Protein AF-A0A9D1KIG2-F1 (afdb_monomer_lite)

Radius of gyration: 32.36 Å; chains: 1; bounding box: 95×62×100 Å

Sequence (474 aa):
MKKGFVVILIFFMLSLSVYAGEITYDNVISDTTSIEEDFEILGFDIEDYYEPTQYNYEKWYVIGMAESYLDETDRIQTYFYLYNPTRYGDPDYMSTVASFNLAYKLNDNPEESISAIKLDYDQEHLIYKVKGFAYPYVEQATVFIIEIQHHSLSGNGIQSESDFSANLKHSDTSGFQVEINFNTVLIIEEYQVVEIEVYQDDNFLNNWESFWKMGETRMLVYFYNFNFPEHVSYDSVEYAKFSYIYNTYYEKIYLDSLDFSPSIEYAEFNIKELKSREKVVSEYNTDSKTLRVNQHSQELTFPTFYLGNRIEDQQFGTLDVSGELDSFNYDCSVLLDSTFKTIQRDQDWPKPLHRVSFNHIDYTTLDEVEMIELHYKHDGIVYKCQVIDQPVDEDDFQQGTARPPQSDSPWWEQILEAFRIVGAWILGLFDLAAPSFVQKIVGAVVCFIGVLLIPAIIRLLINLISSIINMIFK

Foldseek 3Di:
DPPVVVVVVVVVVPPPPPPPDLQQDPQPDDLPDAPVRVCVSLVHDLVLFAQFDADPDWDKAFFDKDWGADVVPQKIWIKTKIATNDPPPDLCQLVQFQWKKWWKDKAPDDIDIDTWAFRDADSGRRITITTDDMDHDDQKIKMDTAKMWIAGPVGTDDIHGYRKMWIWGADPPRGIDIDIPFDAAFEFRFKAKAWAWEFFDPDPVQVVCCVVQVKGKIKIWIKIFTAGPPVDDFDWWFKWKKKWKKWKKKKKFWADPPPRHGDPVCRVVIDIDGPDIDIDMDMDGQAWDWDARDPPGDIQIGGQKDQAQCVVVCSVPQWDKDFDSCNRGHRIMGGDDMKMKMWGKDWDCPDVPDITIIITIIIIDIAQMGIQWIWTDDPRDIGIYGYDDGGHGPVRHGYMYTHRPPPPDPPVVVLLVQQLVQLVVVCVVVVHDDDSVNSSVSSVVVVVVVVVCVVVVVVVVVVVVVVVCVVVVD

Organism: NCBI:txid2840900

Structure (mmCIF, N/CA/C/O backbone):
data_AF-A0A9D1KIG2-F1
#
_entry.id   AF-A0A9D1KIG2-F1
#
loop_
_atom_site.group_PDB
_atom_site.id
_atom_site.type_symbol
_atom_site.label_atom_id
_atom_site.label_alt_id
_atom_site.label_comp_id
_atom_site.label_asym_id
_atom_site.label_entity_id
_atom_site.label_seq_id
_atom_site.pdbx_PDB_ins_code
_atom_site.Cartn_x
_atom_site.Cartn_y
_atom_site.Cartn_z
_atom_site.occupancy
_atom_site.B_iso_or_equiv
_atom_site.auth_seq_id
_atom_site.auth_comp_id
_atom_site.auth_asym_id
_atom_site.auth_atom_id
_atom_site.pdbx_PDB_model_num
ATOM 1 N N . MET A 1 1 ? -52.385 -11.595 -19.833 1.00 43.19 1 MET A N 1
ATOM 2 C CA . MET A 1 1 ? -50.963 -11.257 -19.587 1.00 43.19 1 MET A CA 1
ATOM 3 C C . MET A 1 1 ? -50.819 -10.190 -18.493 1.00 43.19 1 MET A C 1
ATOM 5 O O . MET A 1 1 ? -50.364 -9.093 -18.766 1.00 43.19 1 MET A O 1
ATOM 9 N N . LYS A 1 2 ? -51.243 -10.479 -17.253 1.00 36.59 2 LYS A N 1
ATOM 10 C CA . LYS A 1 2 ? -51.128 -9.542 -16.109 1.00 36.59 2 LYS A CA 1
ATOM 11 C C . LYS A 1 2 ? -50.649 -10.197 -14.802 1.00 36.59 2 LYS A C 1
ATOM 13 O O . LYS A 1 2 ? -50.593 -9.534 -13.781 1.00 36.59 2 LYS A O 1
ATOM 18 N N . LYS A 1 3 ? -50.292 -11.488 -14.828 1.00 37.28 3 LYS A N 1
ATOM 19 C CA . LYS A 1 3 ? -49.790 -12.218 -13.647 1.00 37.28 3 LYS A CA 1
ATOM 20 C C . LYS A 1 3 ? -48.289 -12.536 -13.701 1.00 37.28 3 LYS A C 1
ATOM 22 O O . LYS A 1 3 ? -47.710 -12.807 -12.665 1.00 37.28 3 LYS A O 1
ATOM 27 N N . GLY A 1 4 ? -47.653 -12.435 -14.874 1.00 37.31 4 GLY A N 1
ATOM 28 C CA . GLY A 1 4 ? -46.206 -12.662 -15.027 1.00 37.31 4 GLY A CA 1
ATOM 29 C C . GLY A 1 4 ? -45.332 -11.457 -14.665 1.00 37.31 4 GLY A C 1
ATOM 30 O O . GLY A 1 4 ? -44.189 -11.635 -14.276 1.00 37.31 4 GLY A O 1
ATOM 31 N N . PHE A 1 5 ? -45.873 -10.234 -14.730 1.00 40.72 5 PHE A N 1
ATOM 32 C CA . PHE A 1 5 ? -45.091 -9.017 -14.469 1.00 40.72 5 PHE A CA 1
ATOM 33 C C . PHE A 1 5 ? -44.952 -8.691 -12.972 1.00 40.72 5 PHE A C 1
ATOM 35 O O . PHE A 1 5 ? -44.036 -7.984 -12.580 1.00 40.72 5 PHE A O 1
ATOM 42 N N . VAL A 1 6 ? -45.829 -9.237 -12.122 1.00 45.09 6 VAL A N 1
ATOM 43 C CA . VAL A 1 6 ? -45.772 -9.028 -10.662 1.00 45.09 6 VAL A CA 1
ATOM 44 C C . VAL A 1 6 ? -44.738 -9.949 -10.006 1.00 45.09 6 VAL A C 1
ATOM 46 O O . VAL A 1 6 ? -44.130 -9.569 -9.017 1.00 45.09 6 VAL A O 1
ATOM 49 N N . VAL A 1 7 ? -44.466 -11.123 -10.586 1.00 44.97 7 VAL A N 1
ATOM 50 C CA . VAL A 1 7 ? -43.480 -12.068 -10.031 1.00 44.97 7 VAL A CA 1
ATOM 51 C C . VAL A 1 7 ? -42.044 -11.604 -10.297 1.00 44.97 7 VAL A C 1
ATOM 53 O O . VAL A 1 7 ? -41.201 -11.742 -9.423 1.00 44.97 7 VAL A O 1
ATOM 56 N N . ILE A 1 8 ? -41.778 -10.964 -11.441 1.00 44.19 8 ILE A N 1
ATOM 57 C CA . ILE A 1 8 ? -40.452 -10.391 -11.739 1.00 44.19 8 ILE A CA 1
ATOM 58 C C . ILE A 1 8 ? -40.188 -9.123 -10.906 1.00 44.19 8 ILE A C 1
ATOM 60 O O . ILE A 1 8 ? -39.055 -8.892 -10.500 1.00 44.19 8 ILE A O 1
ATOM 64 N N . LEU A 1 9 ? -41.226 -8.345 -10.568 1.00 36.28 9 LEU A N 1
ATOM 65 C CA . LEU A 1 9 ? -41.068 -7.159 -9.716 1.00 36.28 9 LEU A CA 1
ATOM 66 C C . LEU A 1 9 ? -40.857 -7.508 -8.231 1.00 36.28 9 LEU A C 1
ATOM 68 O O . LEU A 1 9 ? -40.174 -6.774 -7.529 1.00 36.28 9 LEU A O 1
ATOM 72 N N . ILE A 1 10 ? -41.406 -8.635 -7.761 1.00 42.03 10 ILE A N 1
ATOM 73 C CA . ILE A 1 10 ? -41.161 -9.147 -6.401 1.00 42.03 10 ILE A CA 1
ATOM 74 C C . ILE A 1 10 ? -39.770 -9.793 -6.302 1.00 42.03 10 ILE A C 1
ATOM 76 O O . ILE A 1 10 ? -39.136 -9.692 -5.259 1.00 42.03 10 ILE A O 1
ATOM 80 N N . PHE A 1 11 ? -39.250 -10.376 -7.388 1.00 37.09 11 PHE A N 1
ATOM 81 C CA . PHE A 1 11 ? -37.888 -10.925 -7.409 1.00 37.09 11 PHE A CA 1
ATOM 82 C C . PHE A 1 11 ? -36.798 -9.839 -7.476 1.00 37.09 11 PHE A C 1
ATOM 84 O O . PHE A 1 11 ? -35.719 -10.042 -6.938 1.00 37.09 11 PHE A O 1
ATOM 91 N N . PHE A 1 12 ? -37.082 -8.672 -8.070 1.00 33.56 12 PHE A N 1
ATOM 92 C CA . PHE A 1 12 ? -36.148 -7.532 -8.097 1.00 33.56 12 PHE A CA 1
ATOM 93 C C . PHE A 1 12 ? -36.189 -6.644 -6.839 1.00 33.56 12 PHE A C 1
ATOM 95 O O . PHE A 1 12 ? -35.266 -5.870 -6.627 1.00 33.56 12 PHE A O 1
ATOM 102 N N . MET A 1 13 ? -37.233 -6.751 -6.008 1.00 30.62 13 MET A N 1
ATOM 103 C CA . MET A 1 13 ? -37.338 -6.055 -4.710 1.00 30.62 13 MET A CA 1
ATOM 104 C C . MET A 1 13 ? -36.815 -6.893 -3.531 1.00 30.62 13 MET A C 1
ATOM 106 O O . MET A 1 13 ? -36.728 -6.391 -2.417 1.00 30.62 13 MET A O 1
ATOM 110 N N . LEU A 1 14 ? -36.463 -8.160 -3.773 1.00 30.53 14 LEU A N 1
ATOM 111 C CA . LEU A 1 14 ? -35.721 -9.021 -2.846 1.00 30.53 14 LEU A CA 1
ATOM 112 C C . LEU A 1 14 ? -34.216 -8.982 -3.159 1.00 30.53 14 LEU A C 1
ATOM 114 O O . LEU A 1 14 ? -33.512 -9.974 -2.990 1.00 30.53 14 LEU A O 1
ATOM 118 N N . SER A 1 15 ? -33.717 -7.832 -3.626 1.00 31.78 15 SER A N 1
ATOM 119 C CA . SER A 1 15 ? -32.328 -7.457 -3.389 1.00 31.78 15 SER A CA 1
ATOM 120 C C . SER A 1 15 ? -32.118 -7.535 -1.885 1.00 31.78 15 SER A C 1
ATOM 122 O O . SER A 1 15 ? -32.660 -6.704 -1.151 1.00 31.78 15 SER A O 1
ATOM 124 N N . LEU A 1 16 ? -31.423 -8.593 -1.466 1.00 30.38 16 LEU A N 1
ATOM 125 C CA . LEU A 1 16 ? -30.861 -8.793 -0.142 1.00 30.38 16 LEU A CA 1
ATOM 126 C C . LEU A 1 16 ? -30.209 -7.482 0.280 1.00 30.38 16 LEU A C 1
ATOM 128 O O . LEU A 1 16 ? -29.079 -7.167 -0.076 1.00 30.38 16 LEU A O 1
ATOM 132 N N . SER A 1 17 ? -30.988 -6.682 0.997 1.00 27.41 17 SER A N 1
ATOM 133 C CA . SER A 1 17 ? -30.449 -5.744 1.951 1.00 27.41 17 SER A CA 1
ATOM 134 C C . SER A 1 17 ? -29.810 -6.676 2.958 1.00 27.41 17 SER A C 1
ATOM 136 O O . SER A 1 17 ? -30.513 -7.361 3.701 1.00 27.41 17 SER A O 1
ATOM 138 N N . VAL A 1 18 ? -28.488 -6.792 2.907 1.00 26.22 18 VAL A N 1
ATOM 139 C CA . VAL A 1 18 ? -27.750 -7.149 4.106 1.00 26.22 18 VAL A CA 1
ATOM 140 C C . VAL A 1 18 ? -28.164 -6.079 5.088 1.00 26.22 18 VAL A C 1
ATOM 142 O O . VAL A 1 18 ? -27.791 -4.913 4.962 1.00 26.22 18 VAL A O 1
ATOM 145 N N . TYR A 1 19 ? -29.098 -6.447 5.954 1.00 27.11 19 TYR A N 1
ATOM 146 C CA . TYR A 1 19 ? -29.334 -5.709 7.165 1.00 27.11 19 TYR A CA 1
ATOM 147 C C . TYR A 1 19 ? -27.968 -5.705 7.844 1.00 27.11 19 TYR A C 1
ATOM 149 O O . TYR A 1 19 ? -27.540 -6.730 8.368 1.00 27.11 19 TYR A O 1
ATOM 157 N N . ALA A 1 20 ? -27.273 -4.568 7.793 1.00 31.45 20 ALA A N 1
ATOM 158 C CA . ALA A 1 20 ? -26.501 -4.167 8.952 1.00 31.45 20 ALA A CA 1
ATOM 159 C C . ALA A 1 20 ? -27.492 -4.312 10.107 1.00 31.45 20 ALA A C 1
ATOM 161 O O . ALA A 1 20 ? -28.545 -3.664 10.087 1.00 31.45 20 ALA A O 1
ATOM 162 N N . GLY A 1 21 ? -27.267 -5.313 10.960 1.00 27.98 21 GLY A N 1
ATOM 163 C CA . GLY A 1 21 ? -28.172 -5.625 12.050 1.00 27.98 21 GLY A CA 1
ATOM 164 C C . GLY A 1 21 ? -28.475 -4.330 12.785 1.00 27.98 21 GLY A C 1
ATOM 165 O O . GLY A 1 21 ? -27.566 -3.624 13.211 1.00 27.98 21 GLY A O 1
ATOM 166 N N . GLU A 1 22 ? -29.752 -3.975 12.855 1.00 32.97 22 GLU A N 1
ATOM 167 C CA . GLU A 1 22 ? -30.213 -2.904 13.723 1.00 32.97 22 GLU A CA 1
ATOM 168 C C . GLU A 1 22 ? -30.059 -3.458 15.144 1.00 32.97 22 GLU A C 1
ATOM 170 O O . GLU A 1 22 ? -30.933 -4.163 15.648 1.00 32.97 22 GLU A O 1
ATOM 175 N N . ILE A 1 23 ? -28.875 -3.268 15.732 1.00 36.03 23 ILE A N 1
ATOM 176 C CA . ILE A 1 23 ? -28.606 -3.652 17.113 1.00 36.03 23 ILE A CA 1
ATOM 177 C C . ILE A 1 23 ? -29.413 -2.672 17.968 1.00 36.03 23 ILE A C 1
ATOM 179 O O . ILE A 1 23 ? -29.074 -1.500 18.089 1.00 36.03 23 ILE A O 1
ATOM 183 N N . THR A 1 24 ? -30.543 -3.123 18.507 1.00 34.38 24 THR A N 1
ATOM 184 C CA . THR A 1 24 ? -31.271 -2.393 19.549 1.00 34.38 24 THR A CA 1
ATOM 185 C C . THR A 1 24 ? -30.557 -2.640 20.871 1.00 34.38 24 THR A C 1
ATOM 187 O O . THR A 1 24 ? -30.732 -3.698 21.477 1.00 34.38 24 THR A O 1
ATOM 190 N N . TYR A 1 25 ? -29.721 -1.691 21.289 1.00 44.22 25 TYR A N 1
ATOM 191 C CA . TYR A 1 25 ? -28.962 -1.772 22.534 1.00 44.22 25 TYR A CA 1
ATOM 192 C C . TYR A 1 25 ? -29.881 -1.462 23.723 1.00 44.22 25 TYR A C 1
ATOM 194 O O . TYR A 1 25 ? -30.182 -0.302 24.004 1.00 44.22 25 TYR A O 1
ATOM 202 N N . ASP A 1 26 ? -30.284 -2.491 24.468 1.00 42.78 26 ASP A N 1
ATOM 203 C CA . ASP A 1 26 ? -30.335 -2.319 25.920 1.00 42.78 26 ASP A CA 1
ATOM 204 C C . ASP A 1 26 ? -28.869 -2.125 26.366 1.00 42.78 26 ASP A C 1
ATOM 206 O O . ASP A 1 26 ? -27.996 -2.869 25.926 1.00 42.78 26 ASP A O 1
ATOM 210 N N . ASN A 1 27 ? -28.562 -1.093 27.160 1.00 53.31 27 ASN A N 1
ATOM 211 C CA . ASN A 1 27 ? -27.204 -0.744 27.617 1.00 53.31 27 ASN A CA 1
ATOM 212 C C . ASN A 1 27 ? -26.515 -1.909 28.373 1.00 53.31 27 ASN A C 1
ATOM 214 O O . ASN A 1 27 ? -26.575 -1.960 29.602 1.00 53.31 27 ASN A O 1
ATOM 218 N N . VAL A 1 28 ? -25.873 -2.848 27.668 1.00 71.50 28 VAL A N 1
ATOM 219 C CA . VAL A 1 28 ? -25.156 -3.985 28.281 1.00 71.50 28 VAL A CA 1
ATOM 220 C C . VAL A 1 28 ? -23.657 -3.694 28.443 1.00 71.50 28 VAL A C 1
ATOM 222 O O . VAL A 1 28 ? -23.077 -4.079 29.457 1.00 71.50 28 VAL A O 1
ATOM 225 N N . ILE A 1 29 ? -23.039 -2.950 27.518 1.00 83.94 29 ILE A N 1
ATOM 226 C CA . ILE A 1 29 ? -21.596 -2.657 27.553 1.00 83.94 29 ILE A CA 1
ATOM 227 C C . ILE A 1 29 ? -21.275 -1.678 28.691 1.00 83.94 29 ILE A C 1
ATOM 229 O O . ILE A 1 29 ? -21.909 -0.629 28.850 1.00 83.94 29 ILE A O 1
ATOM 233 N N . SER A 1 30 ? -20.286 -2.033 29.513 1.00 86.94 30 SER A N 1
ATOM 234 C CA . SER A 1 30 ? -19.895 -1.260 30.697 1.00 86.94 30 SER A CA 1
ATOM 235 C C . SER A 1 30 ? -18.424 -1.464 31.067 1.00 86.94 30 SER A C 1
ATOM 237 O O . SER A 1 30 ? -17.692 -2.200 30.410 1.00 86.94 30 SER A O 1
ATOM 239 N N . ASP A 1 31 ? -17.985 -0.848 32.168 1.00 90.12 31 ASP A N 1
ATOM 240 C CA . ASP A 1 31 ? -16.635 -1.031 32.715 1.00 90.12 31 ASP A CA 1
ATOM 241 C C . ASP A 1 31 ? -16.323 -2.488 33.117 1.00 90.12 31 ASP A C 1
ATOM 243 O O . ASP A 1 31 ? -15.154 -2.817 33.298 1.00 90.12 31 ASP A O 1
ATOM 247 N N . THR A 1 32 ? -17.344 -3.336 33.311 1.00 89.50 32 THR A N 1
ATOM 248 C CA . THR A 1 32 ? -17.192 -4.691 33.872 1.00 89.50 32 THR A CA 1
ATOM 249 C C . THR A 1 32 ? -17.469 -5.830 32.900 1.00 89.50 32 THR A C 1
ATOM 251 O O . THR A 1 32 ? -17.206 -6.970 33.268 1.00 89.50 32 THR A O 1
ATOM 254 N N . THR A 1 33 ? -18.035 -5.556 31.721 1.00 92.06 33 THR A N 1
ATOM 255 C CA . THR A 1 33 ? -18.203 -6.590 30.686 1.00 92.06 33 THR A CA 1
ATOM 256 C C . THR A 1 33 ? -16.845 -6.977 30.103 1.00 92.06 33 THR A C 1
ATOM 258 O O . THR A 1 33 ? -15.943 -6.129 30.056 1.00 92.06 33 THR A O 1
ATOM 261 N N . SER A 1 34 ? -16.683 -8.235 29.694 1.00 92.50 34 SER A N 1
ATOM 262 C CA . SER A 1 34 ? -15.441 -8.688 29.051 1.00 92.50 34 SER A CA 1
ATOM 263 C C . SER A 1 34 ? -15.388 -8.288 27.574 1.00 92.50 34 SER A C 1
ATOM 265 O O . SER A 1 34 ? -16.376 -7.808 27.012 1.00 92.50 34 SER A O 1
ATOM 267 N N . ILE A 1 35 ? -14.225 -8.462 26.943 1.00 93.81 35 ILE A N 1
ATOM 268 C CA . ILE A 1 35 ? -14.062 -8.237 25.498 1.00 93.81 35 ILE A CA 1
ATOM 269 C C . ILE A 1 35 ? -14.961 -9.184 24.695 1.00 93.81 35 ILE A C 1
ATOM 271 O O . ILE A 1 35 ? -15.638 -8.730 23.779 1.00 93.81 35 ILE A O 1
ATOM 275 N N . GLU A 1 36 ? -15.026 -10.463 25.064 1.00 92.62 36 GLU A N 1
ATOM 276 C CA . GLU A 1 36 ? -15.830 -11.471 24.366 1.00 92.62 36 GLU A CA 1
ATOM 277 C C . GLU A 1 36 ? -17.328 -11.150 24.443 1.00 92.62 36 GLU A C 1
ATOM 279 O O . GLU A 1 36 ? -18.020 -11.182 23.427 1.00 92.62 36 GLU A O 1
ATOM 284 N N . GLU A 1 37 ? -17.823 -10.766 25.628 1.00 91.31 37 GLU A N 1
ATOM 285 C CA . GLU A 1 37 ? -19.218 -10.340 25.809 1.00 91.31 37 GLU A CA 1
ATOM 286 C C . GLU A 1 37 ? -19.551 -9.125 24.933 1.00 91.31 37 GLU A C 1
ATOM 288 O O . GLU A 1 37 ? -20.615 -9.062 24.316 1.00 91.31 37 GLU A O 1
ATOM 293 N N . ASP A 1 38 ? -18.639 -8.153 24.864 1.00 91.69 38 ASP A N 1
ATOM 294 C CA . ASP A 1 38 ? -18.834 -6.960 24.052 1.00 91.69 38 ASP A CA 1
ATOM 295 C C . ASP A 1 38 ? -18.784 -7.272 22.547 1.00 91.69 38 ASP A C 1
ATOM 297 O O . ASP A 1 38 ? -19.582 -6.724 21.789 1.00 91.69 38 ASP A O 1
ATOM 301 N N . PHE A 1 39 ? -17.887 -8.156 22.099 1.00 90.81 39 PHE A N 1
ATOM 302 C CA . PHE A 1 39 ? -17.757 -8.543 20.689 1.00 90.81 39 PHE A CA 1
ATOM 303 C C . PHE A 1 39 ? -18.996 -9.290 20.189 1.00 90.81 39 PHE A C 1
ATOM 305 O O . PHE A 1 39 ? -19.483 -8.984 19.099 1.00 90.81 39 PHE A O 1
ATOM 312 N N . GLU A 1 40 ? -19.584 -10.165 21.014 1.00 89.44 40 GLU A N 1
ATOM 313 C CA . GLU A 1 40 ? -20.877 -10.796 20.719 1.00 89.44 40 GLU A CA 1
ATOM 314 C C . GLU A 1 40 ? -21.989 -9.753 20.500 1.00 89.44 40 GLU A C 1
ATOM 316 O O . GLU A 1 40 ? -22.822 -9.905 19.602 1.00 89.44 40 GLU A O 1
ATOM 321 N N . ILE A 1 41 ? -22.002 -8.677 21.298 1.00 86.00 41 ILE A N 1
ATOM 322 C CA . ILE A 1 41 ? -22.983 -7.584 21.182 1.00 86.00 41 ILE A CA 1
ATOM 323 C C . ILE A 1 41 ? -22.726 -6.735 19.934 1.00 86.00 41 ILE A C 1
ATOM 325 O O . ILE A 1 41 ? -23.675 -6.338 19.257 1.00 86.00 41 ILE A O 1
ATOM 329 N N . LEU A 1 42 ? -21.459 -6.435 19.642 1.00 84.81 42 LEU A N 1
ATOM 330 C CA . LEU A 1 42 ? -21.043 -5.633 18.489 1.00 84.81 42 LEU A CA 1
ATOM 331 C C . LEU A 1 42 ? -21.140 -6.407 17.167 1.00 84.81 42 LEU A C 1
ATOM 333 O O . LEU A 1 42 ? -21.164 -5.790 16.103 1.00 84.81 42 LEU A O 1
ATOM 337 N N . GLY A 1 43 ? -21.247 -7.737 17.230 1.00 84.81 43 GLY A N 1
ATOM 338 C CA . GLY A 1 43 ? -21.275 -8.608 16.060 1.00 84.81 43 GLY A CA 1
ATOM 339 C C . GLY A 1 43 ? -19.908 -8.752 15.392 1.00 84.81 43 GLY A C 1
ATOM 340 O O . GLY A 1 43 ? -19.854 -8.962 14.182 1.00 84.81 43 GLY A O 1
ATOM 341 N N . PHE A 1 44 ? -18.827 -8.609 16.161 1.00 86.38 44 PHE A N 1
ATOM 342 C CA . PHE A 1 44 ? -17.465 -8.875 15.704 1.00 86.38 44 PHE A CA 1
ATOM 343 C C . PHE A 1 44 ? -17.085 -10.321 16.010 1.00 86.38 44 PHE A C 1
ATOM 345 O O . PHE A 1 44 ? -17.449 -10.846 17.063 1.00 86.38 44 PHE A O 1
ATOM 352 N N . ASP A 1 45 ? -16.350 -10.952 15.096 1.00 87.44 45 ASP A N 1
ATOM 353 C CA . ASP A 1 45 ? -15.737 -12.250 15.356 1.00 87.44 45 ASP A CA 1
ATOM 354 C C . ASP A 1 45 ? -14.375 -12.019 16.011 1.00 87.44 45 ASP A C 1
ATOM 356 O O . ASP A 1 45 ? -13.517 -11.327 15.464 1.00 87.44 45 ASP A O 1
ATOM 360 N N . ILE A 1 46 ? -14.195 -12.527 17.229 1.00 89.25 46 ILE A N 1
ATOM 361 C CA . ILE A 1 46 ? -12.943 -12.335 17.965 1.00 89.25 46 ILE A CA 1
ATOM 362 C C . ILE A 1 46 ? -11.804 -13.168 17.366 1.00 89.25 46 ILE A C 1
ATOM 364 O O . ILE A 1 46 ? -10.645 -12.774 17.458 1.00 89.25 46 ILE A O 1
ATOM 368 N N . GLU A 1 47 ? -12.141 -14.268 16.687 1.00 89.00 47 GLU A N 1
ATOM 369 C CA . GLU A 1 47 ? -11.176 -15.182 16.070 1.00 89.00 47 GLU A CA 1
ATOM 370 C C . GLU A 1 47 ? -10.493 -14.566 14.834 1.00 89.00 47 GLU A C 1
ATOM 372 O O . GLU A 1 47 ? -9.443 -15.044 14.405 1.00 89.00 47 GLU A O 1
ATOM 377 N N . ASP A 1 48 ? -11.036 -13.468 14.290 1.00 85.88 48 ASP A N 1
ATOM 378 C CA . ASP A 1 48 ? -10.406 -12.693 13.210 1.00 85.88 48 ASP A CA 1
ATOM 379 C C . ASP A 1 48 ? -9.109 -11.992 13.677 1.00 85.88 48 ASP A C 1
ATOM 381 O O . ASP A 1 48 ? -8.323 -11.513 12.856 1.00 85.88 48 ASP A O 1
ATOM 385 N N . TYR A 1 49 ? -8.859 -11.930 14.991 1.00 89.88 49 TYR A N 1
ATOM 386 C CA . TYR A 1 49 ? -7.717 -11.245 15.593 1.00 89.88 49 TYR A CA 1
ATOM 387 C C . TYR A 1 49 ? -6.742 -12.241 16.213 1.00 89.88 49 TYR A C 1
ATOM 389 O O . TYR A 1 49 ? -7.054 -12.936 17.172 1.00 89.88 49 TYR A O 1
ATOM 397 N N . TYR A 1 50 ? -5.514 -12.283 15.709 1.00 87.44 50 TYR A N 1
ATOM 398 C CA . TYR A 1 50 ? -4.498 -13.225 16.179 1.00 87.44 50 TYR A CA 1
ATOM 399 C C . TYR A 1 50 ? -3.100 -12.610 16.115 1.00 87.44 50 TYR A C 1
ATOM 401 O O . TYR A 1 50 ? -2.926 -11.516 15.587 1.00 87.44 50 TYR A O 1
ATOM 409 N N . GLU A 1 51 ? -2.095 -13.284 16.680 1.00 86.50 51 GLU A N 1
ATOM 410 C CA . GLU A 1 51 ? -0.684 -12.901 16.527 1.00 86.50 51 GLU A CA 1
ATOM 411 C C . GLU A 1 51 ? -0.181 -13.341 15.140 1.00 86.50 51 GLU A C 1
ATOM 413 O O . GLU A 1 51 ? -0.035 -14.550 14.920 1.00 86.50 51 GLU A O 1
ATOM 418 N N . PRO A 1 52 ? 0.088 -12.418 14.197 1.00 84.69 52 PRO A N 1
ATOM 419 C CA . PRO A 1 52 ? 0.532 -12.790 12.863 1.00 84.69 52 PRO A CA 1
ATOM 420 C C . PRO A 1 52 ? 1.966 -13.326 12.878 1.00 84.69 52 PRO A C 1
ATOM 422 O O . PRO A 1 52 ? 2.799 -12.959 13.709 1.00 84.69 52 PRO A O 1
ATOM 425 N N . THR A 1 53 ? 2.291 -14.176 11.912 1.00 82.88 53 THR A N 1
ATOM 426 C CA . THR A 1 53 ? 3.569 -14.902 11.869 1.00 82.88 53 THR A CA 1
ATOM 427 C C . THR A 1 53 ? 4.736 -14.086 11.307 1.00 82.88 53 THR A C 1
ATOM 429 O O . THR A 1 53 ? 5.891 -14.411 11.591 1.00 82.88 53 THR A O 1
ATOM 432 N N . GLN A 1 54 ? 4.455 -13.044 10.516 1.00 73.06 54 GLN A N 1
ATOM 433 C CA . GLN A 1 54 ? 5.462 -12.291 9.750 1.00 73.06 54 GLN A CA 1
ATOM 434 C C . GLN A 1 54 ? 5.573 -10.804 10.132 1.00 73.06 54 GLN A C 1
ATOM 436 O O . GLN A 1 54 ? 6.304 -10.064 9.481 1.00 73.06 54 GLN A O 1
ATOM 441 N N . TYR A 1 55 ? 4.901 -10.354 11.197 1.00 77.81 55 TYR A N 1
ATOM 442 C CA . TYR A 1 55 ? 4.861 -8.931 11.558 1.00 77.81 55 TYR A CA 1
ATOM 443 C C . TYR A 1 55 ? 6.038 -8.534 12.444 1.00 77.81 55 TYR A C 1
ATOM 445 O O . TYR A 1 55 ? 6.247 -9.085 13.524 1.00 77.81 55 TYR A O 1
ATOM 453 N N . ASN A 1 56 ? 6.777 -7.515 12.008 1.00 69.62 56 ASN A N 1
ATOM 454 C CA . ASN A 1 56 ? 7.858 -6.889 12.768 1.00 69.62 56 ASN A CA 1
ATOM 455 C C . ASN A 1 56 ? 7.706 -5.358 12.814 1.00 69.62 56 ASN A C 1
ATOM 457 O O . ASN A 1 56 ? 8.686 -4.613 12.810 1.00 69.62 56 ASN A O 1
ATOM 461 N N . TYR A 1 57 ? 6.459 -4.887 12.830 1.00 72.56 57 TYR A N 1
ATOM 462 C CA . TYR A 1 57 ? 6.112 -3.472 12.857 1.00 72.56 57 TYR A CA 1
ATOM 463 C C . TYR A 1 57 ? 5.213 -3.150 14.049 1.00 72.56 57 TYR A C 1
ATOM 465 O O . TYR A 1 57 ? 4.395 -3.954 14.486 1.00 72.56 57 TYR A O 1
ATOM 473 N N . GLU A 1 58 ? 5.395 -1.963 14.611 1.00 79.44 58 GLU A N 1
ATOM 474 C CA . GLU A 1 58 ? 4.802 -1.559 15.877 1.00 79.44 58 GLU A CA 1
ATOM 475 C C . GLU A 1 58 ? 3.730 -0.488 15.650 1.00 79.44 58 GLU A C 1
ATOM 477 O O . GLU A 1 58 ? 4.028 0.707 15.616 1.00 79.44 58 GLU A O 1
ATOM 482 N N . LYS A 1 59 ? 2.465 -0.910 15.531 1.00 87.75 59 LYS A N 1
ATOM 483 C CA . LYS A 1 59 ? 1.319 -0.007 15.344 1.00 87.75 59 LYS A CA 1
ATOM 484 C C . LYS A 1 59 ? 0.105 -0.451 16.148 1.00 87.75 59 LYS A C 1
ATOM 486 O O . LYS A 1 59 ? -0.144 -1.641 16.321 1.00 87.75 59 LYS A O 1
ATOM 491 N N . TRP A 1 60 ? -0.633 0.529 16.662 1.00 90.75 60 TRP A N 1
ATOM 492 C CA . TRP A 1 60 ? -1.924 0.314 17.302 1.00 90.75 60 TRP A CA 1
ATOM 493 C C . TRP A 1 60 ? -3.062 0.623 16.339 1.00 90.75 60 TRP A C 1
ATOM 495 O O . TRP A 1 60 ? -3.040 1.632 15.632 1.00 90.75 60 TRP A O 1
ATOM 505 N N . TYR A 1 61 ? -4.092 -0.211 16.397 1.00 92.50 61 TYR A N 1
ATOM 506 C CA . TYR A 1 61 ? -5.318 -0.080 15.625 1.00 92.50 61 TYR A CA 1
ATOM 507 C C . TYR A 1 61 ? -6.498 0.073 16.582 1.00 92.50 61 TYR A C 1
ATOM 509 O O . TYR A 1 61 ? -6.580 -0.632 17.588 1.00 92.50 61 TYR A O 1
ATOM 517 N N . VAL A 1 62 ? -7.417 0.992 16.279 1.00 93.88 62 VAL A N 1
ATOM 518 C CA . VAL A 1 62 ? -8.746 0.994 16.902 1.00 93.88 62 VAL A CA 1
ATOM 519 C C . VAL A 1 62 ? -9.627 0.099 16.048 1.00 93.88 62 VAL A C 1
ATOM 521 O O . VAL A 1 62 ? -9.982 0.484 14.939 1.00 93.88 62 VAL A O 1
ATOM 524 N N . ILE A 1 63 ? -9.952 -1.081 16.563 1.00 93.25 63 ILE A N 1
ATOM 525 C CA . ILE A 1 63 ? -10.703 -2.114 15.834 1.00 93.25 63 ILE A CA 1
ATOM 526 C C . ILE A 1 63 ? -12.200 -2.080 16.149 1.00 93.25 63 ILE A C 1
ATOM 528 O O . ILE A 1 63 ? -12.999 -2.712 15.471 1.00 93.25 63 ILE A O 1
ATOM 532 N N . GLY A 1 64 ? -12.598 -1.304 17.159 1.00 92.19 64 GLY A N 1
ATOM 533 C CA . GLY A 1 64 ? -13.993 -1.148 17.534 1.00 92.19 64 GLY A CA 1
ATOM 534 C C . GLY A 1 64 ? -14.229 -0.001 18.507 1.00 92.19 64 GLY A C 1
ATOM 535 O O . GLY A 1 64 ? -13.316 0.471 19.193 1.00 92.19 64 GLY A O 1
ATOM 536 N N . MET A 1 65 ? -15.492 0.404 18.603 1.00 92.81 65 MET A N 1
ATOM 537 C CA . MET A 1 65 ? -15.974 1.374 19.580 1.00 92.81 65 MET A CA 1
ATOM 538 C C . MET A 1 65 ? -17.361 0.972 20.077 1.00 92.81 65 MET A C 1
ATOM 540 O O . MET A 1 65 ? -18.194 0.499 19.309 1.00 92.81 65 MET A O 1
ATOM 544 N N . ALA A 1 66 ? -17.606 1.219 21.357 1.00 90.75 66 ALA A N 1
ATOM 545 C CA . ALA A 1 66 ? -18.904 1.068 21.990 1.00 90.75 66 ALA A CA 1
ATOM 546 C C . ALA A 1 66 ? -19.211 2.261 22.900 1.00 90.75 66 ALA A C 1
ATOM 548 O O . ALA A 1 66 ? -18.329 3.052 23.252 1.00 90.75 66 ALA A O 1
ATOM 549 N N . GLU A 1 67 ? -20.473 2.372 23.308 1.00 89.56 67 GLU A N 1
ATOM 550 C CA . GLU A 1 67 ? -20.953 3.448 24.166 1.00 89.56 67 GLU A CA 1
ATOM 551 C C . GLU A 1 67 ? -21.843 2.929 25.290 1.00 89.56 67 GLU A C 1
ATOM 553 O O . GLU A 1 67 ? -22.522 1.914 25.153 1.00 89.56 67 GLU A O 1
ATOM 558 N N . SER A 1 68 ? -21.840 3.653 26.408 1.00 86.94 68 SER A N 1
ATOM 559 C CA . SER A 1 68 ? -22.748 3.418 27.527 1.00 86.94 68 SER A CA 1
ATOM 560 C C . SER A 1 68 ? -23.282 4.737 28.065 1.00 86.94 68 SER A C 1
ATOM 562 O O . SER A 1 68 ? -22.554 5.731 28.167 1.00 86.94 68 SER A O 1
ATOM 564 N N . TYR A 1 69 ? -24.561 4.754 28.423 1.00 84.81 69 TYR A N 1
ATOM 565 C CA . TYR A 1 69 ? -25.208 5.936 28.975 1.00 84.81 69 TYR A CA 1
ATOM 566 C C . TYR A 1 69 ? -25.017 6.037 30.489 1.00 84.81 69 TYR A C 1
ATOM 568 O O . TYR A 1 69 ? -25.311 5.110 31.242 1.00 84.81 69 TYR A O 1
ATOM 576 N N . LEU A 1 70 ? -24.566 7.201 30.947 1.00 83.50 70 LEU A N 1
ATOM 577 C CA . LEU A 1 70 ? -24.376 7.519 32.356 1.00 83.50 70 LEU A CA 1
ATOM 578 C C . LEU A 1 70 ? -25.569 8.333 32.878 1.00 83.50 70 LEU A C 1
ATOM 580 O O . LEU A 1 70 ? -25.479 9.562 32.991 1.00 83.50 70 LEU A O 1
ATOM 584 N N . ASP A 1 71 ? -26.652 7.633 33.239 1.00 73.75 71 ASP A N 1
ATOM 585 C CA . ASP A 1 71 ? -27.935 8.186 33.724 1.00 73.75 71 ASP A CA 1
ATOM 586 C C . ASP A 1 71 ? -27.774 9.321 34.750 1.00 73.75 71 ASP A C 1
ATOM 588 O O . ASP A 1 71 ? -28.458 10.341 34.688 1.00 73.75 71 ASP A O 1
ATOM 592 N N . GLU A 1 72 ? -26.857 9.162 35.709 1.00 74.06 72 GLU A N 1
ATOM 593 C CA . GLU A 1 72 ? -26.663 10.122 36.803 1.00 74.06 72 GLU A CA 1
ATOM 594 C C . GLU A 1 72 ? -26.122 11.481 36.335 1.00 74.06 72 GLU A C 1
ATOM 596 O O . GLU A 1 72 ? -26.245 12.479 37.048 1.00 74.06 72 GLU A O 1
ATOM 601 N N . THR A 1 73 ? -25.498 11.520 35.156 1.00 76.31 73 THR A N 1
ATOM 602 C CA . THR A 1 73 ? -24.776 12.697 34.657 1.00 76.31 73 THR A CA 1
ATOM 603 C C . THR A 1 73 ? -25.245 13.197 33.297 1.00 76.31 73 THR A C 1
ATOM 605 O O . THR A 1 73 ? -24.749 14.243 32.883 1.00 76.31 73 THR A O 1
ATOM 608 N N . ASP A 1 74 ? -26.185 12.508 32.639 1.00 84.44 74 ASP A N 1
ATOM 609 C CA . ASP A 1 74 ? -26.649 12.826 31.276 1.00 84.44 74 ASP A CA 1
ATOM 610 C C . ASP A 1 74 ? -25.476 12.897 30.276 1.00 84.44 74 ASP A C 1
ATOM 612 O O . ASP A 1 74 ? -25.259 13.864 29.538 1.00 84.44 74 ASP A O 1
ATOM 616 N N . ARG A 1 75 ? -24.613 11.876 30.346 1.00 89.81 75 ARG A N 1
ATOM 617 C CA . ARG A 1 75 ? -23.386 11.765 29.550 1.00 89.81 75 ARG A CA 1
ATOM 618 C C . ARG A 1 75 ? -23.281 10.399 28.906 1.00 89.81 75 ARG A C 1
ATOM 620 O O . ARG A 1 75 ? -23.771 9.411 29.437 1.00 89.81 75 ARG A O 1
ATOM 627 N N . ILE A 1 76 ? -22.563 10.360 27.800 1.00 89.38 76 ILE A N 1
ATOM 628 C CA . ILE A 1 76 ? -22.219 9.157 27.062 1.00 89.38 76 ILE A CA 1
ATOM 629 C C . ILE A 1 76 ? -20.757 8.849 27.354 1.00 89.38 76 ILE A C 1
ATOM 631 O O . ILE A 1 76 ? -19.903 9.726 27.219 1.00 89.38 76 ILE A O 1
ATOM 635 N N . GLN A 1 77 ? -20.478 7.631 27.806 1.00 92.50 77 GLN A N 1
ATOM 636 C CA . GLN A 1 77 ? -19.137 7.098 28.015 1.00 92.50 77 GLN A CA 1
ATOM 637 C C . GLN A 1 77 ? -18.723 6.276 26.798 1.00 92.50 77 GLN A C 1
ATOM 639 O O . GLN A 1 77 ? -19.457 5.375 26.405 1.00 92.50 77 GLN A O 1
ATOM 644 N N . THR A 1 78 ? -17.532 6.536 26.257 1.00 94.12 78 THR A N 1
ATOM 645 C CA . THR A 1 78 ? -16.968 5.741 25.158 1.00 94.12 78 THR A CA 1
ATOM 646 C C . THR A 1 78 ? -16.074 4.613 25.669 1.00 94.12 78 THR A C 1
ATOM 648 O O . THR A 1 78 ? -15.368 4.759 26.676 1.00 94.12 78 THR A O 1
ATOM 651 N N . TYR A 1 79 ? -16.089 3.497 24.950 1.00 95.19 79 TYR A N 1
ATOM 652 C CA . TYR A 1 79 ? -15.183 2.364 25.103 1.00 95.19 79 TYR A CA 1
ATOM 653 C C . TYR A 1 79 ? -14.533 2.092 23.750 1.00 95.19 79 TYR A C 1
ATOM 655 O O . TYR A 1 79 ? -15.216 2.108 22.728 1.00 95.19 79 TYR A O 1
ATOM 663 N N . PHE A 1 80 ? -13.224 1.860 23.744 1.00 95.75 80 PHE A N 1
ATOM 664 C CA . PHE A 1 80 ? -12.472 1.536 22.534 1.00 95.75 80 PHE A CA 1
ATOM 665 C C . PHE A 1 80 ? -11.816 0.170 22.679 1.00 95.75 80 PHE A C 1
ATOM 667 O O . PHE A 1 80 ? -11.351 -0.186 23.767 1.00 95.75 80 PHE A O 1
ATOM 674 N N . TYR A 1 81 ? -11.753 -0.552 21.565 1.00 95.50 81 TYR A N 1
ATOM 675 C CA . TYR A 1 81 ? -11.056 -1.826 21.458 1.00 95.50 81 TYR A CA 1
ATOM 676 C C . TYR A 1 81 ? -9.802 -1.600 20.625 1.00 95.50 81 TYR A C 1
ATOM 678 O O . TYR A 1 81 ? -9.884 -1.175 19.470 1.00 95.50 81 TYR A O 1
ATOM 686 N N . LEU A 1 82 ? -8.643 -1.790 21.253 1.00 94.44 82 LEU A N 1
ATOM 687 C CA . LEU A 1 82 ? -7.340 -1.529 20.656 1.00 94.44 82 LEU A CA 1
ATOM 688 C C . LEU A 1 82 ? -6.624 -2.846 20.389 1.00 94.44 82 LEU A C 1
ATOM 690 O O . LEU A 1 82 ? -6.551 -3.690 21.278 1.00 94.44 82 LEU A O 1
ATOM 694 N N . TYR A 1 83 ? -6.051 -2.980 19.203 1.00 92.00 83 TYR A N 1
ATOM 695 C CA . TYR A 1 83 ? -5.290 -4.152 18.793 1.00 92.00 83 TYR A CA 1
ATOM 696 C C . TYR A 1 83 ? -3.881 -3.749 18.367 1.00 92.00 83 TYR A C 1
ATOM 698 O O . TYR A 1 83 ? -3.671 -2.678 17.787 1.00 92.00 83 TYR A O 1
ATOM 706 N N . ASN A 1 84 ? -2.915 -4.609 18.674 1.00 89.38 84 ASN A N 1
ATOM 707 C CA . ASN A 1 84 ? -1.543 -4.497 18.205 1.00 89.38 84 ASN A CA 1
ATOM 708 C C . ASN A 1 84 ? -1.071 -5.895 17.779 1.00 89.38 84 ASN A C 1
ATOM 710 O O . ASN A 1 84 ? -1.089 -6.794 18.622 1.00 89.38 84 ASN A O 1
ATOM 714 N N . PRO A 1 85 ? -0.641 -6.081 16.519 1.00 83.19 85 PRO A N 1
ATOM 715 C CA . PRO A 1 85 ? -0.289 -7.398 15.992 1.00 83.19 85 PRO A CA 1
ATOM 716 C C . PRO A 1 85 ? 0.995 -7.991 16.590 1.00 83.19 85 PRO A C 1
ATOM 718 O O . PRO A 1 85 ? 1.298 -9.153 16.343 1.00 83.19 85 PRO A O 1
ATOM 721 N N . THR A 1 86 ? 1.762 -7.243 17.388 1.00 77.06 86 THR A N 1
ATOM 722 C CA . THR A 1 86 ? 3.153 -7.605 17.687 1.00 77.06 86 THR A CA 1
ATOM 723 C C . THR A 1 86 ? 3.396 -7.728 19.188 1.00 77.06 86 THR A C 1
ATOM 725 O O . THR A 1 86 ? 3.296 -6.753 19.933 1.00 77.06 86 THR A O 1
ATOM 728 N N . ARG A 1 87 ? 3.817 -8.907 19.671 1.00 65.62 87 ARG A N 1
ATOM 729 C CA . ARG A 1 87 ? 4.348 -9.064 21.038 1.00 65.62 87 ARG A CA 1
ATOM 730 C C . ARG A 1 87 ? 5.781 -8.532 21.092 1.00 65.62 87 ARG A C 1
ATOM 732 O O . ARG A 1 87 ? 6.741 -9.250 20.839 1.00 65.62 87 ARG A O 1
ATOM 739 N N . TYR A 1 88 ? 5.929 -7.244 21.385 1.00 56.25 88 TYR A N 1
ATOM 740 C CA . TYR A 1 88 ? 7.220 -6.545 21.443 1.00 56.25 88 TYR A CA 1
ATOM 741 C C . TYR A 1 88 ? 8.246 -7.287 22.314 1.00 56.25 88 TYR A C 1
ATOM 743 O O . TYR A 1 88 ? 8.159 -7.228 23.535 1.00 56.25 88 TYR A O 1
ATOM 751 N N . GLY A 1 89 ? 9.224 -7.963 21.698 1.00 49.62 89 GLY A N 1
ATOM 752 C CA . GLY A 1 89 ? 10.489 -8.449 22.287 1.00 49.62 89 GLY A CA 1
ATOM 753 C C . GLY A 1 89 ? 10.442 -9.335 23.550 1.00 49.62 89 GLY A C 1
ATOM 754 O O . GLY A 1 89 ? 11.482 -9.839 23.974 1.00 49.62 89 GLY A O 1
ATOM 755 N N . ASP A 1 90 ? 9.274 -9.522 24.153 1.00 57.47 90 ASP A N 1
ATOM 756 C CA . ASP A 1 90 ? 8.997 -10.185 25.415 1.00 57.47 90 ASP A CA 1
ATOM 757 C C . ASP A 1 90 ? 7.569 -10.760 25.320 1.00 57.47 90 ASP A C 1
ATOM 759 O O . ASP A 1 90 ? 6.625 -10.003 25.062 1.00 57.47 90 ASP A O 1
ATOM 763 N N . PRO A 1 91 ? 7.380 -12.077 25.526 1.00 62.72 91 PRO A N 1
ATOM 764 C CA . PRO A 1 91 ? 6.058 -12.706 25.575 1.00 62.72 91 PRO A CA 1
ATOM 765 C C . PRO A 1 91 ? 5.078 -12.016 26.534 1.00 62.72 91 PRO A C 1
ATOM 767 O O . PRO A 1 91 ? 3.866 -12.076 26.324 1.00 62.72 91 PRO A O 1
ATOM 770 N N . ASP A 1 92 ? 5.599 -11.335 27.559 1.00 65.38 92 ASP A N 1
ATOM 771 C CA . ASP A 1 92 ? 4.808 -10.631 28.560 1.00 65.38 92 ASP A CA 1
ATOM 772 C C . ASP A 1 92 ? 4.634 -9.133 28.252 1.00 65.38 92 ASP A C 1
ATOM 774 O O . ASP A 1 92 ? 3.958 -8.445 29.016 1.00 65.38 92 ASP A O 1
ATOM 778 N N . TYR A 1 93 ? 5.182 -8.583 27.161 1.00 69.06 93 TYR A N 1
ATOM 779 C CA . TYR A 1 93 ? 5.173 -7.132 26.917 1.00 69.06 93 TYR A CA 1
ATOM 780 C C . TYR A 1 93 ? 3.782 -6.513 26.960 1.00 69.06 93 TYR A C 1
ATOM 782 O O . TYR A 1 93 ? 3.582 -5.474 27.588 1.00 69.06 93 TYR A O 1
ATOM 790 N N . MET A 1 94 ? 2.802 -7.167 26.347 1.00 69.50 94 MET A N 1
ATOM 791 C CA . MET A 1 94 ? 1.432 -6.667 26.347 1.00 69.50 94 MET A CA 1
ATOM 792 C C . MET A 1 94 ? 0.846 -6.632 27.774 1.00 69.50 94 MET A C 1
ATOM 794 O O . MET A 1 94 ? 0.179 -5.685 28.193 1.00 69.50 94 MET A O 1
ATOM 798 N N . SER A 1 95 ? 1.247 -7.557 28.645 1.00 68.69 95 SER A N 1
ATOM 799 C CA . SER A 1 95 ? 0.896 -7.458 30.067 1.00 68.69 95 SER A CA 1
ATOM 800 C C . SER A 1 95 ? 1.517 -6.231 30.771 1.00 68.69 95 SER A C 1
ATOM 802 O O . SER A 1 95 ? 0.980 -5.770 31.780 1.00 68.69 95 SER A O 1
ATOM 804 N N . THR A 1 96 ? 2.595 -5.651 30.222 1.00 73.12 96 THR A N 1
ATOM 805 C CA . THR A 1 96 ? 3.292 -4.469 30.766 1.00 73.12 96 THR A CA 1
ATOM 806 C C . THR A 1 96 ? 2.723 -3.126 30.312 1.00 73.12 96 THR A C 1
ATOM 808 O O . THR A 1 96 ? 3.159 -2.089 30.825 1.00 73.12 96 THR A O 1
ATOM 811 N N . VAL A 1 97 ? 1.753 -3.113 29.390 1.00 83.06 97 VAL A N 1
ATOM 812 C CA . VAL A 1 97 ? 1.074 -1.876 28.983 1.00 83.06 97 VAL A CA 1
ATOM 813 C C . VAL A 1 97 ? 0.272 -1.340 30.169 1.00 83.06 97 VAL A C 1
ATOM 815 O O . VAL A 1 97 ? -0.701 -1.954 30.619 1.00 83.06 97 VAL A O 1
ATOM 818 N N . ALA A 1 98 ? 0.721 -0.199 30.694 1.00 81.12 98 ALA A N 1
ATOM 819 C CA . ALA A 1 98 ? 0.213 0.412 31.914 1.00 81.12 98 ALA A CA 1
ATOM 820 C C . ALA A 1 98 ? -0.940 1.383 31.636 1.00 81.12 98 ALA A C 1
ATOM 822 O O . ALA A 1 98 ? -1.905 1.428 32.399 1.00 81.12 98 ALA A O 1
ATOM 823 N N . SER A 1 99 ? -0.849 2.159 30.555 1.00 87.12 99 SER A N 1
ATOM 824 C CA . SER A 1 99 ? -1.899 3.094 30.149 1.00 87.12 99 SER A CA 1
ATOM 825 C C . SER A 1 99 ? -1.833 3.426 28.663 1.00 87.12 99 SER A C 1
ATOM 827 O O . SER A 1 99 ? -0.811 3.224 28.007 1.00 87.12 99 SER A O 1
ATOM 829 N N . PHE A 1 100 ? -2.930 3.987 28.159 1.00 93.12 100 PHE A N 1
ATOM 830 C CA . PHE A 1 100 ? -3.033 4.530 26.812 1.00 93.12 100 PHE A CA 1
ATOM 831 C C . PHE A 1 100 ? -3.380 6.014 26.883 1.00 93.12 100 PHE A C 1
ATOM 833 O O . PHE A 1 100 ? -4.123 6.448 27.759 1.00 93.12 100 PHE A O 1
ATOM 840 N N . ASN A 1 101 ? -2.859 6.788 25.947 1.00 94.81 101 ASN A N 1
ATOM 841 C CA . ASN A 1 101 ? -3.297 8.132 25.636 1.00 94.81 101 ASN A CA 1
ATOM 842 C C . ASN A 1 101 ? -3.884 8.108 24.226 1.00 94.81 101 ASN A C 1
ATOM 844 O O . ASN A 1 101 ? -3.238 7.628 23.297 1.00 94.81 101 ASN A O 1
ATOM 848 N N . LEU A 1 102 ? -5.098 8.624 24.080 1.00 96.12 102 LEU A N 1
ATOM 849 C CA . LEU A 1 102 ? -5.790 8.729 22.802 1.00 96.12 102 LEU A CA 1
ATOM 850 C C . LEU A 1 102 ? -5.928 10.208 22.453 1.00 96.12 102 LEU A C 1
ATOM 852 O O . LEU A 1 102 ? -6.523 10.966 23.226 1.00 96.12 102 LEU A O 1
ATOM 856 N N . ALA A 1 103 ? -5.377 10.622 21.314 1.00 96.25 103 ALA A N 1
ATOM 857 C CA . ALA A 1 103 ? -5.701 11.911 20.715 1.00 96.25 103 ALA A CA 1
ATOM 858 C C . ALA A 1 103 ? -6.976 11.754 19.883 1.00 96.25 103 ALA A C 1
ATOM 860 O O . ALA A 1 103 ? -7.074 10.842 19.059 1.00 96.25 103 ALA A O 1
ATOM 861 N N . TYR A 1 104 ? -7.965 12.617 20.106 1.00 95.81 104 TYR A N 1
ATOM 862 C CA . TYR A 1 104 ? -9.280 12.498 19.489 1.00 95.81 104 TYR A CA 1
ATOM 863 C C . TYR A 1 104 ? -9.867 13.846 19.072 1.00 95.81 104 TYR A C 1
ATOM 865 O O . TYR A 1 104 ? -9.489 14.907 19.574 1.00 95.81 104 TYR A O 1
ATOM 873 N N . LYS A 1 105 ? -10.849 13.789 18.169 1.00 96.12 105 LYS A N 1
ATOM 874 C CA . LYS A 1 105 ? -11.780 14.888 17.878 1.00 96.12 105 LYS A CA 1
ATOM 875 C C . LYS A 1 105 ? -13.209 14.393 18.021 1.00 96.12 105 LYS A C 1
ATOM 877 O O . LYS A 1 105 ? -13.542 13.301 17.569 1.00 96.12 105 LYS A O 1
ATOM 882 N N . LEU A 1 106 ? -14.047 15.219 18.638 1.00 94.38 106 LEU A N 1
ATOM 883 C CA . LEU A 1 106 ? -15.490 15.014 18.718 1.00 94.38 106 LEU A CA 1
ATOM 884 C C . LEU A 1 106 ? -16.173 16.068 17.847 1.00 94.38 106 LEU A C 1
ATOM 886 O O . LEU A 1 106 ? -16.129 17.253 18.177 1.00 94.38 106 LEU A O 1
ATOM 890 N N . ASN A 1 107 ? -16.827 15.650 16.769 1.00 91.69 107 ASN A N 1
ATOM 891 C CA . ASN A 1 107 ? -17.328 16.523 15.708 1.00 91.69 107 ASN A CA 1
ATOM 892 C C . ASN A 1 107 ? -16.196 17.428 15.173 1.00 91.69 107 ASN A C 1
ATOM 894 O O . ASN A 1 107 ? -15.031 17.037 15.154 1.00 91.69 107 ASN A O 1
ATOM 898 N N . ASP A 1 108 ? -16.520 18.664 14.794 1.00 87.62 108 ASP A N 1
ATOM 899 C CA . ASP A 1 108 ? -15.556 19.663 14.313 1.00 87.62 108 ASP A CA 1
ATOM 900 C C . ASP A 1 108 ? -14.791 20.383 15.445 1.00 87.62 108 ASP A C 1
ATOM 902 O O . ASP A 1 108 ? -14.264 21.485 15.253 1.00 87.62 108 ASP A O 1
ATOM 906 N N . ASN A 1 109 ? -14.760 19.814 16.654 1.00 90.75 109 ASN A N 1
ATOM 907 C CA . ASN A 1 109 ? -14.046 20.425 17.771 1.00 90.75 109 ASN A CA 1
ATOM 908 C C . ASN A 1 109 ? -12.520 20.321 17.593 1.00 90.75 109 ASN A C 1
ATOM 910 O O . ASN A 1 109 ? -12.024 19.478 16.837 1.00 90.75 109 ASN A O 1
ATOM 914 N N . PRO A 1 110 ? -11.749 21.178 18.293 1.00 91.69 110 PRO A N 1
ATOM 915 C CA . PRO A 1 110 ? -10.303 21.040 18.362 1.00 91.69 110 PRO A CA 1
ATOM 916 C C . PRO A 1 110 ? -9.887 19.654 18.851 1.00 91.69 110 PRO A C 1
ATOM 918 O O . PRO A 1 110 ? -10.619 18.985 19.575 1.00 91.69 110 PRO A O 1
ATOM 921 N N . GLU A 1 111 ? -8.680 19.262 18.466 1.00 93.44 111 GLU A N 1
ATOM 922 C CA . GLU A 1 111 ? -8.057 18.043 18.961 1.00 93.44 111 GLU A CA 1
ATOM 923 C C . GLU A 1 111 ? -7.860 18.098 20.477 1.00 93.44 111 GLU A C 1
ATOM 925 O O . GLU A 1 111 ? -7.363 19.090 21.022 1.00 93.44 111 GLU A O 1
ATOM 930 N N . GLU A 1 112 ? -8.241 17.015 21.142 1.00 94.56 112 GLU A N 1
ATOM 931 C CA . GLU A 1 112 ? -8.064 16.797 22.570 1.00 94.56 112 GLU A CA 1
ATOM 932 C C . GLU A 1 112 ? -7.291 15.496 22.801 1.00 94.56 112 GLU A C 1
ATOM 934 O O . GLU A 1 112 ? -7.206 14.636 21.929 1.00 94.56 112 GLU A O 1
ATOM 939 N N . SER A 1 113 ? -6.717 15.339 23.993 1.00 93.12 113 SER A N 1
ATOM 940 C CA . SER A 1 113 ? -6.040 14.106 24.391 1.00 93.12 113 SER A CA 1
ATOM 941 C C . SER A 1 113 ? -6.591 13.622 25.721 1.00 93.12 113 SER A C 1
ATOM 943 O O . SER A 1 113 ? -6.779 14.413 26.651 1.00 93.12 113 SER A O 1
ATOM 945 N N . ILE A 1 114 ? -6.842 12.319 25.814 1.00 93.00 114 ILE A N 1
ATOM 946 C CA . ILE A 1 114 ? -7.289 11.664 27.038 1.00 93.00 114 ILE A CA 1
ATOM 947 C C . ILE A 1 114 ? -6.357 10.522 27.415 1.00 93.00 114 ILE A C 1
ATOM 949 O O . ILE A 1 114 ? -5.942 9.743 26.565 1.00 93.00 114 ILE A O 1
ATOM 953 N N . SER A 1 115 ? -6.082 10.390 28.714 1.00 92.19 115 SER A N 1
ATOM 954 C CA . SER A 1 115 ? -5.496 9.171 29.264 1.00 92.19 115 SER A CA 1
ATOM 955 C C . SER A 1 115 ? -6.603 8.139 29.475 1.00 92.19 115 SER A C 1
ATOM 957 O O . SER A 1 115 ? -7.422 8.275 30.388 1.00 92.19 115 SER A O 1
ATOM 959 N N . ALA A 1 116 ? -6.666 7.157 28.581 1.00 92.38 116 ALA A N 1
ATOM 960 C CA . ALA A 1 116 ? -7.644 6.084 28.607 1.00 92.38 116 ALA A CA 1
ATOM 961 C C . ALA A 1 116 ? -7.280 5.041 29.675 1.00 92.38 116 ALA A C 1
ATOM 963 O O . ALA A 1 116 ? -6.111 4.695 29.880 1.00 92.38 116 ALA A O 1
ATOM 964 N N . ILE A 1 117 ? -8.302 4.535 30.367 1.00 90.88 117 ILE A N 1
ATOM 965 C CA . ILE A 1 117 ? -8.130 3.562 31.453 1.00 90.88 117 ILE A CA 1
ATOM 966 C C . ILE A 1 117 ? -8.228 2.158 30.859 1.00 90.88 117 ILE A C 1
ATOM 968 O O . ILE A 1 117 ? -9.262 1.805 30.300 1.00 90.88 117 ILE A O 1
ATOM 972 N N . LYS A 1 118 ? -7.177 1.346 31.008 1.00 91.88 118 LYS A N 1
ATOM 973 C CA . LYS A 1 118 ? -7.212 -0.085 30.671 1.00 91.88 118 LYS A CA 1
ATOM 974 C C . LYS A 1 118 ? -8.224 -0.798 31.573 1.00 91.88 118 LYS A C 1
ATOM 976 O O . LYS A 1 118 ? -8.095 -0.726 32.795 1.00 91.88 118 LYS A O 1
ATOM 981 N N . LEU A 1 119 ? -9.211 -1.457 30.971 1.00 93.06 119 LEU A N 1
ATOM 982 C CA . LEU A 1 119 ? -10.250 -2.206 31.681 1.00 93.06 119 LEU A CA 1
ATOM 983 C C . LEU A 1 119 ? -9.999 -3.709 31.620 1.00 93.06 119 LEU A C 1
ATOM 985 O O . LEU A 1 119 ? -10.040 -4.368 32.654 1.00 93.06 119 LEU A O 1
ATOM 989 N N . ASP A 1 120 ? -9.700 -4.215 30.425 1.00 92.56 120 ASP A N 1
ATOM 990 C CA . ASP A 1 120 ? -9.521 -5.641 30.161 1.00 92.56 120 ASP A CA 1
ATOM 991 C C . ASP A 1 120 ? -8.442 -5.873 29.090 1.00 92.56 120 ASP A C 1
ATOM 993 O O . ASP A 1 120 ? -8.070 -4.943 28.361 1.00 92.56 120 ASP A O 1
ATOM 997 N N . TYR A 1 121 ? -7.909 -7.093 29.031 1.00 90.88 121 TYR A N 1
ATOM 998 C CA . TYR A 1 121 ? -6.935 -7.524 28.030 1.00 90.88 121 TYR A CA 1
ATOM 999 C C . TYR A 1 121 ? -7.110 -9.006 27.701 1.00 90.88 121 TYR A C 1
ATOM 1001 O O . TYR A 1 121 ? -6.856 -9.864 28.550 1.00 90.88 121 TYR A O 1
ATOM 1009 N N . ASP A 1 122 ? -7.451 -9.277 26.447 1.00 90.88 122 ASP A N 1
ATOM 1010 C CA . ASP A 1 122 ? -7.447 -10.611 25.872 1.00 90.88 122 ASP A CA 1
ATOM 1011 C C . ASP A 1 122 ? -6.051 -10.906 25.309 1.00 90.88 122 ASP A C 1
ATOM 1013 O O . ASP A 1 122 ? -5.601 -10.309 24.327 1.00 90.88 122 ASP A O 1
ATOM 1017 N N . GLN A 1 123 ? -5.339 -11.820 25.967 1.00 86.56 123 GLN A N 1
ATOM 1018 C CA . GLN A 1 123 ? -3.979 -12.190 25.588 1.00 86.56 123 GLN A CA 1
ATOM 1019 C C . GLN A 1 123 ? -3.907 -13.100 24.359 1.00 86.56 123 GLN A C 1
ATOM 1021 O O . GLN A 1 123 ? -2.860 -13.130 23.701 1.00 86.56 123 GLN A O 1
ATOM 1026 N N . GLU A 1 124 ? -4.960 -13.866 24.089 1.00 86.75 124 GLU A N 1
ATOM 1027 C CA . GLU A 1 124 ? -5.019 -14.793 22.960 1.00 86.75 124 GLU A CA 1
ATOM 1028 C C . GLU A 1 124 ? -5.175 -14.008 21.657 1.00 86.75 124 GLU A C 1
ATOM 1030 O O . GLU A 1 124 ? -4.372 -14.193 20.744 1.00 86.75 124 GLU A O 1
ATOM 1035 N N . HIS A 1 125 ? -6.085 -13.032 21.653 1.00 89.69 125 HIS A N 1
ATOM 1036 C CA . HIS A 1 125 ? -6.418 -12.224 20.476 1.00 89.69 125 HIS A CA 1
ATOM 1037 C C . HIS A 1 125 ? -5.694 -10.863 20.425 1.00 89.69 125 HIS A C 1
ATOM 1039 O O . HIS A 1 125 ? -5.820 -10.114 19.460 1.00 89.69 125 HIS A O 1
ATOM 1045 N N . LEU A 1 126 ? -4.896 -10.530 21.452 1.00 89.25 126 LEU A N 1
ATOM 1046 C CA . LEU A 1 126 ? -4.113 -9.285 21.576 1.00 89.25 126 LEU A CA 1
ATOM 1047 C C . LEU A 1 126 ? -4.964 -8.000 21.631 1.00 89.25 126 LEU A C 1
ATOM 1049 O O . LEU A 1 126 ? -4.528 -6.927 21.198 1.00 89.25 126 LEU A O 1
ATOM 1053 N N . ILE A 1 127 ? -6.168 -8.088 22.198 1.00 92.56 127 ILE A N 1
ATOM 1054 C CA . ILE A 1 127 ? -7.142 -6.991 22.230 1.00 92.56 127 ILE A CA 1
ATOM 1055 C C . ILE A 1 127 ? -7.186 -6.356 23.617 1.00 92.56 127 ILE A C 1
ATOM 1057 O O . ILE A 1 127 ? -7.238 -7.029 24.644 1.00 92.56 127 ILE A O 1
ATOM 1061 N N . TYR A 1 128 ? -7.223 -5.028 23.657 1.00 93.44 128 TYR A N 1
ATOM 1062 C CA . TYR A 1 128 ? -7.441 -4.249 24.869 1.00 93.44 128 TYR A CA 1
ATOM 1063 C C . TYR A 1 128 ? -8.789 -3.573 24.827 1.00 93.44 128 TYR A C 1
ATOM 1065 O O . TYR A 1 128 ? -9.090 -2.842 23.886 1.00 93.44 128 TYR A O 1
ATOM 1073 N N . LYS A 1 129 ? -9.527 -3.684 25.926 1.00 95.12 129 LYS A N 1
ATOM 1074 C CA . LYS A 1 129 ? -10.659 -2.807 26.198 1.00 95.12 129 LYS A CA 1
ATOM 1075 C C . LYS A 1 129 ? -10.185 -1.620 27.017 1.00 95.12 129 LYS A C 1
ATOM 1077 O O . LYS A 1 129 ? -9.657 -1.780 28.124 1.00 95.12 129 LYS A O 1
ATOM 1082 N N . VAL A 1 130 ? -10.407 -0.416 26.502 1.00 95.38 130 VAL A N 1
ATOM 1083 C CA . VAL A 1 130 ? -10.061 0.822 27.203 1.00 95.38 130 VAL A CA 1
ATOM 1084 C C . VAL A 1 130 ? -11.273 1.729 27.368 1.00 95.38 130 VAL A C 1
ATOM 1086 O O . VAL A 1 130 ? -12.077 1.921 26.456 1.00 95.38 130 VAL A O 1
ATOM 1089 N N . LYS A 1 131 ? -11.393 2.325 28.553 1.00 95.06 131 LYS A N 1
ATOM 1090 C CA . LYS A 1 131 ? -12.369 3.371 28.843 1.00 95.06 131 LYS A CA 1
ATOM 1091 C C . LYS A 1 131 ? -11.864 4.696 28.291 1.00 95.06 131 LYS A C 1
ATOM 1093 O O . LYS A 1 131 ? -10.831 5.199 28.742 1.00 95.06 131 LYS A O 1
ATOM 1098 N N . GLY A 1 132 ? -12.600 5.244 27.333 1.00 94.50 132 GLY A N 1
ATOM 1099 C CA . GLY A 1 132 ? -12.307 6.515 26.691 1.00 94.50 132 GLY A CA 1
ATOM 1100 C C . GLY A 1 132 ? -12.869 7.715 27.452 1.00 94.50 132 GLY A C 1
ATOM 1101 O O . GLY A 1 132 ? -12.978 7.731 28.682 1.00 94.50 132 GLY A O 1
ATOM 1102 N N . PHE A 1 133 ? -13.232 8.749 26.701 1.00 93.62 133 PHE A N 1
ATOM 1103 C CA . PHE A 1 133 ? -13.792 9.985 27.237 1.00 93.62 133 PHE A CA 1
ATOM 1104 C C . PHE A 1 133 ? -15.307 9.890 27.417 1.00 93.62 133 PHE A C 1
ATOM 1106 O O . PHE A 1 133 ? -15.989 9.084 26.790 1.00 93.62 133 PHE A O 1
ATOM 1113 N N . ALA A 1 134 ? -15.840 10.760 28.272 1.00 93.06 134 ALA A N 1
ATOM 1114 C CA . ALA A 1 134 ? -17.275 10.955 28.389 1.00 93.06 134 ALA A CA 1
ATOM 1115 C C . ALA A 1 134 ? -17.663 12.319 27.822 1.00 93.06 134 ALA A C 1
ATOM 1117 O O . ALA A 1 134 ? -16.996 13.317 28.108 1.00 93.06 134 ALA A O 1
ATOM 1118 N N . TYR A 1 135 ? -18.779 12.408 27.114 1.00 92.56 135 TYR A N 1
ATOM 1119 C CA . TYR A 1 135 ? -19.285 13.660 26.550 1.00 92.56 135 TYR A CA 1
ATOM 1120 C C . TYR A 1 135 ? -20.789 13.823 26.834 1.00 92.56 135 TYR A C 1
ATOM 1122 O O . TYR A 1 135 ? -21.438 12.847 27.201 1.00 92.56 135 TYR A O 1
ATOM 1130 N N . PRO A 1 136 ? -21.348 15.047 26.803 1.00 90.94 136 PRO A N 1
ATOM 1131 C CA . PRO A 1 136 ? -22.780 15.256 27.032 1.00 90.94 136 PRO A CA 1
ATOM 1132 C C . PRO A 1 136 ? -23.634 14.521 25.999 1.00 90.94 136 PRO A C 1
ATOM 1134 O O . PRO A 1 136 ? -23.225 14.421 24.843 1.00 90.94 136 PRO A O 1
ATOM 1137 N N . TYR A 1 137 ? -24.827 14.072 26.392 1.00 88.44 137 TYR A N 1
ATOM 1138 C CA . TYR A 1 137 ? -25.763 13.476 25.443 1.00 88.44 137 TYR A CA 1
ATOM 1139 C C . TYR A 1 137 ? -26.093 14.442 24.294 1.00 88.44 137 TYR A C 1
ATOM 1141 O O . TYR A 1 137 ? -26.437 15.609 24.499 1.00 88.44 137 TYR A O 1
ATOM 1149 N N . VAL A 1 138 ? -25.996 13.933 23.071 1.00 89.44 138 VAL A N 1
ATOM 1150 C CA . VAL A 1 138 ? -26.377 14.609 21.825 1.00 89.44 138 VAL A CA 1
ATOM 1151 C C . VAL A 1 138 ? -27.033 13.583 20.916 1.00 89.44 138 VAL A C 1
ATOM 1153 O O . VAL A 1 138 ? -26.659 12.428 20.974 1.00 89.44 138 VAL A O 1
ATOM 1156 N N . GLU A 1 139 ? -27.978 13.952 20.055 1.00 88.19 139 GLU A N 1
ATOM 1157 C CA . GLU A 1 139 ? -28.621 12.961 19.168 1.00 88.19 139 GLU A CA 1
ATOM 1158 C C . GLU A 1 139 ? -27.651 12.362 18.138 1.00 88.19 139 GLU A C 1
ATOM 1160 O O . GLU A 1 139 ? -27.851 11.244 17.668 1.00 88.19 139 GLU A O 1
ATOM 1165 N N . GLN A 1 140 ? -26.619 13.118 17.755 1.00 91.50 140 GLN A N 1
ATOM 1166 C CA . GLN A 1 140 ? -25.618 12.705 16.777 1.00 91.50 140 GLN A CA 1
ATOM 1167 C C . GLN A 1 140 ? -24.239 13.215 17.174 1.00 91.50 140 GLN A C 1
ATOM 1169 O O . GLN A 1 140 ? -24.095 14.367 17.599 1.00 91.50 140 GLN A O 1
ATOM 1174 N N . ALA A 1 141 ? -23.232 12.371 16.988 1.00 92.56 141 ALA A N 1
ATOM 1175 C CA . ALA A 1 141 ? -21.836 12.735 17.152 1.00 92.56 141 ALA A CA 1
ATOM 1176 C C . ALA A 1 141 ? -20.962 11.989 16.142 1.00 92.56 141 ALA A C 1
ATOM 1178 O O . ALA A 1 141 ? -21.295 10.892 15.706 1.00 92.56 141 ALA A O 1
ATOM 1179 N N . THR A 1 142 ? -19.823 12.572 15.797 1.00 94.75 142 THR A N 1
ATOM 1180 C CA . THR A 1 142 ? -18.756 11.891 15.068 1.00 94.75 142 THR A CA 1
ATOM 1181 C C . THR A 1 142 ? -17.511 11.894 15.938 1.00 94.75 142 THR A C 1
ATOM 1183 O O . THR A 1 142 ? -17.125 12.935 16.467 1.00 94.75 142 THR A O 1
ATOM 1186 N N . VAL A 1 143 ? -16.880 10.741 16.100 1.00 94.56 143 VAL A N 1
ATOM 1187 C CA . VAL A 1 143 ? -15.634 10.589 16.849 1.00 94.56 143 VAL A CA 1
ATOM 1188 C C . VAL A 1 143 ? -14.529 10.206 15.886 1.00 94.56 143 VAL A C 1
ATOM 1190 O O . VAL A 1 143 ? -14.705 9.309 15.071 1.00 94.56 143 VAL A O 1
ATOM 1193 N N . PHE A 1 144 ? -13.389 10.873 16.010 1.00 95.62 144 PHE A N 1
ATOM 1194 C CA . PHE A 1 144 ? -12.152 10.532 15.320 1.00 95.62 144 PHE A CA 1
ATOM 1195 C C . PHE A 1 144 ? -11.097 10.194 16.362 1.00 95.62 144 PHE A C 1
ATOM 1197 O O . PHE A 1 144 ? -10.916 10.974 17.301 1.00 95.62 144 PHE A O 1
ATOM 1204 N N . ILE A 1 145 ? -10.382 9.087 16.181 1.00 95.56 145 ILE A N 1
ATOM 1205 C CA . ILE A 1 145 ? -9.126 8.838 16.895 1.00 95.56 145 ILE A CA 1
ATOM 1206 C C . ILE A 1 145 ? -8.005 9.152 15.919 1.00 95.56 145 ILE A C 1
ATOM 1208 O O . ILE A 1 145 ? -7.992 8.634 14.813 1.00 95.56 145 ILE A O 1
ATOM 1212 N N . ILE A 1 146 ? -7.112 10.048 16.323 1.00 94.31 146 ILE A N 1
ATOM 1213 C CA . ILE A 1 146 ? -6.053 10.602 15.470 1.00 94.31 146 ILE A CA 1
ATOM 1214 C C . ILE A 1 146 ? -4.726 9.926 15.777 1.00 94.31 146 ILE A C 1
ATOM 1216 O O . ILE A 1 146 ? -3.923 9.673 14.886 1.00 94.31 146 ILE A O 1
ATOM 1220 N N . GLU A 1 147 ? -4.491 9.636 17.053 1.00 95.31 147 GLU A N 1
ATOM 1221 C CA . GLU A 1 147 ? -3.246 9.051 17.518 1.00 95.31 147 GLU A CA 1
ATOM 1222 C C . GLU A 1 147 ? -3.501 8.187 18.749 1.00 95.31 147 GLU A C 1
ATOM 1224 O O . GLU A 1 147 ? -4.307 8.530 19.622 1.00 95.31 147 GLU A O 1
ATOM 1229 N N . ILE A 1 148 ? -2.777 7.077 18.824 1.00 94.69 148 ILE A N 1
ATOM 1230 C CA . ILE A 1 148 ? -2.725 6.188 19.975 1.00 94.69 148 ILE A CA 1
ATOM 1231 C C . ILE A 1 148 ? -1.286 6.189 20.471 1.00 94.69 148 ILE A C 1
ATOM 1233 O O . ILE A 1 148 ? -0.362 5.879 19.726 1.00 94.69 148 ILE A O 1
ATOM 1237 N N . GLN A 1 149 ? -1.089 6.493 21.746 1.00 92.31 149 GLN A N 1
ATOM 1238 C CA . GLN A 1 149 ? 0.194 6.338 22.415 1.00 92.31 149 GLN A CA 1
ATOM 1239 C C . GLN A 1 149 ? 0.003 5.452 23.634 1.00 92.31 149 GLN A C 1
ATOM 1241 O O . GLN A 1 149 ? -0.854 5.734 24.466 1.00 92.31 149 GLN A O 1
ATOM 1246 N N . HIS A 1 150 ? 0.826 4.425 23.803 1.00 89.00 150 HIS A N 1
ATOM 1247 C CA . HIS A 1 150 ? 0.815 3.651 25.041 1.00 89.00 150 HIS A CA 1
ATOM 1248 C C . HIS A 1 150 ? 2.035 3.952 25.913 1.00 89.00 150 HIS A C 1
ATOM 1250 O O . HIS A 1 150 ? 3.091 4.376 25.441 1.00 89.00 150 HIS A O 1
ATOM 1256 N N . HIS A 1 151 ? 1.884 3.717 27.212 1.00 85.81 151 HIS A N 1
ATOM 1257 C CA . HIS A 1 151 ? 2.960 3.776 28.194 1.00 85.81 151 HIS A CA 1
ATOM 1258 C C . HIS A 1 151 ? 3.119 2.399 28.815 1.00 85.81 151 HIS A C 1
ATOM 1260 O O . HIS A 1 151 ? 2.153 1.809 29.305 1.00 85.81 151 HIS A O 1
ATOM 1266 N N . SER A 1 152 ? 4.340 1.884 28.787 1.00 80.81 152 SER A N 1
ATOM 1267 C CA . SER A 1 152 ? 4.691 0.623 29.432 1.00 80.81 152 SER A CA 1
ATOM 1268 C C . SER A 1 152 ? 5.258 0.888 30.827 1.00 80.81 152 SER A C 1
ATOM 1270 O O . SER A 1 152 ? 5.687 1.997 31.158 1.00 80.81 152 SER A O 1
ATOM 1272 N N . LEU A 1 153 ? 5.321 -0.149 31.661 1.00 77.62 153 LEU A N 1
ATOM 1273 C CA . LEU A 1 153 ? 5.999 -0.066 32.960 1.00 77.62 153 LEU A CA 1
ATOM 1274 C C . LEU A 1 153 ? 7.504 0.263 32.844 1.00 77.62 153 LEU A C 1
ATOM 1276 O O . LEU A 1 153 ? 8.110 0.684 33.832 1.00 77.62 153 LEU A O 1
ATOM 1280 N N . SER A 1 154 ? 8.111 0.079 31.667 1.00 72.88 154 SER A N 1
ATOM 1281 C CA . SER A 1 154 ? 9.530 0.336 31.396 1.00 72.88 154 SER A CA 1
ATOM 1282 C C . SER A 1 154 ? 9.806 1.696 30.734 1.00 72.88 154 SER A C 1
ATOM 1284 O O . SER A 1 154 ? 10.970 2.096 30.662 1.00 72.88 154 SER A O 1
ATOM 1286 N N . GLY A 1 155 ? 8.775 2.444 30.320 1.00 73.25 155 GLY A N 1
ATOM 1287 C CA . GLY A 1 155 ? 8.909 3.781 29.735 1.00 73.25 155 GLY A CA 1
ATOM 1288 C C . GLY A 1 155 ? 7.824 4.117 28.709 1.00 73.25 155 GLY A C 1
ATOM 1289 O O . GLY A 1 155 ? 6.786 3.459 28.636 1.00 73.25 155 GLY A O 1
ATOM 1290 N N . ASN A 1 156 ? 8.079 5.151 27.902 1.00 71.44 156 ASN A N 1
ATOM 1291 C CA . ASN A 1 156 ? 7.209 5.485 26.772 1.00 71.44 156 ASN A CA 1
ATOM 1292 C C . ASN A 1 156 ? 7.160 4.297 25.806 1.00 71.44 156 ASN A C 1
ATOM 1294 O O . ASN A 1 156 ? 8.206 3.742 25.465 1.00 71.44 156 ASN A O 1
ATOM 1298 N N . GLY A 1 157 ? 5.952 3.915 25.406 1.00 78.38 157 GLY A N 1
ATOM 1299 C CA . GLY A 1 157 ? 5.721 2.873 24.420 1.00 78.38 157 GLY A CA 1
ATOM 1300 C C . GLY A 1 157 ? 5.582 3.429 23.004 1.00 78.38 157 GLY A C 1
ATOM 1301 O O . GLY A 1 157 ? 6.003 4.543 22.695 1.00 78.38 157 GLY A O 1
ATOM 1302 N N . ILE A 1 158 ? 4.958 2.619 22.158 1.00 84.56 158 ILE A N 1
ATOM 1303 C CA . ILE A 1 158 ? 4.603 2.887 20.762 1.00 84.56 158 ILE A CA 1
ATOM 1304 C C . ILE A 1 158 ? 3.597 4.038 20.678 1.00 84.56 158 ILE A C 1
ATOM 1306 O O . ILE A 1 158 ? 2.625 4.079 21.443 1.00 84.56 158 ILE A O 1
ATOM 1310 N N . GLN A 1 159 ? 3.824 4.921 19.708 1.00 89.62 159 GLN A N 1
ATOM 1311 C CA . GLN A 1 159 ? 2.924 5.988 19.285 1.00 89.62 159 GLN A CA 1
ATOM 1312 C C . GLN A 1 159 ? 2.620 5.801 17.796 1.00 89.62 159 GLN A C 1
ATOM 1314 O O . GLN A 1 159 ? 3.552 5.678 17.004 1.00 89.62 159 GLN A O 1
ATOM 1319 N N . SER A 1 160 ? 1.341 5.768 17.423 1.00 90.19 160 SER A N 1
ATOM 1320 C CA . SER A 1 160 ? 0.909 5.542 16.042 1.00 90.19 160 SER A CA 1
ATOM 1321 C C . SER A 1 160 ? -0.291 6.403 15.649 1.00 90.19 160 SER A C 1
ATOM 1323 O O . SER A 1 160 ? -1.214 6.598 16.442 1.00 90.19 160 SER A O 1
ATOM 1325 N N . GLU A 1 161 ? -0.283 6.882 14.404 1.00 90.81 161 GLU A N 1
ATOM 1326 C CA . GLU A 1 161 ? -1.411 7.580 13.773 1.00 90.81 161 GLU A CA 1
ATOM 1327 C C . GLU A 1 161 ? -2.597 6.621 13.555 1.00 90.81 161 GLU A C 1
ATOM 1329 O O . GLU A 1 161 ? -2.413 5.414 13.372 1.00 90.81 161 GLU A O 1
ATOM 1334 N N . SER A 1 162 ? -3.817 7.161 13.562 1.00 89.44 162 SER A N 1
ATOM 1335 C CA . SER A 1 162 ? -5.053 6.415 13.335 1.00 89.44 162 SER A CA 1
ATOM 1336 C C . SER A 1 162 ? -5.981 7.156 12.369 1.00 89.44 162 SER A C 1
ATOM 1338 O O . SER A 1 162 ? -6.172 8.365 12.473 1.00 89.44 162 SER A O 1
ATOM 1340 N N . ASP A 1 163 ? -6.582 6.393 11.456 1.00 84.81 163 ASP A N 1
ATOM 1341 C CA . ASP A 1 163 ? -7.629 6.841 10.526 1.00 84.81 163 ASP A CA 1
ATOM 1342 C C . ASP A 1 163 ? -9.040 6.466 11.038 1.00 84.81 163 ASP A C 1
ATOM 1344 O O . ASP A 1 163 ? -10.024 6.506 10.292 1.00 84.81 163 ASP A O 1
ATOM 1348 N N . PHE A 1 164 ? -9.163 6.053 12.304 1.00 91.81 164 PHE A N 1
ATOM 1349 C CA . PHE A 1 164 ? -10.427 5.576 12.860 1.00 91.81 164 PHE A CA 1
ATOM 1350 C C . PHE A 1 164 ? -11.456 6.702 12.962 1.00 91.81 164 PHE A C 1
ATOM 1352 O O . PHE A 1 164 ? -11.194 7.770 13.531 1.00 91.81 164 PHE A O 1
ATOM 1359 N N . SER A 1 165 ? -12.672 6.420 12.495 1.00 93.31 165 SER A N 1
ATOM 1360 C CA . SER A 1 165 ? -13.818 7.284 12.743 1.00 93.31 165 SER A CA 1
ATOM 1361 C C . SER A 1 165 ? -15.102 6.501 12.979 1.00 93.31 165 SER A C 1
ATOM 1363 O O . SER A 1 165 ? -15.335 5.446 12.393 1.00 93.31 165 SER A O 1
ATOM 1365 N N . ALA A 1 166 ? -15.952 7.048 13.840 1.00 91.75 166 ALA A N 1
ATOM 1366 C CA . ALA A 1 166 ? -17.254 6.494 14.168 1.00 91.75 166 ALA A CA 1
ATOM 1367 C C . ALA A 1 166 ? -18.323 7.582 14.092 1.00 91.75 166 ALA A C 1
ATOM 1369 O O . ALA A 1 166 ? -18.155 8.671 14.642 1.00 91.75 166 ALA A O 1
ATOM 1370 N N . ASN A 1 167 ? -19.436 7.278 13.431 1.00 91.69 167 ASN A N 1
ATOM 1371 C CA . ASN A 1 167 ? -20.651 8.075 13.456 1.00 91.69 167 ASN A CA 1
ATOM 1372 C C . ASN A 1 167 ? -21.636 7.460 14.443 1.00 91.69 167 ASN A C 1
ATOM 1374 O O . ASN A 1 167 ? -21.929 6.269 14.402 1.00 91.69 167 ASN A O 1
ATOM 1378 N N . LEU A 1 168 ? -22.160 8.299 15.320 1.00 89.75 168 LEU A N 1
ATOM 1379 C CA . LEU A 1 168 ? -22.909 7.909 16.499 1.00 89.75 168 LEU A CA 1
ATOM 1380 C C . LEU A 1 168 ? -24.302 8.516 16.394 1.00 89.75 168 LEU A C 1
ATOM 1382 O O . LEU A 1 168 ? -24.448 9.701 16.072 1.00 89.75 168 LEU A O 1
ATOM 1386 N N . LYS A 1 169 ? -25.331 7.705 16.629 1.00 87.56 169 LYS A N 1
ATOM 1387 C CA . LYS A 1 169 ? -26.731 8.138 16.662 1.00 87.56 169 LYS A CA 1
ATOM 1388 C C . LYS A 1 169 ? -27.362 7.656 17.952 1.00 87.56 169 LYS A C 1
ATOM 1390 O O . LYS A 1 169 ? -27.327 6.468 18.252 1.00 87.56 169 LYS A O 1
ATOM 1395 N N . HIS A 1 170 ? -27.984 8.567 18.683 1.00 85.94 170 HIS A N 1
ATOM 1396 C CA . HIS A 1 170 ? -28.629 8.256 19.951 1.00 85.94 170 HIS A CA 1
ATOM 1397 C C . HIS A 1 170 ? -30.110 8.577 19.860 1.00 85.94 170 HIS A C 1
ATOM 1399 O O . HIS A 1 170 ? -30.515 9.634 19.373 1.00 85.94 170 HIS A O 1
ATOM 1405 N N . SER A 1 171 ? -30.931 7.646 20.330 1.00 76.12 171 SER A N 1
ATOM 1406 C CA . SER A 1 171 ? -32.374 7.808 20.357 1.00 76.12 171 SER A CA 1
ATOM 1407 C C . SER A 1 171 ? -32.949 7.241 21.638 1.00 76.12 171 SER A C 1
ATOM 1409 O O . SER A 1 171 ? -32.730 6.077 21.965 1.00 76.12 171 SER A O 1
ATOM 1411 N N . ASP A 1 172 ? -33.833 8.014 22.262 1.00 66.12 172 ASP A N 1
ATOM 1412 C CA . ASP A 1 172 ? -34.653 7.574 23.395 1.00 66.12 172 ASP A CA 1
ATOM 1413 C C . ASP A 1 172 ? -35.509 6.326 23.091 1.00 66.12 172 ASP A C 1
ATOM 1415 O O . ASP A 1 172 ? -36.048 5.704 24.003 1.00 66.12 172 ASP A O 1
ATOM 1419 N N . THR A 1 173 ? -35.692 5.977 21.809 1.00 61.38 173 THR A N 1
ATOM 1420 C CA . THR A 1 173 ? -36.572 4.878 21.366 1.00 61.38 173 THR A CA 1
ATOM 1421 C C . THR A 1 173 ? -35.862 3.716 20.680 1.00 61.38 173 THR A C 1
ATOM 1423 O O . THR A 1 173 ? -36.412 2.618 20.680 1.00 61.38 173 THR A O 1
ATOM 1426 N N . SER A 1 174 ? -34.688 3.943 20.084 1.00 57.66 174 SER A N 1
ATOM 1427 C CA . SER A 1 174 ? -33.928 2.918 19.341 1.00 57.66 174 SER A CA 1
ATOM 1428 C C . SER A 1 174 ? -32.569 2.581 19.964 1.00 57.66 174 SER A C 1
ATOM 1430 O O . SER A 1 174 ? -31.910 1.661 19.493 1.00 57.66 174 SER A O 1
ATOM 1432 N N . GLY A 1 175 ? -32.193 3.244 21.064 1.00 70.62 175 GLY A N 1
ATOM 1433 C CA . GLY A 1 175 ? -30.932 3.008 21.762 1.00 70.62 175 GLY A CA 1
ATOM 1434 C C . GLY A 1 175 ? -29.772 3.816 21.178 1.00 70.62 175 GLY A C 1
ATOM 1435 O O . GLY A 1 175 ? -29.971 4.836 20.509 1.00 70.62 175 GLY A O 1
ATOM 1436 N N . PHE A 1 176 ? -28.557 3.374 21.486 1.00 76.44 176 PHE A N 1
ATOM 1437 C CA . PHE A 1 176 ? -27.306 3.909 20.944 1.00 76.44 176 PHE A CA 1
ATOM 1438 C C . PHE A 1 176 ? -26.987 3.179 19.645 1.00 76.44 176 PHE A C 1
ATOM 1440 O O . PHE A 1 176 ? -27.233 1.992 19.559 1.00 76.44 176 PHE A O 1
ATOM 1447 N N . GLN A 1 177 ? -26.463 3.841 18.624 1.00 82.00 177 GLN A N 1
ATOM 1448 C CA . GLN A 1 177 ? -26.015 3.180 17.402 1.00 82.00 177 GLN A CA 1
ATOM 1449 C C . GLN A 1 177 ? -24.649 3.733 17.025 1.00 82.00 177 GLN A C 1
ATOM 1451 O O . GLN A 1 177 ? -24.506 4.937 16.811 1.00 82.00 177 GLN A O 1
ATOM 1456 N N . VAL A 1 178 ? -23.674 2.835 16.902 1.00 83.56 178 VAL A N 1
ATOM 1457 C CA . VAL A 1 178 ? -22.304 3.149 16.499 1.00 83.56 178 VAL A CA 1
ATOM 1458 C C . VAL A 1 178 ? -22.068 2.591 15.098 1.00 83.56 178 VAL A C 1
ATOM 1460 O O . VAL A 1 178 ? -22.209 1.395 14.867 1.00 83.56 178 VAL A O 1
ATOM 1463 N N . GLU A 1 179 ? -21.722 3.460 14.154 1.00 85.31 179 GLU A N 1
ATOM 1464 C CA . GLU A 1 179 ? -21.349 3.104 12.784 1.00 85.31 179 GLU A CA 1
ATOM 1465 C C . GLU A 1 179 ? -19.898 3.531 12.543 1.00 85.31 179 GLU A C 1
ATOM 1467 O O . GLU A 1 179 ? -19.604 4.714 12.361 1.00 85.31 179 GLU A O 1
ATOM 1472 N N . ILE A 1 180 ? -18.983 2.567 12.578 1.00 87.19 180 ILE A N 1
ATOM 1473 C CA . ILE A 1 180 ? -17.557 2.773 12.294 1.00 87.19 180 ILE A CA 1
ATOM 1474 C C . ILE A 1 180 ? -17.284 2.840 10.781 1.00 87.19 180 ILE A C 1
ATOM 1476 O O . ILE A 1 180 ? -18.099 2.408 9.965 1.00 87.19 180 ILE A O 1
ATOM 1480 N N . ASN A 1 181 ? -16.149 3.426 10.384 1.00 83.94 181 ASN A N 1
ATOM 1481 C CA . ASN A 1 181 ? -15.801 3.636 8.971 1.00 83.94 181 ASN A CA 1
ATOM 1482 C C . ASN A 1 181 ? -15.482 2.350 8.183 1.00 83.94 181 ASN A C 1
ATOM 1484 O O . ASN A 1 181 ? -15.455 2.384 6.953 1.00 83.94 181 ASN A O 1
ATOM 1488 N N . PHE A 1 182 ? -15.313 1.228 8.877 1.00 84.44 182 PHE A N 1
ATOM 1489 C CA . PHE A 1 182 ? -15.165 -0.124 8.338 1.00 84.44 182 PHE A CA 1
ATOM 1490 C C . PHE A 1 182 ? -16.201 -1.054 8.988 1.00 84.44 182 PHE A C 1
ATOM 1492 O O . PHE A 1 182 ? -16.805 -0.697 9.990 1.00 84.44 182 PHE A O 1
ATOM 1499 N N . ASN A 1 183 ? -16.446 -2.234 8.422 1.00 82.12 183 ASN A N 1
ATOM 1500 C CA . ASN A 1 183 ? -17.337 -3.243 9.009 1.00 82.12 183 ASN A CA 1
ATOM 1501 C C . ASN A 1 183 ? -16.625 -4.547 9.390 1.00 82.12 183 ASN A C 1
ATOM 1503 O O . ASN A 1 183 ? -17.234 -5.393 10.035 1.00 82.12 183 ASN A O 1
ATOM 1507 N N . THR A 1 184 ? -15.360 -4.703 9.006 1.00 82.75 184 THR A N 1
ATOM 1508 C CA . THR A 1 184 ? -14.514 -5.846 9.357 1.00 82.75 184 THR A CA 1
ATOM 1509 C C . THR A 1 184 ? -13.043 -5.416 9.363 1.00 82.75 184 THR A C 1
ATOM 1511 O O . THR A 1 184 ? -12.705 -4.312 8.917 1.00 82.75 184 THR A O 1
ATOM 1514 N N . VAL A 1 185 ? -12.172 -6.273 9.883 1.00 89.00 185 VAL A N 1
ATOM 1515 C CA . VAL A 1 185 ? -10.719 -6.105 9.880 1.00 89.00 185 VAL A CA 1
ATOM 1516 C C . VAL A 1 185 ? -10.115 -7.217 9.030 1.00 89.00 185 VAL A C 1
ATOM 1518 O O . VAL A 1 185 ? -10.607 -8.339 9.035 1.00 89.00 185 VAL A O 1
ATOM 1521 N N . LEU A 1 186 ? -9.064 -6.899 8.278 1.00 92.00 186 LEU A N 1
ATOM 1522 C CA . LEU A 1 186 ? -8.345 -7.868 7.460 1.00 92.00 186 LEU A CA 1
ATOM 1523 C C . LEU A 1 186 ? -6.855 -7.820 7.794 1.00 92.00 186 LEU A C 1
ATOM 1525 O O . LEU A 1 186 ? -6.210 -6.794 7.579 1.00 92.00 186 LEU A O 1
ATOM 1529 N N . ILE A 1 187 ? -6.315 -8.926 8.303 1.00 92.38 187 ILE A N 1
ATOM 1530 C CA . ILE A 1 187 ? -4.880 -9.100 8.550 1.00 92.38 187 ILE A CA 1
ATOM 1531 C C . ILE A 1 187 ? -4.269 -9.748 7.305 1.00 92.38 187 ILE A C 1
ATOM 1533 O O . ILE A 1 187 ? -4.637 -10.866 6.958 1.00 92.38 187 ILE A O 1
ATOM 1537 N N . ILE A 1 188 ? -3.365 -9.054 6.611 1.00 92.44 188 ILE A N 1
ATOM 1538 C CA . ILE A 1 188 ? -2.715 -9.571 5.398 1.00 92.44 188 ILE A CA 1
ATOM 1539 C C . ILE A 1 188 ? -1.280 -9.980 5.740 1.00 92.44 188 ILE A C 1
ATOM 1541 O O . ILE A 1 188 ? -0.421 -9.135 5.953 1.00 92.44 188 ILE A O 1
ATOM 1545 N N . GLU A 1 189 ? -1.007 -11.287 5.767 1.00 90.06 189 GLU A N 1
ATOM 1546 C CA . GLU A 1 189 ? 0.325 -11.822 6.105 1.00 90.06 189 GLU A CA 1
ATOM 1547 C C . GLU A 1 189 ? 1.208 -12.102 4.888 1.00 90.06 189 GLU A C 1
ATOM 1549 O O . GLU A 1 189 ? 2.430 -12.051 4.988 1.00 90.06 189 GLU A O 1
ATOM 1554 N N . GLU A 1 190 ? 0.605 -12.414 3.742 1.00 92.56 190 GLU A N 1
ATOM 1555 C CA . 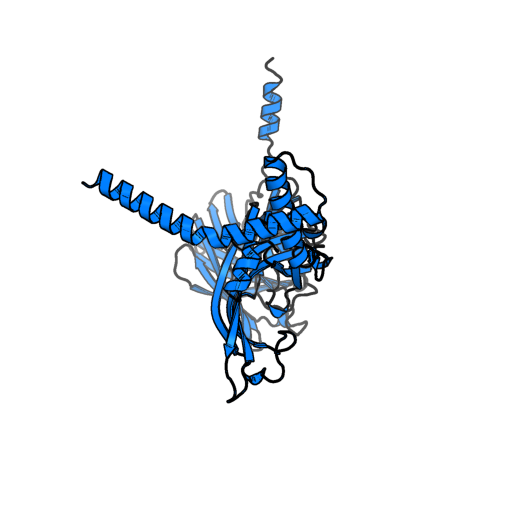GLU A 1 190 ? 1.330 -12.765 2.524 1.00 92.56 190 GLU A CA 1
ATOM 1556 C C . GLU A 1 190 ? 1.120 -11.689 1.467 1.00 92.56 190 GLU A C 1
ATOM 1558 O O . GLU A 1 190 ? 0.118 -11.672 0.749 1.00 92.56 190 GLU A O 1
ATOM 1563 N N . TYR A 1 191 ? 2.094 -10.793 1.357 1.00 94.06 191 TYR A N 1
ATOM 1564 C CA . TYR A 1 191 ? 2.071 -9.697 0.404 1.00 94.06 191 TYR A CA 1
ATOM 1565 C C . TYR A 1 191 ? 3.482 -9.305 -0.031 1.00 94.06 191 TYR A C 1
ATOM 1567 O O . TYR A 1 191 ? 4.477 -9.679 0.588 1.00 94.06 191 TYR A O 1
ATOM 1575 N N . GLN A 1 192 ? 3.568 -8.571 -1.135 1.00 94.38 192 GLN A N 1
ATOM 1576 C CA . GLN A 1 192 ? 4.809 -7.994 -1.635 1.00 94.38 192 GLN A CA 1
ATOM 1577 C C . GLN A 1 192 ? 4.531 -6.813 -2.561 1.00 94.38 192 GLN A C 1
ATOM 1579 O O . GLN A 1 192 ? 3.504 -6.757 -3.246 1.00 94.38 192 GLN A O 1
ATOM 1584 N N . VAL A 1 193 ? 5.506 -5.915 -2.656 1.00 96.00 193 VAL A N 1
ATOM 1585 C CA . VAL A 1 193 ? 5.514 -4.853 -3.659 1.00 96.00 193 VAL A CA 1
ATOM 1586 C C . VAL A 1 193 ? 6.476 -5.226 -4.777 1.00 96.00 193 VAL A C 1
ATOM 1588 O O . VAL A 1 193 ? 7.614 -5.621 -4.531 1.00 96.00 193 VAL A O 1
ATOM 1591 N N . VAL A 1 194 ? 6.009 -5.106 -6.018 1.00 95.69 194 VAL A N 1
ATOM 1592 C CA . VAL A 1 194 ? 6.789 -5.398 -7.221 1.00 95.69 194 VAL A CA 1
ATOM 1593 C C . VAL A 1 194 ? 6.997 -4.119 -8.018 1.00 95.69 194 VAL A C 1
ATOM 1595 O O . VAL A 1 194 ? 6.031 -3.479 -8.436 1.00 95.69 194 VAL A O 1
ATOM 1598 N N . GLU A 1 195 ? 8.256 -3.783 -8.283 1.00 95.88 195 GLU A N 1
ATOM 1599 C CA . GLU A 1 195 ? 8.654 -2.737 -9.221 1.00 95.88 195 GLU A CA 1
ATOM 1600 C C . GLU A 1 195 ? 9.039 -3.375 -10.562 1.00 95.88 195 GLU A C 1
ATOM 1602 O O . GLU A 1 195 ? 9.997 -4.144 -10.660 1.00 95.88 195 GLU A O 1
ATOM 1607 N N . ILE A 1 196 ? 8.313 -3.029 -11.626 1.00 94.62 196 ILE A N 1
ATOM 1608 C CA . ILE A 1 196 ? 8.661 -3.418 -12.993 1.00 94.62 196 ILE A CA 1
ATOM 1609 C C . ILE A 1 196 ? 9.206 -2.208 -13.749 1.00 94.62 196 ILE A C 1
ATOM 1611 O O . ILE A 1 196 ? 8.471 -1.272 -14.071 1.00 94.62 196 ILE A O 1
ATOM 1615 N N . GLU A 1 197 ? 10.491 -2.256 -14.105 1.00 94.12 197 GLU A N 1
ATOM 1616 C CA . GLU A 1 197 ? 11.112 -1.275 -14.997 1.00 94.12 197 GLU A CA 1
ATOM 1617 C C . GLU A 1 197 ? 10.751 -1.607 -16.454 1.00 94.12 197 GLU A C 1
ATOM 1619 O O . GLU A 1 197 ? 11.254 -2.561 -17.058 1.00 94.12 197 GLU A O 1
ATOM 1624 N N . VAL A 1 198 ? 9.861 -0.805 -17.033 1.00 92.75 198 VAL A N 1
ATOM 1625 C CA . VAL A 1 198 ? 9.405 -0.914 -18.418 1.00 92.75 198 VAL A CA 1
ATOM 1626 C C . VAL A 1 198 ? 10.298 -0.071 -19.323 1.00 92.75 198 VAL A C 1
ATOM 1628 O O . VAL A 1 198 ? 10.393 1.156 -19.189 1.00 92.75 198 VAL A O 1
ATOM 1631 N N . TYR A 1 199 ? 10.938 -0.738 -20.279 1.00 88.62 199 TYR A N 1
ATOM 1632 C CA . TYR A 1 199 ? 11.823 -0.109 -21.253 1.00 88.62 199 TYR A CA 1
ATOM 1633 C C . TYR A 1 199 ? 11.017 0.479 -22.410 1.00 88.62 199 TYR A C 1
ATOM 1635 O O . TYR A 1 199 ? 9.968 -0.039 -22.791 1.00 88.62 199 TYR A O 1
ATOM 1643 N N . GLN A 1 200 ? 11.526 1.567 -22.987 1.00 82.25 200 GLN A N 1
ATOM 1644 C CA . GLN A 1 200 ? 10.946 2.145 -24.196 1.00 82.25 200 GLN A CA 1
ATOM 1645 C C . GLN A 1 200 ? 10.962 1.143 -25.360 1.00 82.25 200 GLN A C 1
ATOM 1647 O O . GLN A 1 200 ? 11.894 0.349 -25.500 1.00 82.25 200 GLN A O 1
ATOM 1652 N N . ASP A 1 201 ? 9.960 1.235 -26.233 1.00 76.56 201 ASP A N 1
ATOM 1653 C CA . ASP A 1 201 ? 9.898 0.388 -27.422 1.00 76.56 201 ASP A CA 1
ATOM 1654 C C . ASP A 1 201 ? 11.075 0.629 -28.361 1.00 76.56 201 ASP A C 1
ATOM 1656 O O . ASP A 1 201 ? 11.454 1.774 -28.637 1.00 76.56 201 ASP A O 1
ATOM 1660 N N . ASP A 1 202 ? 11.562 -0.456 -28.955 1.00 67.19 202 ASP A N 1
ATOM 1661 C CA . ASP A 1 202 ? 12.689 -0.448 -29.880 1.00 67.19 202 ASP A CA 1
ATOM 1662 C C . ASP A 1 202 ? 12.233 -0.074 -31.306 1.00 67.19 202 ASP A C 1
ATOM 1664 O O . ASP A 1 202 ? 12.287 -0.860 -32.254 1.00 67.19 202 ASP A O 1
ATOM 1668 N N . ASN A 1 203 ? 11.687 1.138 -31.458 1.00 69.06 203 ASN A N 1
ATOM 1669 C CA . ASN A 1 203 ? 11.217 1.665 -32.740 1.00 69.06 203 ASN A CA 1
ATOM 1670 C C . ASN A 1 203 ? 12.123 2.775 -33.290 1.00 69.06 203 ASN A C 1
ATOM 1672 O O . ASN A 1 203 ? 12.916 3.386 -32.577 1.00 69.06 203 ASN A O 1
ATOM 1676 N N . PHE A 1 204 ? 12.002 3.054 -34.595 1.00 66.00 204 PHE A N 1
ATOM 1677 C CA . PHE A 1 204 ? 12.877 4.009 -35.285 1.00 66.00 204 PHE A CA 1
ATOM 1678 C C . PHE A 1 204 ? 12.883 5.402 -34.642 1.00 66.00 204 PHE A C 1
ATOM 1680 O O . PHE A 1 204 ? 13.945 6.012 -34.561 1.00 66.00 204 PHE A O 1
ATOM 1687 N N . LEU A 1 205 ? 11.727 5.914 -34.204 1.00 67.81 205 LEU A N 1
ATOM 1688 C CA . LEU A 1 205 ? 11.637 7.251 -33.614 1.00 67.81 205 LEU A CA 1
ATOM 1689 C C . LEU A 1 205 ? 12.330 7.292 -32.250 1.00 67.81 205 LEU A C 1
ATOM 1691 O O . LEU A 1 205 ? 13.154 8.177 -32.037 1.00 67.81 205 LEU A O 1
ATOM 1695 N N . ASN A 1 206 ? 12.078 6.306 -31.387 1.00 69.12 206 ASN A N 1
ATOM 1696 C CA . ASN A 1 206 ? 12.749 6.171 -30.092 1.00 69.12 206 ASN A CA 1
ATOM 1697 C C . ASN A 1 206 ? 14.265 6.027 -30.257 1.00 69.12 206 ASN A C 1
ATOM 1699 O O . ASN A 1 206 ? 15.028 6.780 -29.656 1.00 69.12 206 ASN A O 1
ATOM 1703 N N . ASN A 1 207 ? 14.712 5.145 -31.154 1.00 67.56 207 ASN A N 1
ATOM 1704 C CA . ASN A 1 207 ? 16.134 4.939 -31.430 1.00 67.56 207 ASN A CA 1
ATOM 1705 C C . ASN A 1 207 ? 16.809 6.183 -32.008 1.00 67.56 207 ASN A C 1
ATOM 1707 O O . ASN A 1 207 ? 17.935 6.517 -31.637 1.00 67.56 207 ASN A O 1
ATOM 1711 N N . TRP A 1 208 ? 16.120 6.897 -32.898 1.00 65.31 208 TRP A N 1
ATOM 1712 C CA . TRP A 1 208 ? 16.598 8.162 -33.437 1.00 65.31 208 TRP A CA 1
ATOM 1713 C C . TRP A 1 208 ? 16.729 9.219 -32.337 1.00 65.31 208 TRP A C 1
ATOM 1715 O O . TRP A 1 208 ? 17.768 9.869 -32.238 1.00 65.31 208 TRP A O 1
ATOM 1725 N N . GLU A 1 209 ? 15.720 9.376 -31.480 1.00 65.31 209 GLU A N 1
ATOM 1726 C CA . GLU A 1 209 ? 15.779 10.329 -30.374 1.00 65.31 209 GLU A CA 1
ATOM 1727 C C . GLU A 1 209 ? 16.869 9.986 -29.356 1.00 65.31 209 GLU A C 1
ATOM 1729 O O . GLU A 1 209 ? 17.664 10.866 -29.027 1.00 65.31 209 GLU A O 1
ATOM 1734 N N . SER A 1 210 ? 16.965 8.732 -28.906 1.00 67.44 210 SER A N 1
ATOM 1735 C CA . SER A 1 210 ? 18.002 8.289 -27.967 1.00 67.44 210 SER A CA 1
ATOM 1736 C C . SER A 1 210 ? 19.411 8.454 -28.536 1.00 67.44 210 SER A C 1
ATOM 1738 O O . SER A 1 210 ? 20.318 8.866 -27.812 1.00 67.44 210 SER A O 1
ATOM 1740 N N . PHE A 1 211 ? 19.601 8.2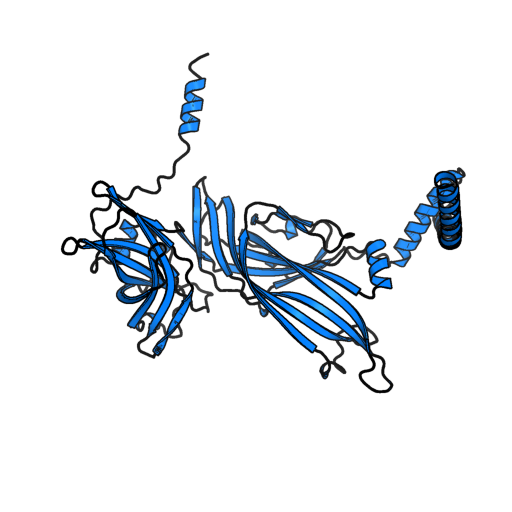24 -29.841 1.00 63.12 211 PHE A N 1
ATOM 1741 C CA . PHE A 1 211 ? 20.882 8.460 -30.509 1.00 63.12 211 PHE A CA 1
ATOM 1742 C C . PHE A 1 211 ? 21.314 9.933 -30.444 1.00 63.12 211 PHE A C 1
ATOM 1744 O O . PHE A 1 211 ? 22.474 10.221 -30.149 1.00 63.12 211 PHE A O 1
ATOM 1751 N N . TRP A 1 212 ? 20.398 10.874 -30.704 1.00 61.75 212 TRP A N 1
ATOM 1752 C CA . TRP A 1 212 ? 20.724 12.307 -30.713 1.00 61.75 212 TRP A CA 1
ATOM 1753 C C . TRP A 1 212 ? 20.748 12.943 -29.325 1.00 61.75 212 TRP A C 1
ATOM 1755 O O . TRP A 1 212 ? 21.551 13.845 -29.093 1.00 61.75 212 TRP A O 1
ATOM 1765 N N . LYS A 1 213 ? 19.870 12.503 -28.419 1.00 61.62 213 LYS A N 1
ATOM 1766 C CA . LYS A 1 213 ? 19.742 13.055 -27.064 1.00 61.62 213 LYS A CA 1
ATOM 1767 C C . LYS A 1 213 ? 20.709 12.415 -26.064 1.00 61.62 213 LYS A C 1
ATOM 1769 O O . LYS A 1 213 ? 20.806 12.920 -24.954 1.00 61.62 213 LYS A O 1
ATOM 1774 N N . MET A 1 214 ? 21.407 11.333 -26.438 1.00 66.06 214 MET A N 1
ATOM 1775 C CA . MET A 1 214 ? 22.235 10.520 -25.530 1.00 66.06 214 MET A CA 1
ATOM 1776 C C . MET A 1 214 ? 21.503 10.191 -24.219 1.00 66.06 214 MET A C 1
ATOM 1778 O O . MET A 1 214 ? 22.099 10.197 -23.147 1.00 66.06 214 MET A O 1
ATOM 1782 N N . GLY A 1 215 ? 20.198 9.936 -24.303 1.00 74.38 215 GLY A N 1
ATOM 1783 C CA . GLY A 1 215 ? 19.345 9.749 -23.140 1.00 74.38 215 GLY A CA 1
ATOM 1784 C C . GLY A 1 215 ? 18.302 8.662 -23.352 1.00 74.38 215 GLY A C 1
ATOM 1785 O O . GLY A 1 215 ? 17.941 8.324 -24.484 1.00 74.38 215 GLY A O 1
ATOM 1786 N N . GLU A 1 216 ? 17.844 8.112 -22.240 1.00 82.56 216 GLU A N 1
ATOM 1787 C CA . GLU A 1 216 ? 16.881 7.024 -22.154 1.00 82.56 216 GLU A CA 1
ATOM 1788 C C . GLU A 1 216 ? 15.841 7.380 -21.089 1.00 82.56 216 GLU A C 1
ATOM 1790 O O . GLU A 1 216 ? 16.185 7.890 -20.023 1.00 82.56 216 GLU A O 1
ATOM 1795 N N . THR A 1 217 ? 14.570 7.115 -21.375 1.00 86.88 217 THR A N 1
ATOM 1796 C CA . THR A 1 217 ? 13.496 7.207 -20.384 1.00 86.88 217 THR A CA 1
ATOM 1797 C C . THR A 1 217 ? 12.915 5.821 -20.188 1.00 86.88 217 THR A C 1
ATOM 1799 O O . THR A 1 217 ? 12.622 5.120 -21.156 1.00 86.88 217 THR A O 1
ATOM 1802 N N . ARG A 1 218 ? 12.750 5.445 -18.927 1.00 91.38 218 ARG A N 1
ATOM 1803 C CA . ARG A 1 218 ? 12.118 4.205 -18.492 1.00 91.38 218 ARG A CA 1
ATOM 1804 C C . ARG A 1 218 ? 10.963 4.548 -17.573 1.00 91.38 218 ARG A C 1
ATOM 1806 O O . ARG A 1 218 ? 10.964 5.609 -16.946 1.00 91.38 218 ARG A O 1
ATOM 1813 N N . MET A 1 219 ? 9.982 3.667 -17.514 1.00 94.44 219 MET A N 1
ATOM 1814 C CA . MET A 1 219 ? 8.837 3.812 -16.626 1.00 94.44 219 MET A CA 1
ATOM 1815 C C . MET A 1 219 ? 8.940 2.752 -15.540 1.00 94.44 219 MET A C 1
ATOM 1817 O O . MET A 1 219 ? 9.105 1.581 -15.861 1.00 94.44 219 MET A O 1
ATOM 1821 N N . LEU A 1 220 ? 8.865 3.159 -14.281 1.00 95.31 220 LEU A N 1
ATOM 1822 C CA . LEU A 1 220 ? 8.772 2.238 -13.154 1.00 95.31 220 LEU A CA 1
ATOM 1823 C C . LEU A 1 220 ? 7.289 2.061 -12.861 1.00 95.31 220 LEU A C 1
ATOM 1825 O O . LEU A 1 220 ? 6.575 3.056 -12.747 1.00 95.31 220 LEU A O 1
ATOM 1829 N N . VAL A 1 221 ? 6.809 0.823 -12.826 1.00 96.06 221 VAL A N 1
ATOM 1830 C CA . VAL A 1 221 ? 5.407 0.502 -12.541 1.00 96.06 221 VAL A CA 1
ATOM 1831 C C . VAL A 1 221 ? 5.356 -0.339 -11.280 1.00 96.06 221 VAL A C 1
ATOM 1833 O O . VAL A 1 221 ? 6.033 -1.362 -11.205 1.00 96.06 221 VAL A O 1
ATOM 1836 N N . TYR A 1 222 ? 4.547 0.093 -10.318 1.00 97.06 222 TYR A N 1
ATOM 1837 C CA . TYR A 1 222 ? 4.479 -0.498 -8.989 1.00 97.06 222 TYR A CA 1
ATOM 1838 C C . TYR A 1 222 ? 3.186 -1.282 -8.808 1.00 97.06 222 TYR A C 1
ATOM 1840 O O . TYR A 1 222 ? 2.095 -0.770 -9.082 1.00 97.06 222 TYR A O 1
ATOM 1848 N N . PHE A 1 223 ? 3.309 -2.506 -8.308 1.00 97.12 223 PHE A N 1
ATOM 1849 C CA . PHE A 1 223 ? 2.184 -3.370 -7.976 1.00 97.12 223 PHE A CA 1
ATOM 1850 C C . PHE A 1 223 ? 2.271 -3.808 -6.519 1.00 97.12 223 PHE A C 1
ATOM 1852 O O . PHE A 1 223 ? 3.351 -4.160 -6.061 1.00 97.12 223 PHE A O 1
ATOM 1859 N N . TYR A 1 224 ? 1.143 -3.823 -5.816 1.00 97.56 224 TYR A N 1
ATOM 1860 C CA . TYR A 1 224 ? 1.015 -4.455 -4.505 1.00 97.56 224 TYR A CA 1
ATOM 1861 C C . TYR A 1 224 ? 0.250 -5.764 -4.679 1.00 97.56 224 TYR A C 1
ATOM 1863 O O . TYR A 1 224 ? -0.912 -5.754 -5.092 1.00 97.56 224 TYR A O 1
ATOM 1871 N N . ASN A 1 225 ? 0.907 -6.884 -4.408 1.00 96.94 225 ASN A N 1
ATOM 1872 C CA . ASN A 1 225 ? 0.370 -8.223 -4.614 1.00 96.94 225 ASN A CA 1
ATOM 1873 C C . ASN A 1 225 ? 0.151 -8.878 -3.253 1.00 96.94 225 ASN A C 1
ATOM 1875 O O . ASN A 1 225 ? 1.058 -8.838 -2.430 1.00 96.94 225 ASN A O 1
ATOM 1879 N N . PHE A 1 226 ? -1.025 -9.456 -3.009 1.00 96.12 226 PHE A N 1
ATOM 1880 C CA . PHE A 1 226 ? -1.369 -10.041 -1.712 1.00 96.12 226 PHE A CA 1
ATOM 1881 C C . PHE A 1 226 ? -2.341 -11.217 -1.819 1.00 96.12 226 PHE A C 1
ATOM 1883 O O . PHE A 1 226 ? -3.104 -11.313 -2.785 1.00 96.12 226 PHE A O 1
ATOM 1890 N N . ASN A 1 227 ? -2.303 -12.086 -0.808 1.00 94.88 227 ASN A N 1
ATOM 1891 C CA . ASN A 1 227 ? -3.258 -13.170 -0.611 1.00 94.88 227 ASN A CA 1
ATOM 1892 C C . ASN A 1 227 ? -4.293 -12.777 0.437 1.00 94.88 227 ASN A C 1
ATOM 1894 O O . ASN A 1 227 ? -3.969 -12.141 1.443 1.00 94.88 227 ASN A O 1
ATOM 1898 N N . PHE A 1 228 ? -5.544 -13.158 0.202 1.00 93.62 228 PHE A N 1
ATOM 1899 C CA . PHE A 1 228 ? -6.550 -13.076 1.249 1.00 93.62 228 PHE A CA 1
ATOM 1900 C C . PHE A 1 228 ? -6.271 -14.165 2.297 1.00 93.62 228 PHE A C 1
ATOM 1902 O O . PHE A 1 228 ? -5.773 -15.239 1.949 1.00 93.62 228 PHE A O 1
ATOM 1909 N N . PRO A 1 229 ? -6.611 -13.937 3.576 1.00 90.69 229 PRO A N 1
ATOM 1910 C CA . PRO A 1 229 ? -6.570 -14.992 4.583 1.00 90.69 229 PRO A CA 1
ATOM 1911 C C . PRO A 1 229 ? -7.403 -16.201 4.147 1.00 90.69 229 PRO A C 1
ATOM 1913 O O . PRO A 1 229 ? -8.481 -16.033 3.582 1.00 90.69 229 PRO A O 1
ATOM 1916 N N . GLU A 1 230 ? -6.957 -17.422 4.460 1.00 89.19 230 GLU A N 1
ATOM 1917 C CA . GLU A 1 230 ? -7.600 -18.658 3.969 1.00 89.19 230 GLU A CA 1
ATOM 1918 C C . GLU A 1 230 ? -9.094 -18.781 4.330 1.00 89.19 230 GLU A C 1
ATOM 1920 O O . GLU A 1 230 ? -9.854 -19.460 3.635 1.00 89.19 230 GLU A O 1
ATOM 1925 N N . HIS A 1 231 ? -9.525 -18.152 5.427 1.00 85.50 231 HIS A N 1
ATOM 1926 C CA . HIS A 1 231 ? -10.916 -18.158 5.883 1.00 85.50 231 HIS A CA 1
ATOM 1927 C C . HIS A 1 231 ? -11.794 -17.107 5.177 1.00 85.50 231 HIS A C 1
ATOM 1929 O O . HIS A 1 231 ? -13.022 -17.183 5.262 1.00 85.50 231 HIS A O 1
ATOM 1935 N N . VAL A 1 232 ? -11.197 -16.154 4.454 1.00 89.06 232 VAL A N 1
ATOM 1936 C CA . VAL A 1 232 ? -11.901 -15.092 3.732 1.00 89.06 232 VAL A CA 1
ATOM 1937 C C . VAL A 1 232 ? -12.190 -15.537 2.304 1.00 89.06 232 VAL A C 1
ATOM 1939 O O . VAL A 1 232 ? -11.302 -15.868 1.525 1.00 89.06 232 VAL A O 1
ATOM 1942 N N . SER A 1 233 ? -13.468 -15.511 1.936 1.00 91.38 233 SER A N 1
ATOM 1943 C CA . SER A 1 233 ? -13.905 -15.720 0.555 1.00 91.38 233 SER A CA 1
ATOM 1944 C C . SER A 1 233 ? -14.160 -14.382 -0.130 1.00 91.38 233 SER A C 1
ATOM 1946 O O . SER A 1 233 ? -14.708 -13.463 0.475 1.00 91.38 233 SER A O 1
ATOM 1948 N N . TYR A 1 234 ? -13.790 -14.279 -1.404 1.00 93.69 234 TYR A N 1
ATOM 1949 C CA . TYR A 1 234 ? -13.891 -13.050 -2.185 1.00 93.69 234 TYR A CA 1
ATOM 1950 C C . TYR A 1 234 ? -14.253 -13.354 -3.647 1.00 93.69 234 TYR A C 1
ATOM 1952 O O . TYR A 1 234 ? -13.841 -14.364 -4.215 1.00 93.69 234 TYR A O 1
ATOM 1960 N N . ASP A 1 235 ? -15.024 -12.457 -4.260 1.00 94.50 235 ASP A N 1
ATOM 1961 C CA . ASP A 1 235 ? -15.400 -12.491 -5.679 1.00 94.50 235 ASP A CA 1
ATOM 1962 C C . ASP A 1 235 ? -14.697 -11.378 -6.471 1.00 94.50 235 ASP A C 1
ATOM 1964 O O . ASP A 1 235 ? -14.332 -11.560 -7.634 1.00 94.50 235 ASP A O 1
ATOM 1968 N N . SER A 1 236 ? -14.552 -10.197 -5.859 1.00 95.19 236 SER A N 1
ATOM 1969 C CA . SER A 1 236 ? -13.927 -9.017 -6.463 1.00 95.19 236 SER A CA 1
ATOM 1970 C C . SER A 1 236 ? -13.383 -8.044 -5.423 1.00 95.19 236 SER A C 1
ATOM 1972 O O . SER A 1 236 ? -13.851 -8.001 -4.288 1.00 95.19 236 SER A O 1
ATOM 1974 N N . VAL A 1 237 ? -12.408 -7.234 -5.837 1.00 96.75 237 VAL A N 1
ATOM 1975 C CA . VAL A 1 237 ? -11.955 -6.046 -5.104 1.00 96.75 237 VAL A CA 1
ATOM 1976 C C . VAL A 1 237 ? -12.554 -4.820 -5.775 1.00 96.75 237 VAL A C 1
ATOM 1978 O O . VAL A 1 237 ? -12.454 -4.665 -6.992 1.00 96.75 237 VAL A O 1
ATOM 1981 N N . GLU A 1 238 ? -13.194 -3.967 -4.982 1.00 96.31 238 GLU A N 1
ATOM 1982 C CA . GLU A 1 238 ? -13.939 -2.801 -5.463 1.00 96.31 238 GLU A CA 1
ATOM 1983 C C . GLU A 1 238 ? -13.198 -1.488 -5.182 1.00 96.31 238 GLU A C 1
ATOM 1985 O O . GLU A 1 238 ? -13.280 -0.542 -5.968 1.00 96.31 238 GLU A O 1
ATOM 1990 N N . TYR A 1 239 ? -12.461 -1.432 -4.073 1.00 97.44 239 TYR A N 1
ATOM 1991 C CA . TYR A 1 239 ? -11.743 -0.241 -3.638 1.00 97.44 239 TYR A CA 1
ATOM 1992 C C . TYR A 1 239 ? -10.534 -0.612 -2.780 1.00 97.44 239 TYR A C 1
ATOM 1994 O O . TYR A 1 239 ? -10.565 -1.610 -2.062 1.00 97.44 239 TYR A O 1
ATOM 2002 N N . ALA A 1 240 ? -9.489 0.209 -2.832 1.00 97.50 240 ALA A N 1
ATOM 2003 C CA . ALA A 1 240 ? -8.365 0.125 -1.911 1.00 97.50 240 ALA A CA 1
ATOM 2004 C C . ALA A 1 240 ? -7.802 1.519 -1.622 1.00 97.50 240 ALA A C 1
ATOM 2006 O O . ALA A 1 240 ? -7.829 2.399 -2.484 1.00 97.50 240 ALA A O 1
ATOM 2007 N N . LYS A 1 241 ? -7.246 1.707 -0.429 1.00 96.75 241 LYS A N 1
ATOM 2008 C CA . LYS A 1 241 ? -6.561 2.932 -0.012 1.00 96.75 241 LYS A CA 1
ATOM 2009 C C . LYS A 1 241 ? -5.164 2.578 0.465 1.00 96.75 241 LYS A C 1
ATOM 2011 O O . LYS A 1 241 ? -5.017 1.705 1.315 1.00 96.75 241 LYS A O 1
ATOM 2016 N N . PHE A 1 242 ? -4.160 3.277 -0.047 1.00 96.94 242 PHE A N 1
ATOM 2017 C CA . PHE A 1 242 ? -2.762 3.079 0.336 1.00 96.94 242 PHE A CA 1
ATOM 2018 C C . PHE A 1 242 ? -2.136 4.378 0.824 1.00 96.94 242 PHE A C 1
ATOM 2020 O O . PHE A 1 242 ? -2.500 5.459 0.351 1.00 96.94 242 PHE A O 1
ATOM 2027 N N . SER A 1 243 ? -1.148 4.266 1.709 1.00 95.31 243 SER A N 1
ATOM 2028 C CA . SER A 1 243 ? -0.167 5.322 1.948 1.00 95.31 243 SER A CA 1
ATOM 2029 C C . SER A 1 243 ? 1.211 4.852 1.519 1.00 95.31 243 SER A C 1
ATOM 2031 O O . SER A 1 243 ? 1.551 3.686 1.665 1.00 95.31 243 SER A O 1
ATOM 2033 N N . TYR A 1 244 ? 1.980 5.759 0.935 1.00 96.75 244 TYR A N 1
ATOM 2034 C CA . TYR A 1 244 ? 3.367 5.521 0.562 1.00 96.75 244 TYR A CA 1
ATOM 2035 C C . TYR A 1 244 ? 4.089 6.856 0.407 1.00 96.75 244 TYR A C 1
ATOM 2037 O O . TYR A 1 244 ? 3.477 7.932 0.376 1.00 96.75 244 TYR A O 1
ATOM 2045 N N . ILE A 1 245 ? 5.409 6.795 0.304 1.00 97.31 245 ILE A N 1
ATOM 2046 C CA . ILE A 1 245 ? 6.284 7.953 0.190 1.00 97.31 245 ILE A CA 1
ATOM 2047 C C . ILE A 1 245 ? 6.922 7.986 -1.194 1.00 97.31 245 ILE A C 1
ATOM 2049 O O . ILE A 1 245 ? 7.573 7.037 -1.611 1.00 97.31 245 ILE A O 1
ATOM 2053 N N . TYR A 1 246 ? 6.799 9.116 -1.890 1.00 97.25 246 TYR A N 1
ATOM 2054 C CA . TYR A 1 246 ? 7.602 9.382 -3.079 1.00 97.25 246 TYR A CA 1
ATOM 2055 C C . TYR A 1 246 ? 8.971 9.922 -2.674 1.00 97.25 246 TYR A C 1
ATOM 2057 O O . TYR A 1 246 ? 9.087 11.057 -2.192 1.00 97.25 246 TYR A O 1
ATOM 2065 N N . ASN A 1 247 ? 10.014 9.139 -2.935 1.00 97.25 247 ASN A N 1
ATOM 2066 C CA . ASN A 1 247 ? 11.401 9.569 -2.823 1.00 97.25 247 ASN A CA 1
ATOM 2067 C C . ASN A 1 247 ? 11.933 9.925 -4.218 1.00 97.25 247 ASN A C 1
ATOM 2069 O O . ASN A 1 247 ? 12.105 9.060 -5.075 1.00 97.25 247 ASN A O 1
ATOM 2073 N N . THR A 1 248 ? 12.202 11.208 -4.466 1.00 96.88 248 THR A N 1
ATOM 2074 C CA . THR A 1 248 ? 12.807 11.659 -5.730 1.00 96.88 248 THR A CA 1
ATOM 2075 C C . THR A 1 248 ? 14.307 11.788 -5.559 1.00 96.88 248 THR A C 1
ATOM 2077 O O . THR A 1 248 ? 14.777 12.594 -4.753 1.00 96.88 248 THR A O 1
ATOM 2080 N N . TYR A 1 249 ? 15.061 11.046 -6.358 1.00 96.69 249 TYR A N 1
ATOM 2081 C CA . TYR A 1 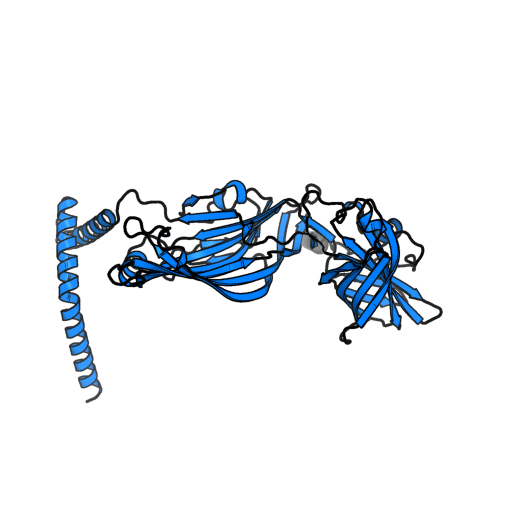249 ? 16.512 11.028 -6.349 1.00 96.69 249 TYR A CA 1
ATOM 2082 C C . TYR A 1 249 ? 17.095 11.657 -7.608 1.00 96.69 249 TYR A C 1
ATOM 2084 O O . TYR A 1 249 ? 16.550 11.570 -8.708 1.00 96.69 249 TYR A O 1
ATOM 2092 N N . TYR A 1 250 ? 18.270 12.241 -7.415 1.00 96.38 250 TYR A N 1
ATOM 2093 C CA . TYR A 1 250 ? 19.214 12.538 -8.475 1.00 96.38 250 TYR A CA 1
ATOM 2094 C C . TYR A 1 250 ? 20.488 11.737 -8.224 1.00 96.38 250 TYR A C 1
ATOM 2096 O O . TYR A 1 250 ? 21.087 11.824 -7.145 1.00 96.38 250 TYR A O 1
ATOM 2104 N N . GLU A 1 251 ? 20.934 11.004 -9.236 1.00 95.62 251 GLU A N 1
ATOM 2105 C CA . GLU A 1 251 ? 22.195 10.281 -9.219 1.00 95.62 251 GLU A CA 1
ATOM 2106 C C . GLU A 1 251 ? 23.136 10.746 -10.329 1.00 95.62 251 GLU A C 1
ATOM 2108 O O . GLU A 1 251 ? 22.737 11.047 -11.455 1.00 95.62 251 GLU A O 1
ATOM 2113 N N . LYS A 1 252 ? 24.430 10.766 -10.011 1.00 93.75 252 LYS A N 1
ATOM 2114 C CA . LYS A 1 252 ? 25.514 10.876 -10.987 1.00 93.75 252 LYS A CA 1
ATOM 2115 C C . LYS A 1 252 ? 26.356 9.613 -10.880 1.00 93.75 252 LYS A C 1
ATOM 2117 O O . LYS A 1 252 ? 27.026 9.435 -9.867 1.00 93.75 252 LYS A O 1
ATOM 2122 N N . ILE A 1 253 ? 26.339 8.764 -11.906 1.00 92.25 253 ILE A N 1
ATOM 2123 C CA . ILE A 1 253 ? 27.089 7.498 -11.928 1.00 92.25 253 ILE A CA 1
ATOM 2124 C C . ILE A 1 253 ? 28.134 7.537 -13.038 1.00 92.25 253 ILE A C 1
ATOM 2126 O O . ILE A 1 253 ? 27.794 7.608 -14.220 1.00 92.25 253 ILE A O 1
ATOM 2130 N N . TYR A 1 254 ? 29.413 7.469 -12.676 1.00 89.06 254 TYR A N 1
ATOM 2131 C CA . TYR A 1 254 ? 30.503 7.355 -13.645 1.00 89.06 254 TYR A CA 1
ATOM 2132 C C . TYR A 1 254 ? 30.567 5.946 -14.235 1.00 89.06 254 TYR A C 1
ATOM 2134 O O . TYR A 1 254 ? 30.386 4.959 -13.526 1.00 89.06 254 TYR A O 1
ATOM 2142 N N . LEU A 1 255 ? 30.841 5.855 -15.537 1.00 86.75 255 LEU A N 1
ATOM 2143 C CA . LEU A 1 255 ? 30.796 4.608 -16.297 1.00 86.75 255 LEU A CA 1
ATOM 2144 C C . LEU A 1 255 ? 32.175 4.197 -16.812 1.00 86.75 255 LEU A C 1
ATOM 2146 O O . LEU A 1 255 ? 33.015 5.048 -17.121 1.00 86.75 255 LEU A O 1
ATOM 2150 N N . ASP A 1 256 ? 32.389 2.892 -16.965 1.00 79.56 256 ASP A N 1
ATOM 2151 C CA . ASP A 1 256 ? 33.542 2.368 -17.687 1.00 79.56 256 ASP A CA 1
ATOM 2152 C C . ASP A 1 256 ? 33.414 2.667 -19.191 1.00 79.56 256 ASP A C 1
ATOM 2154 O O . ASP A 1 256 ? 32.345 2.593 -19.800 1.00 79.56 256 ASP A O 1
ATOM 2158 N N . SER A 1 257 ? 34.541 3.023 -19.801 1.00 71.88 257 SER A N 1
ATOM 2159 C CA . SER A 1 257 ? 34.651 3.329 -21.225 1.00 71.88 257 SER A CA 1
ATOM 2160 C C . SER A 1 257 ? 34.378 2.143 -22.157 1.00 71.88 257 SER A C 1
ATOM 2162 O O . SER A 1 257 ? 34.072 2.371 -23.329 1.00 71.88 257 SER A O 1
ATOM 2164 N N . LEU A 1 258 ? 34.533 0.905 -21.677 1.00 71.56 258 LEU A N 1
ATOM 2165 C CA . LEU A 1 258 ? 34.460 -0.296 -22.511 1.00 71.56 258 LEU A CA 1
ATOM 2166 C C . LEU A 1 258 ? 33.052 -0.885 -22.593 1.00 71.56 258 LEU A C 1
ATOM 2168 O O . LEU A 1 258 ? 32.654 -1.331 -23.669 1.00 71.56 258 LEU A O 1
ATOM 2172 N N . ASP A 1 259 ? 32.309 -0.886 -21.487 1.00 71.81 259 ASP A N 1
ATOM 2173 C CA . ASP A 1 259 ? 31.013 -1.569 -21.387 1.00 71.81 259 ASP A CA 1
ATOM 2174 C C . ASP A 1 259 ? 29.878 -0.700 -20.830 1.00 71.81 259 ASP A C 1
ATOM 2176 O O . ASP A 1 259 ? 28.743 -1.166 -20.743 1.00 71.81 259 ASP A O 1
ATOM 2180 N N . PHE A 1 260 ? 30.154 0.569 -20.511 1.00 71.00 260 PHE A N 1
ATOM 2181 C CA . PHE A 1 260 ? 29.185 1.508 -19.943 1.00 71.00 260 PHE A CA 1
ATOM 2182 C C . PHE A 1 260 ? 28.522 1.019 -18.643 1.00 71.00 260 PHE A C 1
ATOM 2184 O O . PHE A 1 260 ? 27.435 1.484 -18.296 1.00 71.00 260 PHE A O 1
ATOM 2191 N N . SER A 1 261 ? 29.172 0.112 -17.914 1.00 81.50 261 SER A N 1
ATOM 2192 C CA . SER A 1 261 ? 28.772 -0.284 -16.565 1.00 81.50 261 SER A CA 1
ATOM 2193 C C . SER A 1 261 ? 29.288 0.719 -15.523 1.00 81.50 261 SER A C 1
ATOM 2195 O O . SER A 1 261 ? 30.217 1.479 -15.817 1.00 81.50 261 SER A O 1
ATOM 2197 N N . PRO A 1 262 ? 28.703 0.771 -14.311 1.00 84.00 262 PRO A N 1
ATOM 2198 C CA . PRO A 1 262 ? 29.208 1.618 -13.236 1.00 84.00 262 PRO A CA 1
ATOM 2199 C C . PRO A 1 262 ? 30.696 1.368 -12.958 1.00 84.00 262 PRO A C 1
ATOM 2201 O O . PRO A 1 262 ? 31.115 0.255 -12.641 1.00 84.00 262 PRO A O 1
ATOM 2204 N N . SER A 1 263 ? 31.508 2.418 -13.068 1.00 83.69 263 SER A N 1
ATOM 2205 C CA . SER A 1 263 ? 32.953 2.311 -12.900 1.00 83.69 263 SER A CA 1
ATOM 2206 C C . SER A 1 263 ? 33.330 2.219 -11.427 1.00 83.69 263 SER A C 1
ATOM 2208 O O . SER A 1 263 ? 33.085 3.142 -10.650 1.00 83.69 263 SER A O 1
ATOM 2210 N N . ILE A 1 264 ? 34.030 1.145 -11.064 1.00 85.19 264 ILE A N 1
ATOM 2211 C CA . ILE A 1 264 ? 34.621 0.993 -9.729 1.00 85.19 264 ILE A CA 1
ATOM 2212 C C . ILE A 1 264 ? 35.711 2.054 -9.493 1.00 85.19 264 ILE A C 1
ATOM 2214 O O . ILE A 1 264 ? 35.829 2.573 -8.386 1.00 85.19 264 ILE A O 1
ATOM 2218 N N . GLU A 1 265 ? 36.490 2.415 -10.524 1.00 83.62 265 GLU A N 1
ATOM 2219 C CA . GLU A 1 265 ? 37.589 3.392 -10.406 1.00 83.62 265 GLU A CA 1
ATOM 2220 C C . GLU A 1 265 ? 37.083 4.787 -10.015 1.00 83.62 265 GLU A C 1
ATOM 2222 O O . GLU A 1 265 ? 37.745 5.501 -9.263 1.00 83.62 265 GLU A O 1
ATOM 2227 N N . TYR A 1 266 ? 35.908 5.169 -10.518 1.00 82.81 266 TYR A N 1
ATOM 2228 C CA . TYR A 1 266 ? 35.321 6.490 -10.300 1.00 82.81 266 TYR A CA 1
ATOM 2229 C C . TYR A 1 266 ? 34.142 6.472 -9.321 1.00 82.81 266 TYR A C 1
ATOM 2231 O O . TYR A 1 266 ? 33.461 7.486 -9.181 1.00 82.81 266 TYR A O 1
ATOM 2239 N N . ALA A 1 267 ? 33.924 5.361 -8.607 1.00 84.19 267 ALA A N 1
ATOM 2240 C CA . ALA A 1 267 ? 32.815 5.210 -7.667 1.00 84.19 267 ALA A CA 1
ATOM 2241 C C . ALA A 1 267 ? 32.823 6.272 -6.552 1.00 84.19 267 ALA A C 1
ATOM 2243 O O . ALA A 1 267 ? 31.762 6.695 -6.106 1.00 84.19 267 ALA A O 1
ATOM 2244 N N . GLU A 1 268 ? 34.003 6.761 -6.148 1.00 86.19 268 GLU A N 1
ATOM 2245 C CA . GLU A 1 268 ? 34.148 7.843 -5.157 1.00 86.19 268 GLU A CA 1
ATOM 2246 C C . GLU A 1 268 ? 33.550 9.187 -5.611 1.00 86.19 268 GLU A C 1
ATOM 2248 O O . GLU A 1 268 ? 33.276 10.052 -4.782 1.00 86.19 268 GLU A O 1
ATOM 2253 N N . PHE A 1 269 ? 33.347 9.368 -6.919 1.00 85.06 269 PHE A N 1
ATOM 2254 C CA . PHE A 1 269 ? 32.735 10.562 -7.500 1.00 85.06 269 PHE A CA 1
ATOM 2255 C C . PHE A 1 269 ? 31.238 10.386 -7.771 1.00 85.06 269 PHE A C 1
ATOM 2257 O O . PHE A 1 269 ? 30.602 11.328 -8.253 1.00 85.06 269 PHE A O 1
ATOM 2264 N N . ASN A 1 270 ? 30.677 9.203 -7.495 1.00 89.88 270 ASN A N 1
ATOM 2265 C CA . ASN A 1 270 ? 29.248 8.986 -7.644 1.00 89.88 270 ASN A CA 1
ATOM 2266 C C . ASN A 1 270 ? 28.484 9.816 -6.610 1.00 89.88 270 ASN A C 1
ATOM 2268 O O . ASN A 1 270 ? 28.895 9.955 -5.458 1.00 89.88 270 ASN A O 1
ATOM 2272 N N . ILE A 1 271 ? 27.358 10.371 -7.036 1.00 92.75 271 ILE A N 1
ATOM 2273 C CA . ILE A 1 271 ? 26.468 11.164 -6.188 1.00 92.75 271 ILE A CA 1
ATOM 2274 C C . ILE A 1 271 ? 25.123 10.449 -6.179 1.00 92.75 271 ILE A C 1
ATOM 2276 O 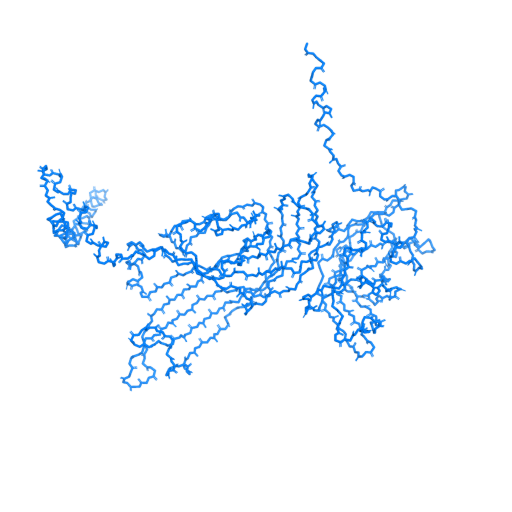O . ILE A 1 271 ? 24.640 10.105 -7.251 1.00 92.75 271 ILE A O 1
ATOM 2280 N N . LYS A 1 272 ? 24.526 10.263 -4.999 1.00 94.75 272 LYS A N 1
ATOM 2281 C CA . LYS A 1 272 ? 23.102 9.950 -4.819 1.00 94.75 272 LYS A CA 1
ATOM 2282 C C . LYS A 1 272 ? 22.534 10.978 -3.853 1.00 94.75 272 LYS A C 1
ATOM 2284 O O . LYS A 1 272 ? 22.992 11.080 -2.717 1.00 94.75 272 LYS A O 1
ATOM 2289 N N . GLU A 1 273 ? 21.600 11.790 -4.326 1.00 95.31 273 GLU A N 1
ATOM 2290 C CA . GLU A 1 273 ? 21.012 12.888 -3.565 1.00 95.31 273 GLU A CA 1
ATOM 2291 C C . GLU A 1 273 ? 19.489 12.759 -3.565 1.00 95.31 273 GLU A C 1
ATOM 2293 O O . GLU A 1 273 ? 18.867 12.762 -4.626 1.00 95.31 273 GLU A O 1
ATOM 2298 N N . LEU A 1 274 ? 18.890 12.683 -2.374 1.00 96.44 274 LEU A N 1
ATOM 2299 C CA . LEU A 1 274 ? 17.442 12.789 -2.199 1.00 96.44 274 LEU A CA 1
ATOM 2300 C C . LEU A 1 274 ? 17.022 14.252 -2.401 1.00 96.44 274 LEU A C 1
ATOM 2302 O O . LEU A 1 274 ? 17.410 15.130 -1.629 1.00 96.44 274 LEU A O 1
ATOM 2306 N N . LYS A 1 275 ? 16.243 14.516 -3.449 1.00 96.62 275 LYS A N 1
ATOM 2307 C CA . LYS A 1 275 ? 15.764 15.852 -3.830 1.00 96.62 275 LYS A CA 1
ATOM 2308 C C . LYS A 1 275 ? 14.466 16.231 -3.132 1.00 96.62 275 LYS A C 1
ATOM 2310 O O . LYS A 1 275 ? 14.310 17.384 -2.735 1.00 96.62 275 LYS A O 1
ATOM 2315 N N . SER A 1 276 ? 13.546 15.283 -2.987 1.00 96.75 276 SER A N 1
ATOM 2316 C CA . SER A 1 276 ? 12.275 15.485 -2.292 1.00 96.75 276 SER A CA 1
ATOM 2317 C C . SER A 1 276 ? 11.768 14.180 -1.694 1.00 96.75 276 SER A C 1
ATOM 2319 O O . SER A 1 276 ? 12.024 13.113 -2.245 1.00 96.75 276 SER A O 1
ATOM 2321 N N . ARG A 1 277 ? 11.020 14.303 -0.595 1.00 97.38 277 ARG A N 1
ATOM 2322 C CA . ARG A 1 277 ? 10.300 13.222 0.079 1.00 97.38 277 ARG A CA 1
ATOM 2323 C C . ARG A 1 277 ? 8.876 13.705 0.346 1.00 97.38 277 ARG A C 1
ATOM 2325 O O . ARG A 1 277 ? 8.716 14.748 0.981 1.00 97.38 277 ARG A O 1
ATOM 2332 N N . GLU A 1 278 ? 7.871 12.998 -0.159 1.00 97.06 278 GLU A N 1
ATOM 2333 C CA . GLU A 1 278 ? 6.456 13.379 -0.038 1.00 97.06 278 GLU A CA 1
ATOM 2334 C C . GLU A 1 278 ? 5.606 12.165 0.355 1.00 97.06 278 GLU A C 1
ATOM 2336 O O . GLU A 1 278 ? 5.575 11.185 -0.383 1.00 97.06 278 GLU A O 1
ATOM 2341 N N . LYS A 1 279 ? 4.919 12.229 1.506 1.00 95.19 279 LYS A N 1
ATOM 2342 C CA . LYS A 1 279 ? 3.938 11.212 1.921 1.00 95.19 279 LYS A CA 1
ATOM 2343 C C . LYS A 1 279 ? 2.626 11.467 1.188 1.00 95.19 279 LYS A C 1
ATOM 2345 O O . LYS A 1 279 ? 2.092 12.575 1.255 1.00 95.19 279 LYS A O 1
ATOM 2350 N N . VAL A 1 280 ? 2.112 10.443 0.521 1.00 94.94 280 VAL A N 1
ATOM 2351 C CA . VAL A 1 280 ? 0.864 10.493 -0.238 1.00 94.94 280 VAL A CA 1
ATOM 2352 C C . VAL A 1 280 ? -0.082 9.413 0.268 1.00 94.94 280 VAL A C 1
ATOM 2354 O O . VAL A 1 280 ? 0.334 8.353 0.737 1.00 94.94 280 VAL A O 1
ATOM 2357 N N . VAL A 1 281 ? -1.372 9.732 0.210 1.00 95.25 281 VAL A N 1
ATOM 2358 C CA . VAL A 1 281 ? -2.468 8.800 0.451 1.00 95.25 281 VAL A CA 1
ATOM 2359 C C . VAL A 1 281 ? -3.292 8.756 -0.825 1.00 95.25 281 VAL A C 1
ATOM 2361 O O . VAL A 1 281 ? -3.765 9.797 -1.288 1.00 95.25 281 VAL A O 1
ATOM 2364 N N . SER A 1 282 ? -3.425 7.565 -1.394 1.00 95.75 282 SER A N 1
ATOM 2365 C CA . SER A 1 282 ? -4.049 7.345 -2.695 1.00 95.75 282 SER A CA 1
ATOM 2366 C C . SER A 1 282 ? -5.199 6.361 -2.585 1.00 95.75 282 SER A C 1
ATOM 2368 O O . SER A 1 282 ? -5.101 5.340 -1.905 1.00 95.75 282 SER A O 1
ATOM 2370 N N . GLU A 1 283 ? -6.276 6.671 -3.299 1.00 96.75 283 GLU A N 1
ATOM 2371 C CA . GLU A 1 283 ? -7.492 5.868 -3.369 1.00 96.75 283 GLU A CA 1
ATOM 2372 C C . GLU A 1 283 ? -7.633 5.247 -4.761 1.00 96.75 283 GLU A C 1
ATOM 2374 O O . GLU A 1 283 ? -7.444 5.911 -5.786 1.00 96.75 283 GLU A O 1
ATOM 2379 N N . TYR A 1 284 ? -8.001 3.972 -4.791 1.00 96.44 284 TYR A N 1
ATOM 2380 C CA . TYR A 1 284 ? -8.057 3.137 -5.981 1.00 96.44 284 TYR A CA 1
ATOM 2381 C C . TYR A 1 284 ? -9.459 2.564 -6.155 1.00 96.44 284 TYR A C 1
ATOM 2383 O O . TYR A 1 284 ? -10.061 2.086 -5.201 1.00 96.44 284 TYR A O 1
ATOM 2391 N N . ASN A 1 285 ? -9.964 2.586 -7.389 1.00 95.81 285 ASN A N 1
ATOM 2392 C CA . ASN A 1 285 ? -11.261 2.024 -7.781 1.00 95.81 285 ASN A CA 1
ATOM 2393 C C . ASN A 1 285 ? -11.072 1.035 -8.945 1.00 95.81 285 ASN A C 1
ATOM 2395 O O . ASN A 1 285 ? -9.986 0.963 -9.529 1.00 95.81 285 ASN A O 1
ATOM 2399 N N . THR A 1 286 ? -12.134 0.317 -9.329 1.00 91.44 286 THR A N 1
ATOM 2400 C CA . THR A 1 286 ? -12.165 -0.726 -10.385 1.00 91.44 286 THR A CA 1
ATOM 2401 C C . THR A 1 286 ? -11.912 -0.237 -11.822 1.00 91.44 286 THR A C 1
ATOM 2403 O O . THR A 1 286 ? -12.369 -0.847 -12.791 1.00 91.44 286 THR A O 1
ATOM 2406 N N . ASP A 1 287 ? -11.223 0.882 -11.994 1.00 92.75 287 ASP A N 1
ATOM 2407 C CA . ASP A 1 287 ? -10.900 1.445 -13.295 1.00 92.75 287 ASP A CA 1
ATOM 2408 C C . ASP A 1 287 ? -9.720 0.712 -13.956 1.00 92.75 287 ASP A C 1
ATOM 2410 O O . ASP A 1 287 ? -9.168 -0.271 -13.457 1.00 92.75 287 ASP A O 1
ATOM 2414 N N . SER A 1 288 ? -9.338 1.174 -15.144 1.00 93.38 288 SER A N 1
ATOM 2415 C CA . SER A 1 288 ? -8.107 0.752 -15.808 1.00 93.38 288 SER A CA 1
ATOM 2416 C C . SER A 1 288 ? -7.241 1.964 -16.102 1.00 93.38 288 SER A C 1
ATOM 2418 O O . SER A 1 288 ? -7.728 2.982 -16.599 1.00 93.38 288 SER A O 1
ATOM 2420 N N . LYS A 1 289 ? -5.940 1.844 -15.848 1.00 93.88 289 LYS A N 1
ATOM 2421 C CA . LYS A 1 289 ? -4.949 2.878 -16.146 1.00 93.88 289 LYS A CA 1
ATOM 2422 C C . LYS A 1 289 ? -4.201 2.475 -17.405 1.00 93.88 289 LYS A C 1
ATOM 2424 O O . LYS A 1 289 ? -3.727 1.345 -17.508 1.00 93.88 289 LYS A O 1
ATOM 2429 N N . THR A 1 290 ? -4.103 3.381 -18.378 1.00 93.31 290 THR A N 1
ATOM 2430 C CA . THR A 1 290 ? -3.198 3.178 -19.516 1.00 93.31 290 THR A CA 1
ATOM 2431 C C . THR A 1 290 ? -1.972 4.064 -19.417 1.00 93.31 290 THR A C 1
ATOM 2433 O O . THR A 1 290 ? -2.057 5.263 -19.161 1.00 93.31 290 THR A O 1
ATOM 2436 N N . LEU A 1 291 ? -0.827 3.417 -19.581 1.00 92.12 291 LEU A N 1
ATOM 2437 C CA . LEU A 1 291 ? 0.499 3.946 -19.355 1.00 92.12 291 LEU A CA 1
ATOM 2438 C C . LEU A 1 291 ? 1.292 3.894 -20.658 1.00 92.12 291 LEU A C 1
ATOM 2440 O O . LEU A 1 291 ? 1.114 2.996 -21.483 1.00 92.12 291 LEU A O 1
ATOM 2444 N N . ARG A 1 292 ? 2.182 4.868 -20.838 1.00 87.81 292 ARG A N 1
ATOM 2445 C CA . ARG A 1 292 ? 3.132 4.923 -21.952 1.00 87.81 292 ARG A CA 1
ATOM 2446 C C . ARG A 1 292 ? 4.472 5.409 -21.419 1.00 87.81 292 ARG A C 1
ATOM 2448 O O . ARG A 1 292 ? 4.515 6.442 -20.756 1.00 87.81 292 ARG A O 1
ATOM 2455 N N . VAL A 1 293 ? 5.558 4.724 -21.781 1.00 86.19 293 VAL A N 1
ATOM 2456 C CA . VAL A 1 293 ? 6.922 5.138 -21.398 1.00 86.19 293 VAL A CA 1
ATOM 2457 C C . VAL A 1 293 ? 7.265 6.510 -21.988 1.00 86.19 293 VAL A C 1
ATOM 2459 O O . VAL A 1 293 ? 7.851 7.362 -21.328 1.00 86.19 293 VAL A O 1
ATOM 2462 N N . ASN A 1 294 ? 6.879 6.745 -23.244 1.00 82.31 294 ASN A N 1
ATOM 2463 C CA . ASN A 1 294 ? 7.008 8.033 -23.918 1.00 82.31 294 ASN A CA 1
ATOM 2464 C C . ASN A 1 294 ? 5.943 8.173 -25.029 1.00 82.31 294 ASN A C 1
ATOM 2466 O O . ASN A 1 294 ? 5.140 7.268 -25.262 1.00 82.31 294 ASN A O 1
ATOM 2470 N N . GLN A 1 295 ? 5.940 9.296 -25.754 1.00 81.19 295 GLN A N 1
ATOM 2471 C CA . GLN A 1 295 ? 4.942 9.587 -26.800 1.00 81.19 295 GLN A CA 1
ATOM 2472 C C . GLN A 1 295 ? 4.932 8.594 -27.975 1.00 81.19 295 GLN A C 1
ATOM 2474 O O . GLN A 1 295 ? 3.954 8.539 -28.723 1.00 81.19 295 GLN A O 1
ATOM 2479 N N . HIS A 1 296 ? 6.008 7.834 -28.152 1.00 76.31 296 HIS A N 1
ATOM 2480 C CA . HIS A 1 296 ? 6.206 6.907 -29.260 1.00 76.31 296 HIS A CA 1
ATOM 2481 C C . HIS A 1 296 ? 6.230 5.442 -28.814 1.00 76.31 296 HIS A C 1
ATOM 2483 O O . HIS A 1 296 ? 6.445 4.578 -29.656 1.00 76.31 296 HIS A O 1
ATOM 2489 N N . SER A 1 297 ? 6.027 5.156 -27.529 1.00 80.75 297 SER A N 1
ATOM 2490 C CA . SER A 1 297 ? 5.962 3.791 -27.002 1.00 80.75 297 SER A CA 1
ATOM 2491 C C . SER A 1 297 ? 4.535 3.249 -27.061 1.00 80.75 297 SER A C 1
ATOM 2493 O O . SER A 1 297 ? 3.570 4.021 -27.117 1.00 80.75 297 SER A O 1
ATOM 2495 N N . GLN A 1 298 ? 4.407 1.926 -27.043 1.00 81.12 298 GLN A N 1
ATOM 2496 C CA . GLN A 1 298 ? 3.140 1.226 -26.954 1.00 81.12 298 GLN A CA 1
ATOM 2497 C C . GLN A 1 298 ? 2.387 1.603 -25.677 1.00 81.12 298 GLN A C 1
ATOM 2499 O O . GLN A 1 298 ? 2.972 1.966 -24.653 1.00 81.12 298 GLN A O 1
ATOM 2504 N N . GLU A 1 299 ? 1.065 1.516 -25.764 1.00 89.44 299 GLU A N 1
ATOM 2505 C CA . GLU A 1 299 ? 0.186 1.645 -24.610 1.00 89.44 299 GLU A CA 1
ATOM 2506 C C . GLU A 1 299 ? 0.107 0.327 -23.862 1.00 89.44 299 GLU A C 1
ATOM 2508 O O . GLU A 1 299 ? -0.195 -0.706 -24.456 1.00 89.44 299 GLU A O 1
ATOM 2513 N N . LEU A 1 300 ? 0.323 0.392 -22.553 1.00 90.56 300 LEU A N 1
ATOM 2514 C CA . LEU A 1 300 ? 0.045 -0.698 -21.633 1.00 90.56 300 LEU A CA 1
ATOM 2515 C C . LEU A 1 300 ? -1.193 -0.328 -20.826 1.00 90.56 300 LEU A C 1
ATOM 2517 O O . LEU A 1 300 ? -1.191 0.689 -20.134 1.00 90.56 300 LEU A O 1
ATOM 2521 N N . THR A 1 301 ? -2.256 -1.118 -20.933 1.00 93.50 301 THR A N 1
ATOM 2522 C CA . THR A 1 301 ? -3.493 -0.906 -20.176 1.00 93.50 301 THR A CA 1
ATOM 2523 C C . THR A 1 301 ? -3.606 -1.966 -19.100 1.00 93.50 301 THR A C 1
ATOM 2525 O O . THR A 1 301 ? -3.706 -3.151 -19.405 1.00 93.50 301 THR A O 1
ATOM 2528 N N . PHE A 1 302 ? -3.653 -1.527 -17.850 1.00 95.19 302 PHE A N 1
ATOM 2529 C CA . PHE A 1 302 ? -3.772 -2.398 -16.694 1.00 95.19 302 PHE A CA 1
ATOM 2530 C C . PHE A 1 302 ? -5.093 -2.118 -15.974 1.00 95.19 302 PHE A C 1
ATOM 2532 O O . PHE A 1 302 ? -5.376 -0.952 -15.678 1.00 95.19 302 PHE A O 1
ATOM 2539 N N . PRO A 1 303 ? -5.900 -3.143 -15.654 1.00 96.19 303 PRO A N 1
ATOM 2540 C CA . PRO A 1 303 ? -6.942 -2.983 -14.649 1.00 96.19 303 PRO A CA 1
ATOM 2541 C C . PRO A 1 303 ? -6.287 -2.696 -13.293 1.00 96.19 303 PRO A C 1
ATOM 2543 O O . PRO A 1 303 ? -5.247 -3.289 -12.977 1.00 96.19 303 PRO A O 1
ATOM 2546 N N . THR A 1 304 ? -6.871 -1.788 -12.508 1.00 96.75 304 THR A N 1
ATOM 2547 C CA . THR A 1 304 ? -6.338 -1.411 -11.191 1.00 96.75 304 THR A CA 1
ATOM 2548 C C . THR A 1 304 ? -6.247 -2.629 -10.285 1.00 96.75 304 THR A C 1
ATOM 2550 O O . THR A 1 304 ? -5.166 -2.952 -9.810 1.00 96.75 304 THR A O 1
ATOM 2553 N N . PHE A 1 305 ? -7.347 -3.367 -10.144 1.00 97.38 305 PHE A N 1
ATOM 2554 C CA . PHE A 1 305 ? -7.391 -4.636 -9.425 1.00 97.38 305 PHE A CA 1
ATOM 2555 C C . PHE A 1 305 ? -7.373 -5.792 -10.413 1.00 97.38 305 PHE A C 1
ATOM 2557 O O . PHE A 1 305 ? -8.085 -5.769 -11.421 1.00 97.38 305 PHE A O 1
ATOM 2564 N N . TYR A 1 306 ? -6.562 -6.804 -10.134 1.00 96.19 306 TYR A N 1
ATOM 2565 C CA . TYR A 1 306 ? -6.500 -8.000 -10.954 1.00 96.19 306 TYR A CA 1
ATOM 2566 C C . TYR A 1 306 ? -6.407 -9.239 -10.084 1.00 96.19 306 TYR A C 1
ATOM 2568 O O . TYR A 1 306 ? -5.484 -9.346 -9.284 1.00 96.19 306 TYR A O 1
ATOM 2576 N N . LEU A 1 307 ? -7.362 -10.151 -10.253 1.00 94.56 307 LEU A N 1
ATOM 2577 C CA . LEU A 1 307 ? -7.379 -11.426 -9.549 1.00 94.56 307 LEU A CA 1
ATOM 2578 C C . LEU A 1 307 ? -6.727 -12.478 -10.444 1.00 94.56 307 LEU A C 1
ATOM 2580 O O . LEU A 1 307 ? -7.319 -12.877 -11.451 1.00 94.56 307 LEU A O 1
ATOM 2584 N N . GLY A 1 308 ? -5.503 -12.875 -10.108 1.00 88.50 308 GLY A N 1
ATOM 2585 C CA . GLY A 1 308 ? -4.684 -13.787 -10.905 1.00 88.50 308 GLY A CA 1
ATOM 2586 C C . GLY A 1 308 ? -3.341 -13.197 -11.336 1.00 88.50 308 GLY A C 1
ATOM 2587 O O . GLY A 1 308 ? -2.958 -12.084 -10.967 1.00 88.50 308 GLY A O 1
ATOM 2588 N N . ASN A 1 309 ? -2.609 -13.955 -12.153 1.00 92.06 309 ASN A N 1
ATOM 2589 C CA . ASN A 1 309 ? -1.241 -13.617 -12.523 1.00 92.06 309 ASN A CA 1
ATOM 2590 C C . ASN A 1 309 ? -1.195 -12.731 -13.781 1.00 92.06 309 ASN A C 1
ATOM 2592 O O . ASN A 1 309 ? -1.404 -13.179 -14.910 1.00 92.06 309 ASN A O 1
ATOM 2596 N N . ARG A 1 310 ? -0.844 -11.452 -13.591 1.00 92.19 310 ARG A N 1
ATOM 2597 C CA . ARG A 1 310 ? -0.763 -10.450 -14.673 1.00 92.19 310 ARG A CA 1
ATOM 2598 C C . ARG A 1 310 ? 0.212 -10.822 -15.795 1.00 92.19 310 ARG A C 1
ATOM 2600 O O . ARG A 1 310 ? 0.010 -10.393 -16.935 1.00 92.19 310 ARG A O 1
ATOM 2607 N N . ILE A 1 311 ? 1.279 -11.559 -15.484 1.00 89.56 311 ILE A N 1
ATOM 2608 C CA . ILE A 1 311 ? 2.293 -11.963 -16.463 1.00 89.56 311 ILE A CA 1
ATOM 2609 C C . ILE A 1 311 ? 1.774 -13.128 -17.304 1.00 89.56 311 ILE A C 1
ATOM 2611 O O . ILE A 1 311 ? 1.831 -13.058 -18.533 1.00 89.56 311 ILE A O 1
ATOM 2615 N N . GLU A 1 312 ? 1.245 -14.173 -16.664 1.00 89.44 312 GLU A N 1
ATOM 2616 C CA . GLU A 1 312 ? 0.688 -15.339 -17.367 1.00 89.44 312 GLU A CA 1
ATOM 2617 C C . GLU A 1 312 ? -0.467 -14.940 -18.294 1.00 89.44 312 GLU A C 1
ATOM 2619 O O . GLU A 1 312 ? -0.559 -15.425 -19.425 1.00 89.44 312 GLU A O 1
ATOM 2624 N N . ASP A 1 313 ? -1.268 -13.967 -17.859 1.00 90.38 313 ASP A N 1
ATOM 2625 C CA . ASP A 1 313 ? -2.384 -13.410 -18.623 1.00 90.38 313 ASP A CA 1
ATOM 2626 C C . ASP A 1 313 ? -1.978 -12.305 -19.620 1.00 90.38 313 ASP A C 1
ATOM 2628 O O . ASP A 1 313 ? -2.832 -11.645 -20.216 1.00 90.38 313 ASP A O 1
ATOM 2632 N N . GLN A 1 314 ? -0.673 -12.118 -19.852 1.00 89.31 314 GLN A N 1
ATOM 2633 C CA . GLN A 1 314 ? -0.108 -11.259 -20.901 1.00 89.31 314 GLN A CA 1
ATOM 2634 C C . GLN A 1 314 ? -0.521 -9.776 -20.813 1.00 89.31 314 GLN A C 1
ATOM 2636 O O . GLN A 1 314 ? -0.625 -9.092 -21.836 1.00 89.31 314 GLN A O 1
ATOM 2641 N N . GLN A 1 315 ? -0.709 -9.222 -19.607 1.00 90.38 315 GLN A N 1
ATOM 2642 C CA . GLN A 1 315 ? -1.071 -7.801 -19.446 1.00 90.38 315 GLN A CA 1
ATOM 2643 C C . GLN A 1 315 ? 0.027 -6.826 -19.897 1.00 90.38 315 GLN A C 1
ATOM 2645 O O . GLN A 1 315 ? -0.261 -5.683 -20.249 1.00 90.38 315 GLN A O 1
ATOM 2650 N N . PHE A 1 316 ? 1.280 -7.281 -19.950 1.00 89.25 316 PHE A N 1
ATOM 2651 C CA . PHE A 1 316 ? 2.411 -6.518 -20.490 1.00 89.25 316 PHE A CA 1
ATOM 2652 C C . PHE A 1 316 ? 2.500 -6.572 -22.029 1.00 89.25 316 PHE A C 1
ATOM 2654 O O . PHE A 1 316 ? 3.459 -6.074 -22.627 1.00 89.25 316 PHE A O 1
ATOM 2661 N N . GLY A 1 317 ? 1.492 -7.149 -22.690 1.00 85.88 317 GLY A N 1
ATOM 2662 C CA . GLY A 1 317 ? 1.400 -7.219 -24.141 1.00 85.88 317 GLY A CA 1
ATOM 2663 C C . GLY A 1 317 ? 2.516 -8.070 -24.734 1.00 85.88 317 GLY A C 1
ATOM 2664 O O . GLY A 1 317 ? 2.658 -9.243 -24.408 1.00 85.88 317 GLY A O 1
ATOM 2665 N N . THR A 1 318 ? 3.298 -7.484 -25.639 1.00 83.62 318 THR A N 1
ATOM 2666 C CA . THR A 1 318 ? 4.399 -8.181 -26.317 1.00 83.62 318 THR A CA 1
ATOM 2667 C C . THR A 1 318 ? 5.739 -8.067 -25.597 1.00 83.62 318 THR A C 1
ATOM 2669 O O . THR A 1 318 ? 6.733 -8.501 -26.166 1.00 83.62 318 THR A O 1
ATOM 2672 N N . LEU A 1 319 ? 5.806 -7.422 -24.427 1.00 86.50 319 LEU A N 1
ATOM 2673 C CA . LEU A 1 319 ? 7.064 -7.278 -23.693 1.00 86.50 319 LEU A CA 1
ATOM 2674 C C . LEU A 1 319 ? 7.445 -8.593 -23.020 1.00 86.50 319 LEU A C 1
ATOM 2676 O O . LEU A 1 319 ? 6.613 -9.242 -22.389 1.00 86.50 319 LEU A O 1
ATOM 2680 N N . ASP A 1 320 ? 8.729 -8.920 -23.089 1.00 86.94 320 ASP A N 1
ATOM 2681 C CA . ASP A 1 320 ? 9.317 -9.991 -22.305 1.00 86.94 320 ASP A CA 1
ATOM 2682 C C . ASP A 1 320 ? 9.568 -9.465 -20.889 1.00 86.94 320 ASP A C 1
ATOM 2684 O O . ASP A 1 320 ? 10.407 -8.583 -20.668 1.00 86.94 320 ASP A O 1
ATOM 2688 N N . VAL A 1 321 ? 8.811 -9.998 -19.931 1.00 88.50 321 VAL A N 1
ATOM 2689 C CA . VAL A 1 321 ? 8.994 -9.717 -18.505 1.00 88.50 321 VAL A CA 1
ATOM 2690 C C . VAL A 1 321 ? 10.024 -10.693 -17.941 1.00 88.50 321 VAL A C 1
ATOM 2692 O O . VAL A 1 321 ? 9.928 -11.903 -18.133 1.00 88.50 321 VAL A O 1
ATOM 2695 N N . SER A 1 322 ? 11.031 -10.163 -17.256 1.00 84.44 322 SER A N 1
ATOM 2696 C CA . SER A 1 322 ? 12.089 -10.923 -16.589 1.00 84.44 322 SER A CA 1
ATOM 2697 C C . SER A 1 322 ? 12.230 -10.474 -15.137 1.00 84.44 322 SER A C 1
ATOM 2699 O O . SER A 1 322 ? 11.987 -9.308 -14.832 1.00 84.44 322 SER A O 1
ATOM 2701 N N . GLY A 1 323 ? 12.622 -11.390 -14.253 1.00 79.19 323 GLY A N 1
ATOM 2702 C CA . GLY A 1 323 ? 12.649 -11.182 -12.802 1.00 79.19 323 GLY A CA 1
ATOM 2703 C C . GLY A 1 323 ? 12.035 -12.374 -12.070 1.00 79.19 323 GLY A C 1
ATOM 2704 O O . GLY A 1 323 ? 11.899 -13.453 -12.657 1.00 79.19 323 GLY A O 1
ATOM 2705 N N . GLU A 1 324 ? 11.657 -12.182 -10.808 1.00 70.69 324 GLU A N 1
ATOM 2706 C CA . GLU A 1 324 ? 10.927 -13.181 -10.021 1.00 70.69 324 GLU A CA 1
ATOM 2707 C C . GLU A 1 324 ? 9.469 -13.255 -10.508 1.00 70.69 324 GLU A C 1
ATOM 2709 O O . GLU A 1 324 ? 8.587 -12.538 -10.059 1.00 70.69 324 GLU A O 1
ATOM 2714 N N . LEU A 1 325 ? 9.210 -14.099 -11.513 1.00 67.00 325 LEU A N 1
ATOM 2715 C CA . LEU A 1 325 ? 7.877 -14.261 -12.120 1.00 67.00 325 LEU A CA 1
ATOM 2716 C C . LEU A 1 325 ? 6.820 -14.755 -11.119 1.00 67.00 325 LEU A C 1
ATOM 2718 O O . LEU A 1 325 ? 5.636 -14.450 -11.268 1.00 67.00 325 LEU A O 1
ATOM 2722 N N . ASP A 1 326 ? 7.263 -15.478 -10.089 1.00 79.19 326 ASP A N 1
ATOM 2723 C CA . ASP A 1 326 ? 6.424 -15.910 -8.972 1.00 79.19 326 ASP A CA 1
ATOM 2724 C C . ASP A 1 326 ? 5.887 -14.718 -8.167 1.00 79.19 326 ASP A C 1
ATOM 2726 O O . ASP A 1 326 ? 4.906 -14.864 -7.439 1.00 79.19 326 ASP A O 1
ATOM 2730 N N . SER A 1 327 ? 6.432 -13.510 -8.367 1.00 82.50 327 SER A N 1
ATOM 2731 C CA . SER A 1 327 ? 5.964 -12.318 -7.678 1.00 82.50 327 SER A CA 1
ATOM 2732 C C . SER A 1 327 ? 4.552 -11.859 -8.081 1.00 82.50 327 SER A C 1
ATOM 2734 O O . SER A 1 327 ? 4.017 -10.926 -7.495 1.00 82.50 327 SER A O 1
ATOM 2736 N N . PHE A 1 328 ? 3.909 -12.496 -9.063 1.00 89.19 328 PHE A N 1
ATOM 2737 C CA . PHE A 1 328 ? 2.495 -12.262 -9.402 1.00 89.19 328 PHE A CA 1
ATOM 2738 C C . PHE A 1 328 ? 1.588 -13.469 -9.114 1.00 89.19 328 PHE A C 1
ATOM 2740 O O . PHE A 1 328 ? 0.408 -13.428 -9.458 1.00 89.19 328 PHE A O 1
ATOM 2747 N N . ASN A 1 329 ? 2.099 -14.525 -8.470 1.00 91.88 329 ASN A N 1
ATOM 2748 C CA . ASN A 1 329 ? 1.302 -15.673 -8.023 1.00 91.88 329 ASN A CA 1
ATOM 2749 C C . ASN A 1 329 ? 0.623 -15.390 -6.677 1.00 91.88 329 ASN A C 1
ATOM 2751 O O . ASN A 1 329 ? 0.919 -16.034 -5.675 1.00 91.88 329 ASN A O 1
ATOM 2755 N N . TYR A 1 330 ? -0.261 -14.395 -6.677 1.00 94.38 330 TYR A N 1
ATOM 2756 C CA . TYR A 1 330 ? -1.047 -13.966 -5.523 1.00 94.38 330 TYR A CA 1
ATOM 2757 C C . TYR A 1 330 ? -2.521 -13.868 -5.911 1.00 94.38 330 TYR A C 1
ATOM 2759 O O . TYR A 1 330 ? -2.850 -13.734 -7.095 1.00 94.38 330 TYR A O 1
ATOM 2767 N N . ASP A 1 331 ? -3.404 -13.908 -4.919 1.00 95.19 331 ASP A N 1
ATOM 2768 C CA . ASP A 1 331 ? -4.848 -13.792 -5.116 1.00 95.19 331 ASP A CA 1
ATOM 2769 C C . ASP A 1 331 ? -5.227 -12.495 -5.830 1.00 95.19 331 ASP A C 1
ATOM 2771 O O . ASP A 1 331 ? -6.058 -12.494 -6.742 1.00 95.19 331 ASP A O 1
ATOM 2775 N N . CYS A 1 332 ? -4.603 -11.386 -5.430 1.00 96.25 332 CYS A N 1
ATOM 2776 C CA . CYS A 1 332 ? -4.861 -10.071 -5.988 1.00 96.25 332 CYS A CA 1
ATOM 2777 C C . CYS A 1 332 ? -3.564 -9.308 -6.253 1.00 96.25 332 CYS A C 1
ATOM 2779 O O . CYS A 1 332 ? -2.632 -9.304 -5.452 1.00 96.25 332 CYS A O 1
ATOM 2781 N N . SER A 1 333 ? -3.542 -8.600 -7.378 1.00 96.81 333 SER A N 1
ATOM 2782 C CA . SER A 1 333 ? -2.518 -7.635 -7.742 1.00 96.81 333 SER A CA 1
ATOM 2783 C C . SER A 1 333 ? -3.156 -6.266 -7.938 1.00 96.81 333 SER A C 1
ATOM 2785 O O . SER A 1 333 ? -4.015 -6.091 -8.810 1.00 96.81 333 SER A O 1
ATOM 2787 N N . VAL A 1 334 ? -2.717 -5.273 -7.171 1.00 97.81 334 VAL A N 1
ATOM 2788 C CA . VAL A 1 334 ? -3.168 -3.882 -7.256 1.00 97.81 334 VAL A CA 1
ATOM 2789 C C . VAL A 1 334 ? -2.118 -3.051 -7.981 1.00 97.81 334 VAL A C 1
ATOM 2791 O O . VAL A 1 334 ? -0.976 -2.981 -7.543 1.00 97.81 334 VAL A O 1
ATOM 2794 N N . LEU A 1 335 ? -2.486 -2.394 -9.080 1.00 97.25 335 LEU A N 1
ATOM 2795 C CA . LEU A 1 335 ? -1.643 -1.367 -9.688 1.00 97.25 335 LEU A CA 1
ATOM 2796 C C . LEU A 1 335 ? -1.665 -0.117 -8.802 1.00 97.25 335 LEU A C 1
ATOM 2798 O O . LEU A 1 335 ? -2.694 0.553 -8.730 1.00 97.25 335 LEU A O 1
ATOM 2802 N N . LEU A 1 336 ? -0.524 0.205 -8.192 1.00 96.12 336 LEU A N 1
ATOM 2803 C CA . LEU A 1 336 ? -0.355 1.400 -7.369 1.00 96.12 336 LEU A CA 1
ATOM 2804 C C . LEU A 1 336 ? -0.117 2.619 -8.266 1.00 96.12 336 LEU A C 1
ATOM 2806 O O . LEU A 1 336 ? -1.023 3.372 -8.611 1.00 96.12 336 LEU A O 1
ATOM 2810 N N . ASP A 1 337 ? 1.110 2.807 -8.737 1.00 94.44 337 ASP A N 1
ATOM 2811 C CA . ASP A 1 337 ? 1.438 3.967 -9.549 1.00 94.44 337 ASP A CA 1
ATOM 2812 C C . ASP A 1 337 ? 2.524 3.677 -10.582 1.00 94.44 337 ASP A C 1
ATOM 2814 O O . ASP A 1 337 ? 3.018 2.558 -10.724 1.00 94.44 337 ASP A O 1
ATOM 2818 N N . SER A 1 338 ? 2.850 4.701 -11.361 1.00 94.69 338 SER A N 1
ATOM 2819 C CA . SER A 1 338 ? 3.917 4.679 -12.337 1.00 94.69 338 SER A CA 1
ATOM 2820 C C . SER A 1 338 ? 4.721 5.969 -12.274 1.00 94.69 338 SER A C 1
ATOM 2822 O O . SER A 1 338 ? 4.155 7.056 -12.414 1.00 94.69 338 SER A O 1
ATOM 2824 N N . THR A 1 339 ? 6.036 5.852 -12.162 1.00 95.25 339 THR A N 1
ATOM 2825 C CA . THR A 1 339 ? 6.971 6.978 -12.220 1.00 95.25 339 THR A CA 1
ATOM 2826 C C . THR A 1 339 ? 7.901 6.829 -13.423 1.00 95.25 339 THR A C 1
ATOM 2828 O O . THR A 1 339 ? 7.829 5.860 -14.183 1.00 95.25 339 THR A O 1
ATOM 2831 N N . PHE A 1 340 ? 8.772 7.815 -13.637 1.00 92.44 340 PHE A N 1
ATOM 2832 C CA . PHE A 1 340 ? 9.751 7.780 -14.717 1.00 92.44 340 PHE A CA 1
ATOM 2833 C C . PHE A 1 340 ? 11.168 7.862 -14.170 1.00 92.44 340 PHE A C 1
ATOM 2835 O O . PHE A 1 340 ? 11.463 8.649 -13.273 1.00 92.44 340 PHE A O 1
ATOM 2842 N N . LYS A 1 341 ? 12.056 7.093 -14.794 1.00 93.62 341 LYS A N 1
ATOM 2843 C CA . LYS A 1 341 ? 13.501 7.137 -14.604 1.00 93.62 341 LYS A CA 1
ATOM 2844 C C . LYS A 1 341 ? 14.135 7.651 -15.884 1.00 93.62 341 LYS A C 1
ATOM 2846 O O . LYS A 1 341 ? 14.064 7.007 -16.931 1.00 93.62 341 LYS A O 1
ATOM 2851 N N . THR A 1 342 ? 14.721 8.839 -15.814 1.00 91.06 342 THR A N 1
ATOM 2852 C CA . THR A 1 342 ? 15.377 9.482 -16.954 1.00 91.06 342 THR A CA 1
ATOM 2853 C C . THR A 1 342 ? 16.878 9.399 -16.782 1.00 91.06 342 THR A C 1
ATOM 2855 O O . THR A 1 342 ? 17.417 9.842 -15.776 1.00 91.06 342 THR A O 1
ATOM 2858 N N . ILE A 1 343 ? 17.551 8.853 -17.785 1.00 89.94 343 ILE A N 1
ATOM 2859 C CA . ILE A 1 343 ? 18.997 8.692 -17.834 1.00 89.94 343 ILE A CA 1
ATOM 2860 C C . ILE A 1 343 ? 19.514 9.600 -18.945 1.00 89.94 343 ILE A C 1
ATOM 2862 O O . ILE A 1 343 ? 19.115 9.459 -20.098 1.00 89.94 343 ILE A O 1
ATOM 2866 N N . GLN A 1 344 ? 20.415 10.519 -18.624 1.00 88.88 344 GLN A N 1
ATOM 2867 C CA . GLN A 1 344 ? 21.131 11.340 -19.598 1.00 88.88 344 GLN A CA 1
ATOM 2868 C C . GLN A 1 344 ? 22.615 11.034 -19.502 1.00 88.88 344 GLN A C 1
ATOM 2870 O O . GLN A 1 344 ? 23.200 11.074 -18.423 1.00 88.88 344 GLN A O 1
ATOM 2875 N N . ARG A 1 345 ? 23.233 10.706 -20.631 1.00 86.12 345 ARG A N 1
ATOM 2876 C CA . ARG A 1 345 ? 24.653 10.390 -20.691 1.00 86.12 345 ARG A CA 1
ATOM 2877 C C . ARG A 1 345 ? 25.439 11.619 -21.101 1.00 86.12 345 ARG A C 1
ATOM 2879 O O . ARG A 1 345 ? 25.261 12.145 -22.195 1.00 86.12 345 ARG A O 1
ATOM 2886 N N . ASP A 1 346 ? 26.396 11.973 -20.262 1.00 83.88 346 ASP A N 1
ATOM 2887 C CA . ASP A 1 346 ? 27.307 13.084 -20.474 1.00 83.88 346 ASP A CA 1
ATOM 2888 C C . ASP A 1 346 ? 28.766 12.645 -20.338 1.00 83.88 346 ASP A C 1
ATOM 2890 O O . ASP A 1 346 ? 29.093 11.481 -20.079 1.00 83.88 346 ASP A O 1
ATOM 2894 N N . GLN A 1 347 ? 29.681 13.578 -20.602 1.00 81.50 347 GLN A N 1
ATOM 2895 C CA . GLN A 1 347 ? 31.118 13.334 -20.530 1.00 81.50 347 GLN A CA 1
ATOM 2896 C C . GLN A 1 347 ? 31.800 14.424 -19.710 1.00 81.50 347 GLN A C 1
ATOM 2898 O O . GLN A 1 347 ? 31.628 15.610 -19.982 1.00 81.50 347 GLN A O 1
ATOM 2903 N N . ASP A 1 348 ? 32.612 14.011 -18.740 1.00 77.50 348 ASP A N 1
ATOM 2904 C CA . ASP A 1 348 ? 33.315 14.888 -17.799 1.00 77.50 348 ASP A CA 1
ATOM 2905 C C . ASP A 1 348 ? 34.827 14.621 -17.827 1.00 77.50 348 ASP A C 1
ATOM 2907 O O . ASP A 1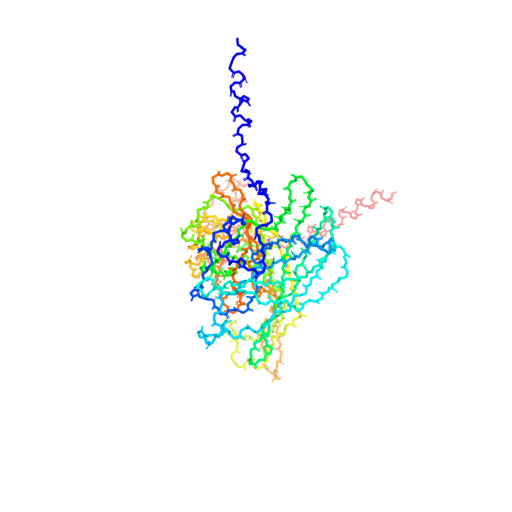 348 ? 35.295 13.613 -18.367 1.00 77.50 348 ASP A O 1
ATOM 2911 N N . TRP A 1 349 ? 35.595 15.522 -17.217 1.00 74.69 349 TRP A N 1
ATOM 2912 C CA . TRP A 1 349 ? 37.038 15.398 -17.007 1.00 74.69 349 TRP A CA 1
ATOM 2913 C C . TRP A 1 349 ? 37.362 15.416 -15.506 1.00 74.69 349 TRP A C 1
ATOM 2915 O O . TRP A 1 349 ? 37.949 16.387 -15.019 1.00 74.69 349 TRP A O 1
ATOM 2925 N N . PRO A 1 350 ? 37.014 14.354 -14.751 1.00 68.69 350 PRO A N 1
ATOM 2926 C CA . PRO A 1 350 ? 37.220 14.314 -13.300 1.00 68.69 350 PRO A CA 1
ATOM 2927 C C . PRO A 1 350 ? 38.708 14.354 -12.906 1.00 68.69 350 PRO A C 1
ATOM 2929 O O . PRO A 1 350 ? 39.050 14.739 -11.789 1.00 68.69 350 PRO A O 1
ATOM 2932 N N . LYS A 1 351 ? 39.617 14.003 -13.829 1.00 69.00 351 LYS A N 1
ATOM 2933 C CA . LYS A 1 351 ? 41.071 14.155 -13.685 1.00 69.00 351 LYS A CA 1
ATOM 2934 C C . LYS A 1 351 ? 41.652 14.840 -14.928 1.00 69.00 351 LYS A C 1
ATOM 2936 O O . LYS A 1 351 ? 41.184 14.586 -16.044 1.00 69.00 351 LYS A O 1
ATOM 2941 N N . PRO A 1 352 ? 42.698 15.676 -14.784 1.00 58.84 352 PRO A N 1
ATOM 2942 C CA . PRO A 1 352 ? 43.361 16.270 -15.936 1.00 58.84 352 PRO A CA 1
ATOM 2943 C C . PRO A 1 352 ? 43.919 15.145 -16.818 1.00 58.84 352 PRO A C 1
ATOM 2945 O O . PRO A 1 352 ? 44.764 14.383 -16.360 1.00 58.84 352 PRO A O 1
ATOM 2948 N N . LEU A 1 353 ? 43.449 15.073 -18.073 1.00 62.84 353 LEU A N 1
ATOM 2949 C CA . LEU A 1 353 ? 43.807 14.108 -19.136 1.00 62.84 353 LEU A CA 1
ATOM 2950 C C . LEU A 1 353 ? 42.940 12.840 -19.283 1.00 62.84 353 LEU A C 1
ATOM 2952 O O . LEU A 1 353 ? 43.181 12.093 -20.231 1.00 62.84 353 LEU A O 1
ATOM 2956 N N . HIS A 1 354 ? 41.896 12.629 -18.474 1.00 70.00 354 HIS A N 1
ATOM 2957 C CA . HIS A 1 354 ? 40.985 11.485 -18.646 1.00 70.00 354 HIS A CA 1
ATOM 2958 C C . HIS A 1 354 ? 39.532 11.935 -18.828 1.00 70.00 354 HIS A C 1
ATOM 2960 O O . HIS A 1 354 ? 38.923 12.463 -17.900 1.00 70.00 354 HIS A O 1
ATOM 2966 N N . ARG A 1 355 ? 38.987 11.722 -20.035 1.00 76.31 355 ARG A N 1
ATOM 2967 C CA . ARG A 1 355 ? 37.564 11.924 -20.336 1.00 76.31 355 ARG A CA 1
ATOM 2968 C C . ARG A 1 355 ? 36.803 10.667 -19.942 1.00 76.31 355 ARG A C 1
ATOM 2970 O O . ARG A 1 355 ? 37.115 9.594 -20.454 1.00 76.31 355 ARG A O 1
ATOM 2977 N N . VAL A 1 356 ? 35.817 10.810 -19.069 1.00 80.19 356 VAL A N 1
ATOM 2978 C CA . VAL A 1 356 ? 35.014 9.694 -18.560 1.00 80.19 356 VAL A CA 1
ATOM 2979 C C . VAL A 1 356 ? 33.551 9.974 -18.877 1.00 80.19 356 VAL A C 1
ATOM 2981 O O . VAL A 1 356 ? 33.096 11.115 -18.767 1.00 80.19 356 VAL A O 1
ATOM 2984 N N . SER A 1 357 ? 32.832 8.948 -19.327 1.00 86.31 357 SER A N 1
ATOM 2985 C CA . SER A 1 357 ? 31.384 9.052 -19.524 1.00 86.31 357 SER A CA 1
ATOM 2986 C C . SER A 1 357 ? 30.686 8.834 -18.192 1.00 86.31 357 SER A C 1
ATOM 2988 O O . SER A 1 357 ? 31.152 8.054 -17.364 1.00 86.31 357 SER A O 1
ATOM 2990 N N . PHE A 1 358 ? 29.569 9.504 -17.979 1.00 88.00 358 PHE A N 1
ATOM 2991 C CA . PHE A 1 358 ? 28.776 9.325 -16.775 1.00 88.00 358 PHE A CA 1
ATOM 2992 C C . PHE A 1 358 ? 27.295 9.519 -17.105 1.00 88.00 358 PHE A C 1
ATOM 2994 O O . PHE A 1 358 ? 26.956 10.144 -18.111 1.00 88.00 358 PHE A O 1
ATOM 3001 N N . ASN A 1 359 ? 26.424 8.968 -16.270 1.00 90.81 359 ASN A N 1
ATOM 3002 C CA . ASN A 1 359 ? 24.985 9.155 -16.365 1.00 90.81 359 ASN A CA 1
ATOM 3003 C C . ASN A 1 359 ? 24.516 10.139 -15.291 1.00 90.81 359 ASN A C 1
ATOM 3005 O O . ASN A 1 359 ? 24.869 9.982 -14.122 1.00 90.81 359 ASN A O 1
ATOM 3009 N N . HIS A 1 360 ? 23.702 11.109 -15.690 1.00 92.38 360 HIS A N 1
ATOM 3010 C CA . HIS A 1 360 ? 22.741 11.792 -14.834 1.00 92.38 360 HIS A CA 1
ATOM 3011 C C . HIS A 1 360 ? 21.461 10.958 -14.805 1.00 92.38 360 HIS A C 1
ATOM 3013 O O . HIS A 1 360 ? 20.937 10.621 -15.867 1.00 92.38 360 HIS A O 1
ATOM 3019 N N . ILE A 1 361 ? 20.984 10.594 -13.621 1.00 94.62 361 ILE A N 1
ATOM 3020 C CA . ILE A 1 361 ? 19.775 9.790 -13.457 1.00 94.62 361 ILE A CA 1
ATOM 3021 C C . ILE A 1 361 ? 18.834 10.537 -12.523 1.00 94.62 361 ILE A C 1
ATOM 3023 O O . ILE A 1 361 ? 19.152 10.729 -11.356 1.00 94.62 361 ILE A O 1
ATOM 3027 N N . ASP A 1 362 ? 17.681 10.937 -13.039 1.00 95.62 362 ASP A N 1
ATOM 3028 C CA . ASP A 1 362 ? 16.596 11.521 -12.255 1.00 95.62 362 ASP A CA 1
ATOM 3029 C C . ASP A 1 362 ? 15.453 10.512 -12.200 1.00 95.62 362 ASP A C 1
ATOM 3031 O O . ASP A 1 362 ? 14.989 10.042 -13.247 1.00 95.62 362 ASP A O 1
ATOM 3035 N N . TYR A 1 363 ? 15.014 10.152 -10.997 1.00 96.19 363 TYR A N 1
ATOM 3036 C CA . TYR A 1 363 ? 13.926 9.195 -10.821 1.00 96.19 363 TYR A CA 1
ATOM 3037 C C . TYR A 1 363 ? 13.188 9.394 -9.503 1.00 96.19 363 TYR A C 1
ATOM 3039 O O . TYR A 1 363 ? 13.727 9.948 -8.548 1.00 96.19 363 TYR A O 1
ATOM 3047 N N . THR A 1 364 ? 11.950 8.918 -9.465 1.00 96.50 364 THR A N 1
ATOM 3048 C CA . THR A 1 364 ? 11.127 8.873 -8.257 1.00 96.50 364 THR A CA 1
ATOM 3049 C C . THR A 1 364 ? 10.748 7.427 -7.996 1.00 96.50 364 THR A C 1
ATOM 3051 O O . THR A 1 364 ? 10.289 6.757 -8.917 1.00 96.50 364 THR A O 1
ATOM 3054 N N . THR A 1 365 ? 10.933 6.966 -6.768 1.00 96.06 365 THR A N 1
ATOM 3055 C CA . THR A 1 365 ? 10.550 5.624 -6.314 1.00 96.06 365 THR A CA 1
ATOM 3056 C C . THR A 1 365 ? 9.545 5.707 -5.169 1.00 96.06 365 THR A C 1
ATOM 3058 O O . THR A 1 365 ? 9.387 6.779 -4.570 1.00 96.06 365 THR A O 1
ATOM 3061 N N . LEU A 1 366 ? 8.837 4.606 -4.922 1.00 97.31 366 LEU A N 1
ATOM 3062 C CA . LEU A 1 366 ? 7.960 4.449 -3.764 1.00 97.31 366 LEU A CA 1
ATOM 3063 C C . LEU A 1 366 ? 8.751 3.878 -2.585 1.00 97.31 366 LEU A C 1
ATOM 3065 O O . LEU A 1 366 ? 9.745 3.188 -2.780 1.00 97.31 366 LEU A O 1
ATOM 3069 N N . ASP A 1 367 ? 8.289 4.170 -1.379 1.00 96.75 367 ASP A N 1
ATOM 3070 C CA . ASP A 1 367 ? 8.871 3.717 -0.117 1.00 96.75 367 ASP A CA 1
ATOM 3071 C C . ASP A 1 367 ? 7.776 3.687 0.961 1.00 96.75 367 ASP A C 1
ATOM 3073 O O . ASP A 1 367 ? 6.758 4.374 0.802 1.00 96.75 367 ASP A O 1
ATOM 3077 N N . GLU A 1 368 ? 7.971 2.919 2.034 1.00 95.12 368 GLU A N 1
ATOM 3078 C CA . GLU A 1 368 ? 7.006 2.727 3.133 1.00 95.12 368 GLU A CA 1
ATOM 3079 C C . GLU A 1 368 ? 5.559 2.481 2.627 1.00 95.12 368 GLU A C 1
ATOM 3081 O O . GLU A 1 368 ? 4.623 3.197 2.992 1.00 95.12 368 GLU A O 1
ATOM 3086 N N . VAL A 1 369 ? 5.366 1.511 1.722 1.00 96.94 369 VAL A N 1
ATOM 3087 C CA . VAL A 1 369 ? 4.058 1.215 1.106 1.00 96.94 369 VAL A CA 1
ATOM 3088 C C . VAL A 1 369 ? 3.170 0.422 2.064 1.00 96.94 369 VAL A C 1
ATOM 3090 O O . VAL A 1 369 ? 3.488 -0.716 2.389 1.00 96.94 369 VAL A O 1
ATOM 3093 N N . GLU A 1 370 ? 2.032 0.995 2.453 1.00 94.19 370 GLU A N 1
ATOM 3094 C CA . GLU A 1 370 ? 1.070 0.434 3.414 1.00 94.19 370 GLU A CA 1
ATOM 3095 C C . GLU A 1 370 ? -0.352 0.425 2.828 1.00 94.19 370 GLU A C 1
ATOM 3097 O O . GLU A 1 370 ? -0.819 1.447 2.302 1.00 94.19 370 GLU A O 1
ATOM 3102 N N . MET A 1 371 ? -1.068 -0.700 2.936 1.00 95.69 371 MET A N 1
ATOM 3103 C CA . MET A 1 371 ? -2.496 -0.774 2.622 1.00 95.69 371 MET A CA 1
ATOM 3104 C C . MET A 1 371 ? -3.317 -0.404 3.861 1.00 95.69 371 MET A C 1
ATOM 3106 O O . MET A 1 371 ? -3.279 -1.073 4.883 1.00 95.69 371 MET A O 1
ATOM 3110 N N . ILE A 1 372 ? -4.117 0.657 3.768 1.00 93.56 372 ILE A N 1
ATOM 3111 C CA . ILE A 1 372 ? -4.898 1.174 4.904 1.00 93.56 372 ILE A CA 1
ATOM 3112 C C . ILE A 1 372 ? -6.318 0.598 4.916 1.00 93.56 372 ILE A C 1
ATOM 3114 O O . ILE A 1 372 ? -6.898 0.336 5.972 1.00 93.56 372 ILE A O 1
ATOM 3118 N N . GLU A 1 373 ? -6.912 0.445 3.734 1.00 95.06 373 GLU A N 1
ATOM 3119 C CA . GLU A 1 373 ? -8.319 0.082 3.576 1.00 95.06 373 GLU A CA 1
ATOM 3120 C C . GLU A 1 373 ? -8.502 -0.765 2.320 1.00 95.06 373 GLU A C 1
ATOM 3122 O O . GLU A 1 373 ? -7.917 -0.471 1.276 1.00 95.06 373 GLU A O 1
ATOM 3127 N N . LEU A 1 374 ? -9.359 -1.781 2.405 1.00 96.81 374 LEU A N 1
ATOM 3128 C CA . LEU A 1 374 ? -9.716 -2.640 1.280 1.00 96.81 374 LEU A CA 1
ATOM 3129 C C . LEU A 1 374 ? -11.215 -2.901 1.301 1.00 96.81 374 LEU A C 1
ATOM 3131 O O . LEU A 1 374 ? -11.763 -3.335 2.315 1.00 96.81 374 LEU A O 1
ATOM 3135 N N . HIS A 1 375 ? -11.894 -2.662 0.181 1.00 96.50 375 HIS A N 1
ATOM 3136 C CA . HIS A 1 375 ? -13.270 -3.112 0.002 1.00 96.50 375 HIS A CA 1
ATOM 3137 C C . HIS A 1 375 ? -13.298 -4.267 -0.976 1.00 96.50 375 HIS A C 1
ATOM 3139 O O . HIS A 1 375 ? -12.956 -4.104 -2.151 1.00 96.50 375 HIS A O 1
ATOM 3145 N N . TYR A 1 376 ? -13.756 -5.419 -0.504 1.00 95.56 376 TYR A N 1
ATOM 3146 C CA . TYR A 1 376 ? -13.976 -6.583 -1.346 1.00 95.56 376 TYR A CA 1
ATOM 3147 C C . TYR A 1 376 ? -15.446 -6.984 -1.319 1.00 95.56 376 TYR A C 1
ATOM 3149 O O . TYR A 1 376 ? -16.223 -6.595 -0.442 1.00 95.56 376 TYR A O 1
ATOM 3157 N N . LYS A 1 377 ? -15.843 -7.745 -2.329 1.00 95.38 377 LYS A N 1
ATOM 3158 C CA . LYS A 1 377 ? -17.195 -8.247 -2.484 1.00 95.38 377 LYS A CA 1
ATOM 3159 C C . LYS A 1 377 ? -17.200 -9.758 -2.376 1.00 95.38 377 LYS A C 1
ATOM 3161 O O . LYS A 1 377 ? -16.368 -10.409 -2.996 1.00 95.38 377 LYS A O 1
ATOM 3166 N N . HIS A 1 378 ? -18.171 -10.297 -1.655 1.00 93.69 378 HIS A N 1
ATOM 3167 C CA . HIS A 1 378 ? -18.445 -11.727 -1.614 1.00 93.69 378 HIS A CA 1
ATOM 3168 C C . HIS A 1 378 ? -19.955 -11.957 -1.536 1.00 93.69 378 HIS A C 1
ATOM 3170 O O . HIS A 1 378 ? -20.651 -11.281 -0.775 1.00 93.69 378 HIS A O 1
ATOM 3176 N N . ASP A 1 379 ? -20.488 -12.836 -2.385 1.00 93.56 379 ASP A N 1
ATOM 3177 C CA . ASP A 1 379 ? -21.912 -13.193 -2.438 1.00 93.56 379 ASP A CA 1
ATOM 3178 C C . ASP A 1 379 ? -22.856 -11.978 -2.581 1.00 93.56 379 ASP A C 1
ATOM 3180 O O . ASP A 1 379 ? -24.004 -11.954 -2.129 1.00 93.56 379 ASP A O 1
ATOM 3184 N N . GLY A 1 380 ? -22.384 -10.931 -3.265 1.00 91.06 380 GLY A N 1
ATOM 3185 C CA . GLY A 1 380 ? -23.151 -9.701 -3.481 1.00 91.06 380 GLY A CA 1
ATOM 3186 C C . GLY A 1 380 ? -23.024 -8.649 -2.375 1.00 91.06 380 GLY A C 1
ATOM 3187 O O . GLY A 1 380 ? -23.531 -7.541 -2.564 1.00 91.06 380 GLY A O 1
ATOM 3188 N N . ILE A 1 381 ? -22.337 -8.961 -1.277 1.00 91.31 381 ILE A N 1
ATOM 3189 C CA . ILE A 1 381 ? -22.134 -8.102 -0.107 1.00 91.31 381 ILE A CA 1
ATOM 3190 C C . ILE A 1 381 ? -20.778 -7.410 -0.221 1.00 91.31 381 ILE A C 1
ATOM 3192 O O . ILE A 1 381 ? -19.802 -8.054 -0.590 1.00 91.31 381 ILE A O 1
ATOM 3196 N N . VAL A 1 382 ? -20.716 -6.110 0.078 1.00 93.06 382 VAL A N 1
ATOM 3197 C CA . VAL A 1 382 ? -19.453 -5.357 0.126 1.00 93.06 382 VAL A CA 1
ATOM 3198 C C . VAL A 1 382 ? -18.972 -5.273 1.570 1.00 93.06 382 VAL A C 1
ATOM 3200 O O . VAL A 1 382 ? -19.661 -4.720 2.432 1.00 93.06 382 VAL A O 1
ATOM 3203 N N . TYR A 1 383 ? -17.776 -5.793 1.801 1.00 91.81 383 TYR A N 1
ATOM 3204 C CA . TYR A 1 383 ? -17.053 -5.733 3.061 1.00 91.81 383 TYR A CA 1
ATOM 3205 C C . TYR A 1 383 ? -16.064 -4.578 2.983 1.00 91.81 383 TYR A C 1
ATOM 3207 O O . TYR A 1 383 ? -15.285 -4.500 2.038 1.00 91.81 383 TYR A O 1
ATOM 3215 N N . LYS A 1 384 ? -16.137 -3.651 3.937 1.00 93.62 384 LYS A N 1
ATOM 3216 C CA . LYS A 1 384 ? -15.238 -2.504 4.055 1.00 93.62 384 LYS A CA 1
ATOM 3217 C C . LYS A 1 384 ? -14.266 -2.796 5.179 1.00 93.62 384 LYS A C 1
ATOM 3219 O O . LYS A 1 384 ? -14.679 -2.802 6.335 1.00 93.62 384 LYS A O 1
ATOM 3224 N N . CYS A 1 385 ? -13.011 -3.040 4.846 1.00 92.56 385 CYS A N 1
ATOM 3225 C CA . CYS A 1 385 ? -12.041 -3.550 5.799 1.00 92.56 385 CYS A CA 1
ATOM 3226 C C . CYS A 1 385 ? -11.065 -2.456 6.207 1.00 92.56 385 CYS A C 1
ATOM 3228 O O . CYS A 1 385 ? -10.507 -1.787 5.334 1.00 92.56 385 CYS A O 1
ATOM 3230 N N . GLN A 1 386 ? -10.802 -2.336 7.507 1.00 92.44 386 GLN A N 1
ATOM 3231 C CA . GLN A 1 386 ? -9.515 -1.807 7.945 1.00 92.44 386 GLN A CA 1
ATOM 3232 C C . GLN A 1 386 ? -8.464 -2.880 7.676 1.00 92.44 386 GLN A C 1
ATOM 3234 O O . GLN A 1 386 ? -8.634 -4.025 8.097 1.00 92.44 386 GLN A O 1
ATOM 3239 N N . VAL A 1 387 ? -7.404 -2.515 6.963 1.00 93.12 387 VAL A N 1
ATOM 3240 C CA . VAL A 1 387 ? -6.317 -3.444 6.671 1.00 93.12 387 VAL A CA 1
ATOM 3241 C C . VAL A 1 387 ? -5.229 -3.274 7.715 1.00 93.12 387 VAL A C 1
ATOM 3243 O O . VAL A 1 387 ? -4.866 -2.163 8.104 1.00 93.12 387 VAL A O 1
ATOM 3246 N N . ILE A 1 388 ? -4.758 -4.408 8.207 1.00 91.31 388 ILE A N 1
ATOM 3247 C CA . ILE A 1 388 ? -3.596 -4.518 9.064 1.00 91.31 388 ILE A CA 1
ATOM 3248 C C . ILE A 1 388 ? -2.548 -5.194 8.196 1.00 91.31 388 ILE A C 1
ATOM 3250 O O . ILE A 1 388 ? -2.706 -6.366 7.877 1.00 91.31 388 ILE A O 1
ATOM 3254 N N . ASP A 1 389 ? -1.507 -4.468 7.805 1.00 89.31 389 ASP A N 1
ATOM 3255 C CA . ASP A 1 389 ? -0.297 -4.951 7.134 1.00 89.31 389 ASP A CA 1
ATOM 3256 C C . ASP A 1 389 ? 0.926 -4.206 7.697 1.00 89.31 389 ASP A C 1
ATOM 3258 O O . ASP A 1 389 ? 0.792 -3.229 8.444 1.00 89.31 389 ASP A O 1
ATOM 3262 N N . GLN A 1 390 ? 2.129 -4.712 7.429 1.00 89.19 390 GLN A N 1
ATOM 3263 C CA . GLN A 1 390 ? 3.360 -3.980 7.718 1.00 89.19 390 GLN A CA 1
ATOM 3264 C C . GLN A 1 390 ? 3.789 -3.197 6.462 1.00 89.19 390 GLN A C 1
ATOM 3266 O O . GLN A 1 390 ? 3.828 -3.787 5.377 1.00 89.19 390 GLN A O 1
ATOM 3271 N N . PRO A 1 391 ? 4.181 -1.913 6.595 1.00 92.06 391 PRO A N 1
ATOM 3272 C CA . PRO A 1 391 ? 4.701 -1.141 5.473 1.00 92.06 391 PRO A CA 1
ATOM 3273 C C . PRO A 1 391 ? 5.895 -1.830 4.801 1.00 92.06 391 PRO A C 1
ATOM 3275 O O . PRO A 1 391 ? 6.757 -2.385 5.487 1.00 92.06 391 PRO A O 1
ATOM 3278 N N . VAL A 1 392 ? 5.952 -1.776 3.469 1.00 94.56 392 VAL A N 1
ATOM 3279 C CA . VAL A 1 392 ? 7.059 -2.322 2.668 1.00 94.56 392 VAL A CA 1
ATOM 3280 C C . VAL A 1 392 ? 8.017 -1.202 2.279 1.00 94.56 392 VAL A C 1
ATOM 3282 O O . VAL A 1 392 ? 7.621 -0.264 1.580 1.00 94.56 392 VAL A O 1
ATOM 3285 N N . ASP A 1 393 ? 9.272 -1.316 2.705 1.00 94.94 393 ASP A N 1
ATOM 3286 C CA . ASP A 1 393 ? 10.339 -0.373 2.362 1.00 94.94 393 ASP A CA 1
ATOM 3287 C C . ASP A 1 393 ? 10.860 -0.616 0.931 1.00 94.94 393 ASP A C 1
ATOM 3289 O O . ASP A 1 393 ? 10.806 -1.738 0.422 1.00 94.94 393 ASP A O 1
ATOM 3293 N N . GLU A 1 394 ? 11.404 0.424 0.281 1.00 93.50 394 GLU A N 1
ATOM 3294 C CA . GLU A 1 394 ? 11.948 0.347 -1.096 1.00 93.50 394 GLU A CA 1
ATOM 3295 C C . GLU A 1 394 ? 12.943 -0.817 -1.277 1.00 93.50 394 GLU A C 1
ATOM 3297 O O . GLU A 1 394 ? 12.952 -1.491 -2.311 1.00 93.50 394 GLU A O 1
ATOM 3302 N N . ASP A 1 395 ? 13.784 -1.059 -0.267 1.00 93.25 395 ASP A N 1
ATOM 3303 C CA . ASP A 1 395 ? 14.837 -2.080 -0.299 1.00 93.25 395 ASP A CA 1
ATOM 3304 C C . ASP A 1 395 ? 14.282 -3.520 -0.345 1.00 93.25 395 ASP A C 1
ATOM 3306 O O . ASP A 1 395 ? 14.994 -4.430 -0.779 1.00 93.25 395 ASP A O 1
ATOM 3310 N N . ASP A 1 396 ? 13.021 -3.719 0.053 1.00 93.19 396 ASP A N 1
ATOM 3311 C CA . ASP A 1 396 ? 12.335 -5.016 0.067 1.00 93.19 396 ASP A CA 1
ATOM 3312 C C . ASP A 1 396 ? 11.470 -5.248 -1.187 1.00 93.19 396 ASP A C 1
ATOM 3314 O O . ASP A 1 396 ? 10.818 -6.288 -1.322 1.00 93.19 396 ASP A O 1
ATOM 3318 N N . PHE A 1 397 ? 11.455 -4.306 -2.138 1.00 94.50 397 PHE A N 1
ATOM 3319 C CA . PHE A 1 397 ? 10.696 -4.467 -3.377 1.00 94.50 397 PHE A CA 1
ATOM 3320 C C . PHE A 1 397 ? 11.281 -5.569 -4.257 1.00 94.50 397 PHE A C 1
ATOM 3322 O O . PHE A 1 397 ? 12.480 -5.616 -4.547 1.00 94.50 397 PHE A O 1
ATOM 3329 N N . GLN A 1 398 ? 10.396 -6.396 -4.807 1.00 94.44 398 GLN A N 1
ATOM 3330 C CA . GLN A 1 398 ? 10.768 -7.333 -5.855 1.00 94.44 398 GLN A CA 1
ATOM 3331 C C . GLN A 1 398 ? 10.943 -6.599 -7.178 1.00 94.44 398 GLN A C 1
ATOM 3333 O O . GLN A 1 398 ? 10.046 -5.898 -7.646 1.00 94.44 398 GLN A O 1
ATOM 3338 N N . GLN A 1 399 ? 12.108 -6.766 -7.799 1.00 92.50 399 GLN A N 1
ATOM 3339 C CA . GLN A 1 399 ? 12.460 -6.040 -9.015 1.00 92.50 399 GLN A CA 1
ATOM 3340 C C . GLN A 1 399 ? 12.352 -6.928 -10.252 1.00 92.50 399 GLN A C 1
ATOM 3342 O O . GLN A 1 399 ? 12.920 -8.020 -10.332 1.00 92.50 399 GLN A O 1
ATOM 3347 N N . GLY A 1 400 ? 11.671 -6.411 -11.268 1.00 92.00 400 GLY A N 1
ATOM 3348 C CA . GLY A 1 400 ? 11.603 -7.008 -12.592 1.00 92.00 400 GLY A CA 1
ATOM 3349 C C . GLY A 1 400 ? 11.843 -5.986 -13.693 1.00 92.00 400 GLY A C 1
ATOM 3350 O O . GLY A 1 400 ? 11.845 -4.773 -13.484 1.00 92.00 400 GLY A O 1
ATOM 3351 N N . THR A 1 401 ? 12.040 -6.477 -14.913 1.00 91.88 401 THR A N 1
ATOM 3352 C CA . THR A 1 401 ? 12.125 -5.624 -16.102 1.00 91.88 401 THR A CA 1
ATOM 3353 C C . THR A 1 401 ? 11.217 -6.147 -17.199 1.00 91.88 401 THR A C 1
ATOM 3355 O O . THR A 1 401 ? 11.178 -7.350 -17.451 1.00 91.88 401 THR A O 1
ATOM 3358 N N . ALA A 1 402 ? 10.514 -5.242 -17.876 1.00 90.44 402 ALA A N 1
ATOM 3359 C CA . ALA A 1 402 ? 9.718 -5.546 -19.058 1.00 90.44 402 ALA A CA 1
ATOM 3360 C C . ALA A 1 402 ? 10.378 -4.893 -20.271 1.00 90.44 402 ALA A C 1
ATOM 3362 O O . ALA A 1 402 ? 10.471 -3.664 -20.364 1.00 90.44 402 ALA A O 1
ATOM 3363 N N . ARG A 1 403 ? 10.881 -5.716 -21.191 1.00 88.62 403 ARG A N 1
ATOM 3364 C CA . ARG A 1 403 ? 11.648 -5.256 -22.353 1.00 88.62 403 ARG A CA 1
ATOM 3365 C C . ARG A 1 403 ? 10.972 -5.672 -23.650 1.00 88.62 403 ARG A C 1
ATOM 3367 O O . ARG A 1 403 ? 10.365 -6.738 -23.697 1.00 88.62 403 ARG A O 1
ATOM 3374 N N . PRO A 1 404 ? 11.095 -4.877 -24.725 1.00 81.19 404 PRO A N 1
ATOM 3375 C CA . PRO A 1 404 ? 10.764 -5.367 -26.050 1.00 81.19 404 PRO A CA 1
ATOM 3376 C C . PRO A 1 404 ? 11.539 -6.663 -26.313 1.00 81.19 404 PRO A C 1
ATOM 3378 O O . PRO A 1 404 ? 12.713 -6.746 -25.927 1.00 81.19 404 PRO A O 1
ATOM 3381 N N . PRO A 1 405 ? 10.915 -7.661 -26.956 1.00 73.75 405 PRO A N 1
ATOM 3382 C CA . PRO A 1 405 ? 11.577 -8.917 -27.241 1.00 73.75 405 PRO A CA 1
ATOM 3383 C C . PRO A 1 405 ? 12.837 -8.616 -28.038 1.00 73.75 405 PRO A C 1
ATOM 3385 O O . PRO A 1 405 ? 12.796 -7.847 -29.007 1.00 73.75 405 PRO A O 1
ATOM 3388 N N . GLN A 1 406 ? 13.972 -9.169 -27.600 1.00 63.66 406 GLN A N 1
ATOM 3389 C CA . GLN A 1 406 ? 15.235 -8.944 -28.290 1.00 63.66 406 GLN A CA 1
ATOM 3390 C C . GLN A 1 406 ? 15.087 -9.451 -29.721 1.00 63.66 406 GLN A C 1
ATOM 3392 O O . GLN A 1 406 ? 15.037 -10.648 -29.991 1.00 63.66 406 GLN A O 1
ATOM 3397 N N . SER A 1 407 ? 15.002 -8.510 -30.657 1.00 53.84 407 SER A N 1
ATOM 3398 C CA . SER A 1 407 ? 15.162 -8.809 -32.065 1.00 53.84 407 SER A CA 1
ATOM 3399 C C . SER A 1 407 ? 16.581 -9.345 -32.237 1.00 53.84 407 SER A C 1
ATOM 3401 O O . SER A 1 407 ? 17.537 -8.572 -32.214 1.00 53.84 407 SER A O 1
ATOM 3403 N N . ASP A 1 408 ? 16.722 -10.656 -32.456 1.00 51.38 408 ASP A N 1
ATOM 3404 C CA . ASP A 1 408 ? 17.994 -11.292 -32.847 1.00 51.38 408 ASP A CA 1
ATOM 3405 C C . ASP A 1 408 ? 18.631 -10.604 -34.071 1.00 51.38 408 ASP A C 1
ATOM 3407 O O . ASP A 1 408 ? 19.833 -10.713 -34.317 1.00 51.38 408 ASP A O 1
ATOM 3411 N N . SER A 1 409 ? 17.817 -9.877 -34.840 1.00 54.22 409 SER A N 1
ATOM 3412 C CA . SER A 1 409 ? 18.230 -9.004 -35.926 1.00 54.22 409 SER A CA 1
ATOM 3413 C C . SER A 1 409 ? 18.790 -7.679 -35.384 1.00 54.22 409 SER A C 1
ATOM 3415 O O . SER A 1 409 ? 18.036 -6.876 -34.826 1.00 54.22 409 SER A O 1
ATOM 3417 N N . PRO A 1 410 ? 20.084 -7.383 -35.594 1.00 61.69 410 PRO A N 1
ATOM 3418 C CA . PRO A 1 410 ? 20.685 -6.108 -35.214 1.00 61.69 410 PRO A CA 1
ATOM 3419 C C . PRO A 1 410 ? 19.954 -4.902 -35.831 1.00 61.69 410 PRO A C 1
ATOM 3421 O O . PRO A 1 410 ? 19.405 -5.001 -36.927 1.00 61.69 410 PRO A O 1
ATOM 3424 N N . TRP A 1 411 ? 20.051 -3.715 -35.219 1.00 58.81 411 TRP A N 1
ATOM 3425 C CA . TRP A 1 411 ? 19.445 -2.464 -35.726 1.00 58.81 411 TRP A CA 1
ATOM 3426 C C . TRP A 1 411 ? 19.737 -2.170 -37.215 1.00 58.81 411 TRP A C 1
ATOM 3428 O O . TRP A 1 411 ? 18.913 -1.590 -37.926 1.00 58.81 411 TRP A O 1
ATOM 3438 N N . TRP A 1 412 ? 20.897 -2.595 -37.730 1.00 62.28 412 TRP A N 1
ATOM 3439 C CA . TRP A 1 412 ? 21.246 -2.429 -39.142 1.00 62.28 412 TRP A CA 1
ATOM 3440 C C . TRP A 1 412 ? 20.388 -3.305 -40.067 1.00 62.28 412 TRP A C 1
ATOM 3442 O O . TRP A 1 412 ? 20.110 -2.900 -41.196 1.00 62.28 412 TRP A O 1
ATOM 3452 N N . GLU A 1 413 ? 19.917 -4.467 -39.609 1.00 69.38 413 GLU A N 1
ATOM 3453 C CA . GLU A 1 413 ? 18.983 -5.314 -40.357 1.00 69.38 413 GLU A CA 1
ATOM 3454 C C . GLU A 1 413 ? 17.607 -4.661 -40.474 1.00 69.38 413 GLU A C 1
ATOM 3456 O O . GLU A 1 413 ? 17.017 -4.702 -41.555 1.00 69.38 413 GLU A O 1
ATOM 3461 N N . GLN A 1 414 ? 17.144 -3.967 -39.428 1.00 65.62 414 GLN A N 1
ATOM 3462 C CA . GLN A 1 414 ? 15.900 -3.191 -39.468 1.00 65.62 414 GLN A CA 1
ATOM 3463 C C . GLN A 1 414 ? 15.985 -2.039 -40.483 1.00 65.62 414 GLN A C 1
ATOM 3465 O O . GLN A 1 414 ? 15.068 -1.833 -41.279 1.00 65.62 414 GLN A O 1
ATOM 3470 N N . ILE A 1 415 ? 17.121 -1.332 -40.537 1.00 71.81 415 ILE A N 1
ATOM 3471 C CA . ILE A 1 415 ? 17.371 -0.293 -41.553 1.00 71.81 415 ILE A CA 1
ATOM 3472 C C . ILE A 1 415 ? 17.400 -0.892 -42.959 1.00 71.81 415 ILE A C 1
ATOM 3474 O O . ILE A 1 415 ? 16.807 -0.340 -43.888 1.00 71.81 415 ILE A O 1
ATOM 3478 N N . LEU A 1 416 ? 18.071 -2.031 -43.139 1.00 76.94 416 LEU A N 1
ATOM 3479 C CA . LEU A 1 416 ? 18.083 -2.722 -44.424 1.00 76.94 416 LEU A CA 1
ATOM 3480 C C . LEU A 1 416 ? 16.683 -3.179 -44.833 1.00 76.94 416 LEU A C 1
ATOM 3482 O O . LEU A 1 416 ? 16.381 -3.195 -46.024 1.00 76.94 416 LEU A O 1
ATOM 3486 N N . GLU A 1 417 ? 15.831 -3.548 -43.887 1.00 75.88 417 GLU A N 1
ATOM 3487 C CA . GLU A 1 417 ? 14.452 -3.922 -44.167 1.00 75.88 417 GLU A CA 1
ATOM 3488 C C . GLU A 1 417 ? 13.595 -2.706 -44.537 1.00 75.88 417 GLU A C 1
ATOM 3490 O O . GLU A 1 417 ? 12.875 -2.751 -45.535 1.00 75.88 417 GLU A O 1
ATOM 3495 N N . ALA A 1 418 ? 13.771 -1.570 -43.858 1.00 74.50 418 ALA A N 1
ATOM 3496 C CA . ALA A 1 418 ? 13.167 -0.301 -44.262 1.00 74.50 418 ALA A CA 1
ATOM 3497 C C . ALA A 1 418 ? 13.594 0.102 -45.687 1.00 74.50 418 ALA A C 1
ATOM 3499 O O . ALA A 1 418 ? 12.751 0.433 -46.525 1.00 74.50 418 ALA A O 1
ATOM 3500 N N . PHE A 1 419 ? 14.886 -0.014 -46.018 1.00 84.56 419 PHE A N 1
ATOM 3501 C CA . PHE A 1 419 ? 15.369 0.197 -47.384 1.00 84.56 419 PHE A CA 1
ATOM 3502 C C . PHE A 1 419 ? 14.750 -0.793 -48.371 1.00 84.56 419 PHE A C 1
ATOM 3504 O O . PHE A 1 419 ? 14.393 -0.410 -49.484 1.00 84.56 419 PHE A O 1
ATOM 3511 N N . ARG A 1 420 ? 14.567 -2.059 -47.988 1.00 85.56 420 ARG A N 1
ATOM 3512 C CA . ARG A 1 420 ? 13.894 -3.041 -48.844 1.00 85.56 420 ARG A CA 1
ATOM 3513 C C . ARG A 1 420 ? 12.463 -2.614 -49.158 1.00 85.56 420 ARG A C 1
ATOM 3515 O O . ARG A 1 420 ? 12.077 -2.645 -50.323 1.00 85.56 420 ARG A O 1
ATOM 3522 N N . ILE A 1 421 ? 11.699 -2.208 -48.145 1.00 79.19 421 ILE A N 1
ATOM 3523 C CA . ILE A 1 421 ? 10.298 -1.788 -48.280 1.00 79.19 421 ILE A CA 1
ATOM 3524 C C . ILE A 1 421 ? 10.197 -0.564 -49.196 1.00 79.19 421 ILE A C 1
ATOM 3526 O O . ILE A 1 421 ? 9.445 -0.587 -50.172 1.00 79.19 421 ILE A O 1
ATOM 3530 N N . VAL A 1 422 ? 11.004 0.472 -48.944 1.00 79.62 422 VAL A N 1
ATOM 3531 C CA . VAL A 1 422 ? 11.032 1.694 -49.767 1.00 79.62 422 VAL A CA 1
ATOM 3532 C C . VAL A 1 422 ? 11.437 1.376 -51.207 1.00 79.62 422 VAL A C 1
ATOM 3534 O O . VAL A 1 422 ? 10.801 1.839 -52.152 1.00 79.62 422 VAL A O 1
ATOM 3537 N N . GLY A 1 423 ? 12.462 0.547 -51.405 1.00 81.44 423 GLY A N 1
ATOM 3538 C CA . GLY A 1 423 ? 12.905 0.168 -52.741 1.00 81.44 423 GLY A CA 1
ATOM 3539 C C . GLY A 1 423 ? 11.897 -0.692 -53.497 1.00 81.44 423 GLY A C 1
ATOM 3540 O O . GLY A 1 423 ? 11.716 -0.489 -54.694 1.00 81.44 423 GLY A O 1
ATOM 3541 N N . ALA A 1 424 ? 11.201 -1.607 -52.817 1.00 80.81 424 ALA A N 1
ATOM 3542 C CA . ALA A 1 424 ? 10.108 -2.380 -53.403 1.00 80.81 424 ALA A CA 1
ATOM 3543 C C . ALA A 1 424 ? 8.952 -1.471 -53.840 1.00 80.81 424 ALA A C 1
ATOM 3545 O O . ALA A 1 424 ? 8.417 -1.649 -54.932 1.00 80.81 424 ALA A O 1
ATOM 3546 N N . TRP A 1 425 ? 8.616 -0.465 -53.030 1.00 81.31 425 TRP A N 1
ATOM 3547 C CA . TRP A 1 425 ? 7.582 0.515 -53.357 1.00 81.31 425 TRP A CA 1
ATOM 3548 C C . TRP A 1 425 ? 7.938 1.323 -54.610 1.00 81.31 425 TRP A C 1
ATOM 3550 O O . TRP A 1 425 ? 7.133 1.441 -55.531 1.00 81.31 425 TRP A O 1
ATOM 3560 N N . ILE A 1 426 ? 9.179 1.808 -54.695 1.00 81.06 426 ILE A N 1
ATOM 3561 C CA . ILE A 1 426 ? 9.662 2.587 -55.842 1.00 81.06 426 ILE A CA 1
ATOM 3562 C C . ILE A 1 426 ? 9.717 1.738 -57.103 1.00 81.06 426 ILE A C 1
ATOM 3564 O O . ILE A 1 426 ? 9.260 2.176 -58.151 1.00 81.06 426 ILE A O 1
ATOM 3568 N N . LEU A 1 427 ? 10.252 0.523 -57.020 1.00 82.75 427 LEU A N 1
ATOM 3569 C CA . LEU A 1 427 ? 10.292 -0.385 -58.163 1.00 82.75 427 LEU A CA 1
ATOM 3570 C C . LEU A 1 427 ? 8.878 -0.778 -58.618 1.00 82.75 427 LEU A C 1
ATOM 3572 O O . LEU A 1 427 ? 8.634 -0.858 -59.821 1.00 82.75 427 LEU A O 1
ATOM 3576 N N . GLY A 1 428 ? 7.934 -0.904 -57.680 1.00 77.69 428 GLY A N 1
ATOM 3577 C CA . GLY A 1 428 ? 6.512 -1.094 -57.960 1.00 77.69 428 GLY A CA 1
ATOM 3578 C C . GLY A 1 428 ? 5.871 0.063 -58.735 1.00 77.69 428 GLY A C 1
ATOM 3579 O O . GLY A 1 428 ? 5.043 -0.189 -59.605 1.00 77.69 428 GLY A O 1
ATOM 3580 N N . LEU A 1 429 ? 6.295 1.317 -58.519 1.00 81.38 429 LEU A N 1
ATOM 3581 C CA . LEU A 1 429 ? 5.834 2.466 -59.322 1.00 81.38 429 LEU A CA 1
ATOM 3582 C C . LEU A 1 429 ? 6.257 2.381 -60.797 1.00 81.38 429 LEU A C 1
ATOM 3584 O O . LEU A 1 429 ? 5.628 3.003 -61.651 1.00 81.38 429 LEU A O 1
ATOM 3588 N N . PHE A 1 430 ? 7.314 1.624 -61.096 1.00 83.00 430 PHE A N 1
ATOM 3589 C CA . PHE A 1 430 ? 7.823 1.411 -62.452 1.00 83.00 430 PHE A CA 1
ATOM 3590 C C . PHE A 1 430 ? 7.479 0.025 -63.012 1.00 83.00 430 PHE A C 1
ATOM 3592 O O . PHE A 1 430 ? 7.988 -0.334 -64.072 1.00 83.00 430 PHE A O 1
ATOM 3599 N N . ASP A 1 431 ? 6.627 -0.739 -62.320 1.00 80.06 431 ASP A N 1
ATOM 3600 C CA . ASP A 1 431 ? 6.228 -2.105 -62.688 1.00 80.06 431 ASP A CA 1
ATOM 3601 C C . ASP A 1 431 ? 7.430 -3.068 -62.826 1.00 80.06 431 ASP A C 1
ATOM 3603 O O . ASP A 1 431 ? 7.466 -3.984 -63.650 1.00 80.06 431 ASP A O 1
ATOM 3607 N N . LEU A 1 432 ? 8.470 -2.833 -62.017 1.00 77.88 432 LEU A N 1
ATOM 3608 C CA . LEU A 1 432 ? 9.699 -3.619 -61.997 1.00 77.88 432 LEU A CA 1
ATOM 3609 C C . LEU A 1 432 ? 9.707 -4.554 -60.785 1.00 77.88 432 LEU A C 1
ATOM 3611 O O . LEU A 1 432 ? 9.732 -4.117 -59.637 1.00 77.88 432 LEU A O 1
ATOM 3615 N N . ALA A 1 433 ? 9.769 -5.862 -61.031 1.00 75.56 433 ALA A N 1
ATOM 3616 C CA . ALA A 1 433 ? 10.030 -6.849 -59.988 1.00 75.56 433 ALA A CA 1
ATOM 3617 C C . ALA A 1 433 ? 11.542 -7.103 -59.884 1.00 75.56 433 ALA A C 1
ATOM 3619 O O . ALA A 1 433 ? 12.168 -7.553 -60.844 1.00 75.56 433 ALA A O 1
ATOM 3620 N N . ALA A 1 434 ? 12.136 -6.830 -58.720 1.00 80.00 434 ALA A N 1
ATOM 3621 C CA . ALA A 1 434 ? 13.558 -7.073 -58.476 1.00 80.00 434 ALA A CA 1
ATOM 3622 C C . ALA A 1 434 ? 13.790 -7.943 -57.229 1.00 80.00 434 ALA A C 1
ATOM 3624 O O . ALA A 1 434 ? 12.982 -7.889 -56.297 1.00 80.00 434 ALA A O 1
ATOM 3625 N N . PRO A 1 435 ? 14.902 -8.704 -57.170 1.00 85.19 435 PRO A N 1
ATOM 3626 C CA . PRO A 1 435 ? 15.307 -9.438 -55.973 1.00 85.19 435 PRO A CA 1
ATOM 3627 C C . PRO A 1 435 ? 15.467 -8.526 -54.749 1.00 85.19 435 PRO A C 1
ATOM 3629 O O . PRO A 1 435 ? 15.813 -7.350 -54.879 1.00 85.19 435 PRO A O 1
ATOM 3632 N N . SER A 1 436 ? 15.292 -9.085 -53.550 1.00 79.12 436 SER A N 1
ATOM 3633 C CA . SER A 1 436 ? 15.318 -8.351 -52.272 1.00 79.12 436 SER A CA 1
ATOM 3634 C C . SER A 1 436 ? 16.575 -7.495 -52.073 1.00 79.12 436 SER A C 1
ATOM 3636 O O . SER A 1 436 ? 16.484 -6.367 -51.601 1.00 79.12 436 SER A O 1
ATOM 3638 N N . PHE A 1 437 ? 17.746 -7.976 -52.493 1.00 83.06 437 PHE A N 1
ATOM 3639 C CA . PHE A 1 437 ? 18.996 -7.212 -52.431 1.00 83.06 437 PHE A CA 1
ATOM 3640 C C . PHE A 1 437 ? 18.968 -5.934 -53.291 1.00 83.06 437 PHE A C 1
ATOM 3642 O O . PHE A 1 437 ? 19.435 -4.882 -52.861 1.00 83.06 437 PHE A O 1
ATOM 3649 N N . VAL A 1 438 ? 18.368 -5.995 -54.484 1.00 82.69 438 VAL A N 1
ATOM 3650 C CA . VAL A 1 438 ? 18.235 -4.834 -55.379 1.00 82.69 438 VAL A CA 1
ATOM 3651 C C . VAL A 1 438 ? 17.246 -3.826 -54.799 1.00 82.69 438 VAL A C 1
ATOM 3653 O O . VAL A 1 438 ? 17.516 -2.629 -54.830 1.00 82.69 438 VAL A O 1
ATOM 3656 N N . GLN A 1 439 ? 16.148 -4.301 -54.201 1.00 84.56 439 GLN A N 1
ATOM 3657 C CA . GLN A 1 439 ? 15.201 -3.446 -53.480 1.00 84.56 439 GLN A CA 1
ATOM 3658 C C . GLN A 1 439 ? 15.914 -2.675 -52.357 1.00 84.56 439 GLN A C 1
ATOM 3660 O O . GLN A 1 439 ? 15.793 -1.457 -52.287 1.00 84.56 439 GLN A O 1
ATOM 3665 N N . LYS A 1 440 ? 16.746 -3.346 -51.547 1.00 84.44 440 LYS A N 1
ATOM 3666 C CA . LYS A 1 440 ? 17.537 -2.697 -50.485 1.00 84.44 440 LYS A CA 1
ATOM 3667 C C . LYS A 1 440 ? 18.444 -1.584 -51.020 1.00 84.44 440 LYS A C 1
ATOM 3669 O O . LYS A 1 440 ? 18.466 -0.496 -50.458 1.00 84.44 440 LYS A O 1
ATOM 3674 N N . ILE A 1 441 ? 19.153 -1.815 -52.126 1.00 83.69 441 ILE A N 1
ATOM 3675 C CA . ILE A 1 441 ? 20.021 -0.791 -52.736 1.00 83.69 441 ILE A CA 1
ATOM 3676 C C . ILE A 1 441 ? 19.202 0.395 -53.252 1.00 83.69 441 ILE A C 1
ATOM 3678 O O . ILE A 1 441 ? 19.555 1.543 -52.988 1.00 83.69 441 ILE A O 1
ATOM 3682 N N . VAL A 1 442 ? 18.111 0.134 -53.976 1.00 83.38 442 VAL A N 1
ATOM 3683 C CA . VAL A 1 442 ? 17.261 1.194 -54.539 1.00 83.38 442 VAL A CA 1
ATOM 3684 C C . VAL A 1 442 ? 16.655 2.045 -53.427 1.00 83.38 442 VAL A C 1
ATOM 3686 O O . VAL A 1 442 ? 16.715 3.272 -53.501 1.00 83.38 442 VAL A O 1
ATOM 3689 N N . GLY A 1 443 ? 16.133 1.415 -52.373 1.00 84.56 443 GLY A N 1
ATOM 3690 C CA . GLY A 1 443 ? 15.596 2.140 -51.228 1.00 84.56 443 GLY A CA 1
ATOM 3691 C C . GLY A 1 443 ? 16.662 2.940 -50.493 1.00 84.56 443 GLY A C 1
ATOM 3692 O O . GLY A 1 443 ? 16.426 4.109 -50.215 1.00 84.56 443 GLY A O 1
ATOM 3693 N N . ALA A 1 444 ? 17.857 2.381 -50.276 1.00 83.50 444 ALA A N 1
ATOM 3694 C CA . ALA A 1 444 ? 18.967 3.114 -49.669 1.00 83.50 444 ALA A CA 1
ATOM 3695 C C . ALA A 1 444 ? 19.324 4.370 -50.481 1.00 83.50 444 ALA A C 1
ATOM 3697 O O . ALA A 1 444 ? 19.379 5.468 -49.931 1.00 83.50 444 ALA A O 1
ATOM 3698 N N . VAL A 1 445 ? 19.504 4.235 -51.802 1.00 84.62 445 VAL A N 1
ATOM 3699 C CA . VAL A 1 445 ? 19.819 5.362 -52.697 1.00 84.62 445 VAL A CA 1
ATOM 3700 C C . VAL A 1 445 ? 18.730 6.429 -52.640 1.00 84.62 445 VAL A C 1
ATOM 3702 O O . VAL A 1 445 ? 19.042 7.617 -52.573 1.00 84.62 445 VAL A O 1
ATOM 3705 N N . VAL A 1 446 ? 17.458 6.034 -52.624 1.00 84.00 446 VAL A N 1
ATOM 3706 C CA . VAL A 1 446 ? 16.355 6.999 -52.587 1.00 84.00 446 VAL A CA 1
ATOM 3707 C C . VAL A 1 446 ? 16.233 7.662 -51.222 1.00 84.00 446 VAL A C 1
ATOM 3709 O O . VAL A 1 446 ? 16.025 8.870 -51.172 1.00 84.00 446 VAL A O 1
ATOM 3712 N N . CYS A 1 447 ? 16.437 6.935 -50.125 1.00 81.62 447 CYS A N 1
ATOM 3713 C CA . CYS A 1 447 ? 16.513 7.525 -48.792 1.00 81.62 447 CYS A CA 1
ATOM 3714 C C . CYS A 1 447 ? 17.659 8.548 -48.707 1.00 81.62 447 CYS A C 1
ATOM 3716 O O . CYS A 1 447 ? 17.443 9.660 -48.230 1.00 81.62 447 CYS A O 1
ATOM 3718 N N . PHE A 1 448 ? 18.841 8.239 -49.254 1.00 81.25 448 PHE A N 1
ATOM 3719 C CA . PHE A 1 448 ? 19.976 9.171 -49.307 1.00 81.25 448 PHE A CA 1
ATOM 3720 C C . PHE A 1 448 ? 19.688 10.415 -50.159 1.00 81.25 448 PHE A C 1
ATOM 3722 O O . PHE A 1 448 ? 19.957 11.538 -49.729 1.00 81.25 448 PHE A O 1
ATOM 3729 N N . ILE A 1 449 ? 19.115 10.242 -51.354 1.00 80.50 449 ILE A N 1
ATOM 3730 C CA . ILE A 1 449 ? 18.718 11.365 -52.216 1.00 80.50 449 ILE A CA 1
ATOM 3731 C C . ILE A 1 449 ? 17.616 12.189 -51.541 1.00 80.50 449 ILE A C 1
ATOM 3733 O O . ILE A 1 449 ? 17.664 13.415 -51.580 1.00 80.50 449 ILE A O 1
ATOM 3737 N N . GLY A 1 450 ? 16.661 11.536 -50.879 1.00 73.06 450 GLY A N 1
ATOM 3738 C CA . GLY A 1 450 ? 15.606 12.173 -50.100 1.00 73.06 450 GLY A CA 1
ATOM 3739 C C . GLY A 1 450 ? 16.182 13.084 -49.022 1.00 73.06 450 GLY A C 1
ATOM 3740 O O . GLY A 1 450 ? 15.862 14.268 -49.003 1.00 73.06 450 GLY A O 1
ATOM 3741 N N . VAL A 1 451 ? 17.115 12.585 -48.206 1.00 74.50 451 VAL A N 1
ATOM 3742 C CA . VAL A 1 451 ? 17.801 13.385 -47.174 1.00 74.50 451 VAL A CA 1
ATOM 3743 C C . VAL A 1 451 ? 18.542 14.586 -47.773 1.00 74.50 451 VAL A C 1
ATOM 3745 O O . VAL A 1 451 ? 18.479 15.681 -47.217 1.00 74.50 451 VAL A O 1
ATOM 3748 N N . LEU A 1 452 ? 19.182 14.431 -48.937 1.00 75.00 452 LEU A N 1
ATOM 3749 C CA . LEU A 1 452 ? 19.858 15.537 -49.631 1.00 75.00 452 LEU A CA 1
ATOM 3750 C C . LEU A 1 452 ? 18.891 16.554 -50.257 1.00 75.00 452 LEU A C 1
ATOM 3752 O O . LEU A 1 452 ? 1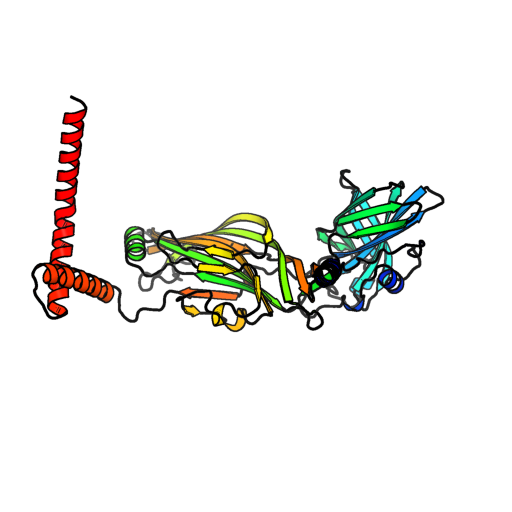9.228 17.734 -50.378 1.00 75.00 452 LEU A O 1
ATOM 3756 N N . LEU A 1 453 ? 17.695 16.120 -50.655 1.00 73.06 453 LEU A N 1
ATOM 3757 C CA . LEU A 1 453 ? 16.673 16.975 -51.256 1.00 73.06 453 LEU A CA 1
ATOM 3758 C C . LEU A 1 453 ? 15.786 17.668 -50.218 1.00 73.06 453 LEU A C 1
ATOM 3760 O O . LEU A 1 453 ? 15.246 18.725 -50.535 1.00 73.06 453 LEU A O 1
ATOM 3764 N N . ILE A 1 454 ? 15.670 17.154 -48.988 1.00 70.56 454 ILE A N 1
ATOM 3765 C CA . ILE A 1 454 ? 14.887 17.778 -47.905 1.00 70.56 454 ILE A CA 1
ATOM 3766 C C . ILE A 1 454 ? 15.266 19.260 -47.698 1.00 70.56 454 ILE A C 1
ATOM 3768 O O . ILE A 1 454 ? 14.362 20.096 -47.733 1.00 70.56 454 ILE A O 1
ATOM 3772 N N . PRO A 1 455 ? 16.553 19.657 -47.591 1.00 70.94 455 PRO A N 1
ATOM 3773 C CA . PRO A 1 455 ? 16.930 21.067 -47.476 1.00 70.94 455 PRO A CA 1
ATOM 3774 C C . PRO A 1 455 ? 16.495 21.912 -48.678 1.00 70.94 455 PRO A C 1
ATOM 3776 O O . PRO A 1 455 ? 16.069 23.054 -48.514 1.00 70.94 455 PRO A O 1
ATOM 3779 N N . ALA A 1 456 ? 16.580 21.362 -49.893 1.00 74.94 456 ALA A N 1
ATOM 3780 C CA . ALA A 1 456 ? 16.175 22.055 -51.113 1.00 74.94 456 ALA A CA 1
ATOM 3781 C C . ALA A 1 456 ? 14.649 22.218 -51.191 1.00 74.94 456 ALA A C 1
ATOM 3783 O O . ALA A 1 456 ? 14.171 23.300 -51.530 1.00 74.94 456 ALA A O 1
ATOM 3784 N N . ILE A 1 457 ? 13.893 21.182 -50.818 1.00 73.94 457 ILE A N 1
ATOM 3785 C CA . ILE A 1 457 ? 12.427 21.183 -50.763 1.00 73.94 457 ILE A CA 1
ATOM 3786 C C . ILE A 1 457 ? 11.932 22.149 -49.683 1.00 73.94 457 ILE A C 1
ATOM 3788 O O . ILE A 1 457 ? 11.046 22.950 -49.964 1.00 73.94 457 ILE A O 1
ATOM 3792 N N . ILE A 1 458 ? 12.539 22.155 -48.491 1.00 76.88 458 ILE A N 1
ATOM 3793 C CA . ILE A 1 458 ? 12.226 23.120 -47.424 1.00 76.88 458 ILE A CA 1
ATOM 3794 C C . ILE A 1 458 ? 12.488 24.548 -47.907 1.00 76.88 458 ILE A C 1
ATOM 3796 O O . ILE A 1 458 ? 11.642 25.421 -47.739 1.00 76.88 458 ILE A O 1
ATOM 3800 N N . ARG A 1 459 ? 13.621 24.801 -48.573 1.00 75.75 459 ARG A N 1
ATOM 3801 C CA . ARG A 1 459 ? 13.936 26.128 -49.127 1.00 75.75 459 ARG A CA 1
ATOM 3802 C C . ARG A 1 459 ? 12.925 26.558 -50.193 1.00 75.75 459 ARG A C 1
ATOM 3804 O O . ARG A 1 459 ? 12.560 27.730 -50.260 1.00 75.75 459 ARG A O 1
ATOM 3811 N N . LEU A 1 460 ? 12.454 25.614 -51.004 1.00 79.19 460 LEU A N 1
ATOM 3812 C CA . LEU A 1 460 ? 11.448 25.849 -52.036 1.00 79.19 460 LEU A CA 1
ATOM 3813 C C . LEU A 1 460 ? 10.062 26.101 -51.422 1.00 79.19 460 LEU A C 1
ATOM 3815 O O . LEU A 1 460 ? 9.387 27.031 -51.849 1.00 79.19 460 LEU A O 1
ATOM 3819 N N . LEU A 1 461 ? 9.688 25.372 -50.367 1.00 79.31 461 LEU A N 1
ATOM 3820 C CA . LEU A 1 461 ? 8.480 25.606 -49.566 1.00 79.31 461 LEU A CA 1
ATOM 3821 C C . LEU A 1 461 ? 8.512 26.965 -48.861 1.00 79.31 461 LEU A C 1
ATOM 3823 O O . LEU A 1 461 ? 7.530 27.695 -48.932 1.00 79.31 461 LEU A O 1
ATOM 3827 N N . ILE A 1 462 ? 9.637 27.356 -48.254 1.00 81.75 462 ILE A N 1
ATOM 3828 C CA . ILE A 1 462 ? 9.807 28.682 -47.633 1.00 81.75 462 ILE A CA 1
ATOM 3829 C C . ILE A 1 462 ? 9.630 29.789 -48.678 1.00 81.75 462 ILE A C 1
ATOM 3831 O O . ILE A 1 462 ? 8.941 30.778 -48.422 1.00 81.75 462 ILE A O 1
ATOM 3835 N N . ASN A 1 463 ? 10.206 29.615 -49.870 1.00 79.62 463 ASN A N 1
ATOM 3836 C CA . ASN A 1 463 ? 10.061 30.570 -50.968 1.00 79.62 463 ASN A CA 1
ATOM 3837 C C . ASN A 1 463 ? 8.627 30.610 -51.513 1.00 79.62 463 ASN A C 1
ATOM 3839 O O . ASN A 1 463 ? 8.121 31.691 -51.809 1.00 79.62 463 ASN A O 1
ATOM 3843 N N . LEU A 1 464 ? 7.956 29.460 -51.611 1.00 78.31 464 LEU A N 1
ATOM 3844 C CA . LEU A 1 464 ? 6.561 29.362 -52.034 1.00 78.31 464 LEU A CA 1
ATOM 3845 C C . LEU A 1 464 ? 5.635 30.057 -51.026 1.00 78.31 464 LEU A C 1
ATOM 3847 O O . LEU A 1 464 ? 4.817 30.883 -51.415 1.00 78.31 464 LEU A O 1
ATOM 3851 N N . ILE A 1 465 ? 5.817 29.791 -49.731 1.00 80.12 465 ILE A N 1
ATOM 3852 C CA . ILE A 1 465 ? 5.064 30.420 -48.640 1.00 80.12 465 ILE A CA 1
ATOM 3853 C C . ILE A 1 465 ? 5.332 31.928 -48.616 1.00 80.12 465 ILE A C 1
ATOM 3855 O O . ILE A 1 465 ? 4.388 32.709 -48.567 1.00 80.12 465 ILE A O 1
ATOM 3859 N N . SER A 1 466 ? 6.588 32.360 -48.757 1.00 75.00 466 SER A N 1
ATOM 3860 C CA . SER A 1 466 ? 6.941 33.784 -48.858 1.00 75.00 466 SER A CA 1
ATOM 3861 C C . SER A 1 466 ? 6.303 34.456 -50.075 1.00 75.00 466 SER A C 1
ATOM 3863 O O . SER A 1 466 ? 5.845 35.593 -49.989 1.00 75.00 466 SER A O 1
ATOM 3865 N N . SER A 1 467 ? 6.237 33.761 -51.213 1.00 77.25 467 SER A N 1
ATOM 3866 C CA . SER A 1 467 ? 5.581 34.261 -52.422 1.00 77.25 467 SER A CA 1
ATOM 3867 C C . SER A 1 467 ? 4.065 34.358 -52.254 1.00 77.25 467 SER A C 1
ATOM 3869 O O . SER A 1 467 ? 3.475 35.335 -52.703 1.00 77.25 467 SER A O 1
ATOM 3871 N N . ILE A 1 468 ? 3.433 33.381 -51.599 1.00 74.19 468 ILE A N 1
ATOM 3872 C CA . ILE A 1 468 ? 1.992 33.379 -51.320 1.00 74.19 468 ILE A CA 1
ATOM 3873 C C . ILE A 1 468 ? 1.641 34.485 -50.317 1.00 74.19 468 ILE A C 1
ATOM 3875 O O . ILE A 1 468 ? 0.709 35.245 -50.558 1.00 74.19 468 ILE A O 1
ATOM 3879 N N . ILE A 1 469 ? 2.424 34.653 -49.246 1.00 72.19 469 ILE A N 1
ATOM 3880 C CA . ILE A 1 469 ? 2.254 35.740 -48.268 1.00 72.19 469 ILE A CA 1
ATOM 3881 C C . ILE A 1 469 ? 2.392 37.103 -48.958 1.00 72.19 469 ILE A C 1
ATOM 3883 O O . ILE A 1 469 ? 1.535 37.967 -48.793 1.00 72.19 469 ILE A O 1
ATOM 3887 N N . ASN A 1 470 ? 3.406 37.286 -49.806 1.00 72.56 470 ASN A N 1
ATOM 3888 C CA . ASN A 1 470 ? 3.574 38.525 -50.569 1.00 72.56 470 ASN A CA 1
ATOM 3889 C C . ASN A 1 470 ? 2.468 38.771 -51.604 1.00 72.56 470 ASN A C 1
ATOM 3891 O O . ASN A 1 470 ? 2.296 39.911 -52.014 1.00 72.56 470 ASN A O 1
ATOM 3895 N N . MET A 1 471 ? 1.747 37.739 -52.045 1.00 69.31 471 MET A N 1
ATOM 3896 C CA . MET A 1 471 ? 0.614 37.867 -52.967 1.00 69.31 471 MET A CA 1
ATOM 3897 C C . MET A 1 471 ? -0.709 38.154 -52.239 1.00 69.31 471 MET A C 1
ATOM 3899 O O . MET A 1 471 ? -1.638 38.661 -52.854 1.00 69.31 471 MET A O 1
ATOM 3903 N N . ILE A 1 472 ? -0.806 37.812 -50.950 1.00 66.00 472 ILE A N 1
ATOM 3904 C CA . ILE A 1 472 ? -1.997 38.036 -50.115 1.00 66.00 472 ILE A CA 1
ATOM 3905 C C . ILE A 1 472 ? -1.928 39.388 -49.381 1.00 66.00 472 ILE A C 1
ATOM 3907 O O . ILE A 1 472 ? -2.965 40.000 -49.139 1.00 66.00 472 ILE A O 1
ATOM 3911 N N . PHE A 1 473 ? -0.728 39.859 -49.020 1.00 59.25 473 PHE A N 1
ATOM 3912 C CA . PHE A 1 473 ? -0.519 41.080 -48.222 1.00 59.25 473 PHE A CA 1
ATOM 3913 C C . PHE A 1 473 ? 0.026 42.289 -49.012 1.00 59.25 473 PHE A C 1
ATOM 3915 O O . PHE A 1 473 ? 0.330 43.325 -48.415 1.00 59.25 473 PHE A O 1
ATOM 3922 N N . LYS A 1 474 ? 0.134 42.181 -50.340 1.00 48.91 474 LYS A N 1
ATOM 3923 C CA . LYS A 1 474 ? 0.174 43.319 -51.276 1.00 48.91 474 LYS A CA 1
ATOM 3924 C C . LYS A 1 474 ? -1.129 43.355 -52.049 1.00 48.91 474 LYS A C 1
ATOM 3926 O O . LYS A 1 474 ? -1.548 44.485 -52.380 1.00 48.91 474 LYS A O 1
#

Secondary structure (DSSP, 8-state):
--SHHHHHHHHHS-------------S---TTS-HHHHHHHHT--GGG----SS------EEEEEEEEEETTTTEEEEEEEEE-S---SSTTGGGGEEEEEEEEEETTPPPEEEEEEEEEEETTTTEEEEEEEEEE--SEEEEEEEEEEEEETTEEEEEEE---EEEEEEETTTEEEEEES-SEEEE--SEEEEEEEEPPP--HHHHHHHHHHTEEEEEEEEEEEEPPPTT---SEEEEEEEEEEEEEEEEEEEB-TTT-PBPSTTGGG-EEEEEEEEEEEEEEES-EEEE-SSTTSPPEEEESEESS-TTTTTTTTT-EEEE-GGGG-SSEEEEEEEEEEEEEEEEEEEETTEEEEEEEEEEEEEEEEEEEEEEEEETTEEEEEEEE-PPBPGGG-EEEEEE----SS-HHHHHHHHHHHHHHHHHHHTT----HHHHHHHHHHHHHHHHHHHHHHHHHHHHHHHHHHHHH--

pLDDT: mean 82.97, std 15.25, range [26.22, 97.81]